Protein AF-0000000066313675 (afdb_homodimer)

Sequence (658 aa):
MPILFDCNATAIQVLRDEASALLESVKQFQEPNDLEAIVKLILKSQEKGGKLVIVGVGKSALVAQKIVASMLSTGNRSAFLHPTEAMHGDLGMVEKNDVILMISYGGESLELLNLVSHLKRLSHKIITFTKSPTSSLSKLGDYYLSLKIKKEACPINTAPTTSTTLTLALGDVLMACLMRAKNFSQEDFASFHPGGLLGKKLFVKVKDLLQTTNLPLIAPSTSFKDALIEMSEKRLGSAILVNDNNELVGVLSDGDVRRALLKGLSLESEVKHFATLKPKSFKNLDALLLEALEFLERHKIQLLVCVDDRNKVLGVLHLHQLLELGLKAMPILFDCNATAIQVLRDEASALLESVKQFQEPNDLEAIVKLILKSQEKGGKLVIVGVGKSALVAQKIVASMLSTGNRSAFLHPTEAMHGDLGMVEKNDVILMISYGGESLELLNLVSHLKRLSHKIITFTKSPTSSLSKLGDYYLSLKIKKEACPINTAPTTSTTLTLALGDVLMACLMRAKNFSQEDFASFHPGGLLGKKLFVKVKDLLQTTNLPLIAPSTSFKDALIEMSEKRLGSAILVNDNNELVGVLSDGDVRRALLKGLSLESEVKHFATLKPKSFKNLDALLLEALEFLERHKIQLLVCVDDRNKVLGVLHLHQLLELGLKA

Structure (mmCIF, N/CA/C/O backbone):
data_AF-0000000066313675-model_v1
#
loop_
_entity.id
_entity.type
_entity.pdbx_description
1 polymer 'Uncharacterized protein jhp_1324'
#
loop_
_atom_site.group_PDB
_atom_site.id
_atom_site.type_symbol
_atom_site.label_atom_id
_atom_site.label_alt_id
_atom_site.label_comp_id
_atom_site.label_asym_id
_atom_site.label_entity_id
_atom_site.label_seq_id
_atom_site.pdbx_PDB_ins_code
_atom_site.Cartn_x
_atom_site.Cartn_y
_atom_site.Cartn_z
_atom_site.occupancy
_atom_site.B_iso_or_equiv
_atom_site.auth_seq_id
_atom_site.auth_comp_id
_atom_site.auth_asym_id
_atom_site.auth_atom_id
_atom_site.pdbx_PDB_model_num
ATOM 1 N N . MET A 1 1 ? -29.516 -10.047 6.012 1 52.31 1 MET A N 1
ATOM 2 C CA . MET A 1 1 ? -29.125 -11.453 6.09 1 52.31 1 MET A CA 1
ATOM 3 C C . MET A 1 1 ? -28.281 -11.719 7.328 1 52.31 1 MET A C 1
ATOM 5 O O . MET A 1 1 ? -27.375 -10.938 7.652 1 52.31 1 MET A O 1
ATOM 9 N N . PRO A 1 2 ? -28.766 -12.586 8.117 1 60.22 2 PRO A N 1
ATOM 10 C CA . PRO A 1 2 ? -28.016 -12.836 9.359 1 60.22 2 PRO A CA 1
ATOM 11 C C . PRO A 1 2 ? -26.594 -13.32 9.102 1 60.22 2 PRO A C 1
ATOM 13 O O . PRO A 1 2 ? -26.344 -14.047 8.133 1 60.22 2 PRO A O 1
ATOM 16 N N . ILE A 1 3 ? -25.641 -12.602 9.625 1 69.31 3 ILE A N 1
ATOM 17 C CA . ILE A 1 3 ? -24.25 -13.062 9.562 1 69.31 3 ILE A CA 1
ATOM 18 C C . ILE A 1 3 ? -24.062 -14.25 10.508 1 69.31 3 ILE A C 1
ATOM 20 O O . ILE A 1 3 ? -24.328 -14.141 11.711 1 69.31 3 ILE A O 1
ATOM 24 N N . LEU A 1 4 ? -23.875 -15.32 10.008 1 73.62 4 LEU A N 1
ATOM 25 C CA . LEU A 1 4 ? -23.844 -16.609 10.703 1 73.62 4 LEU A CA 1
ATOM 26 C C . LEU A 1 4 ? -22.469 -16.844 11.344 1 73.62 4 LEU A C 1
ATOM 28 O O . LEU A 1 4 ? -22.203 -17.922 11.867 1 73.62 4 LEU A O 1
ATOM 32 N N . PHE A 1 5 ? -21.656 -15.82 11.281 1 85.88 5 PHE A N 1
ATOM 33 C CA . PHE A 1 5 ? -20.359 -15.961 11.93 1 85.88 5 PHE A CA 1
ATOM 34 C C . PHE A 1 5 ? -20.062 -14.75 12.805 1 85.88 5 PHE A C 1
ATOM 36 O O . PHE A 1 5 ? -20.781 -13.75 12.766 1 85.88 5 PHE A O 1
ATOM 43 N N . ASP A 1 6 ? -19.156 -14.867 13.711 1 94.75 6 ASP A N 1
ATOM 44 C CA . ASP A 1 6 ? -18.781 -13.797 14.625 1 94.75 6 ASP A CA 1
ATOM 45 C C . ASP A 1 6 ? -17.719 -12.891 14.016 1 94.75 6 ASP A C 1
ATOM 47 O O . ASP A 1 6 ? -16.531 -13.25 13.977 1 94.75 6 ASP A O 1
ATOM 51 N N . CYS A 1 7 ? -18.125 -11.711 13.602 1 96.44 7 CYS A N 1
ATOM 52 C CA . CYS A 1 7 ? -17.219 -10.758 12.969 1 96.44 7 CYS A CA 1
ATOM 53 C C . CYS A 1 7 ? -16.094 -10.359 13.906 1 96.44 7 CYS A C 1
ATOM 55 O O . CYS A 1 7 ? -14.938 -10.234 13.484 1 96.44 7 CYS A O 1
ATOM 57 N N . ASN A 1 8 ? -16.453 -10.156 15.148 1 98.12 8 ASN A N 1
ATOM 58 C CA . ASN A 1 8 ? -15.445 -9.734 16.109 1 98.12 8 ASN A CA 1
ATOM 59 C C . ASN A 1 8 ? -14.406 -10.82 16.359 1 98.12 8 ASN A C 1
ATOM 61 O O . ASN A 1 8 ? -13.211 -10.531 16.484 1 98.12 8 ASN A O 1
ATOM 65 N N . ALA A 1 9 ? -14.844 -12.055 16.438 1 97.81 9 ALA A N 1
ATOM 66 C CA . ALA A 1 9 ? -13.906 -13.164 16.578 1 97.81 9 ALA A CA 1
ATOM 67 C C . ALA A 1 9 ? -12.969 -13.242 15.383 1 97.81 9 ALA A C 1
ATOM 69 O O . ALA A 1 9 ? -11.781 -13.539 15.539 1 97.81 9 ALA A O 1
ATOM 70 N N . THR A 1 10 ? -13.516 -13.039 14.234 1 97.94 10 THR A N 1
ATOM 71 C CA . THR A 1 10 ? -12.711 -13.031 13.016 1 97.94 10 THR A CA 1
ATOM 72 C C . THR A 1 10 ? -11.672 -11.914 13.062 1 97.94 10 THR A C 1
ATOM 74 O O . THR A 1 10 ? -10.508 -12.125 12.719 1 97.94 10 THR A O 1
ATOM 77 N N . ALA A 1 11 ? -12.109 -10.719 13.477 1 98.62 11 ALA A N 1
ATOM 78 C CA . ALA A 1 11 ? -11.219 -9.57 13.586 1 98.62 11 ALA A CA 1
ATOM 79 C C . ALA A 1 11 ? -10.062 -9.859 14.547 1 98.62 11 ALA A C 1
ATOM 81 O O . ALA A 1 11 ? -8.906 -9.594 14.234 1 98.62 11 ALA A O 1
ATOM 82 N N . ILE A 1 12 ? -10.406 -10.422 15.672 1 98.62 12 ILE A N 1
ATOM 83 C CA . ILE A 1 12 ? -9.43 -10.75 16.703 1 98.62 12 ILE A CA 1
ATOM 84 C C . ILE A 1 12 ? -8.414 -11.758 16.156 1 98.62 12 ILE A C 1
ATOM 86 O O . ILE A 1 12 ? -7.211 -11.594 16.344 1 98.62 12 ILE A O 1
ATOM 90 N N . GLN A 1 13 ? -8.906 -12.734 15.445 1 98.31 13 GLN A N 1
ATOM 91 C CA . GLN A 1 13 ? -8.031 -13.766 14.883 1 98.31 13 GLN A CA 1
ATOM 92 C C . GLN A 1 13 ? -7.066 -13.172 13.859 1 98.31 13 GLN A C 1
ATOM 94 O O . GLN A 1 13 ? -5.875 -13.492 13.867 1 98.31 13 GLN A O 1
ATOM 99 N N . VAL A 1 14 ? -7.566 -12.336 12.953 1 98.75 14 VAL A N 1
ATOM 100 C CA . VAL A 1 14 ? -6.738 -11.719 11.922 1 98.75 14 VAL A CA 1
ATOM 101 C C . VAL A 1 14 ? -5.641 -10.883 12.57 1 98.75 14 VAL A C 1
ATOM 103 O O . VAL A 1 14 ? -4.461 -11.016 12.227 1 98.75 14 VAL A O 1
ATOM 106 N N . LEU A 1 15 ? -6.02 -10.008 13.523 1 98.88 15 LEU A N 1
ATOM 107 C CA . LEU A 1 15 ? -5.066 -9.125 14.188 1 98.88 15 LEU A CA 1
ATOM 108 C C . LEU A 1 15 ? -4.02 -9.93 14.945 1 98.88 15 LEU A C 1
ATOM 110 O O . LEU A 1 15 ? -2.828 -9.609 14.898 1 98.88 15 LEU A O 1
ATOM 114 N N . ARG A 1 16 ? -4.43 -10.977 15.594 1 98.75 16 ARG A N 1
ATOM 115 C CA . ARG A 1 16 ? -3.51 -11.82 16.344 1 98.75 16 ARG A CA 1
ATOM 116 C C . ARG A 1 16 ? -2.568 -12.578 15.414 1 98.75 16 ARG A C 1
ATOM 118 O O . ARG A 1 16 ? -1.375 -12.703 15.703 1 98.75 16 ARG A O 1
ATOM 125 N N . ASP A 1 17 ? -3.117 -13.141 14.328 1 98.62 17 ASP A N 1
ATOM 126 C CA . ASP A 1 17 ? -2.287 -13.859 13.367 1 98.62 17 ASP A CA 1
ATOM 127 C C . ASP A 1 17 ? -1.198 -12.945 12.797 1 98.62 17 ASP A C 1
ATOM 129 O O . ASP A 1 17 ? -0.032 -13.344 12.727 1 98.62 17 ASP A O 1
ATOM 133 N N . GLU A 1 18 ? -1.599 -11.719 12.414 1 98.81 18 GLU A N 1
ATOM 134 C CA . GLU A 1 18 ? -0.639 -10.805 11.812 1 98.81 18 GLU A CA 1
ATOM 135 C C . GLU A 1 18 ? 0.366 -10.297 12.844 1 98.81 18 GLU A C 1
ATOM 137 O O . GLU A 1 18 ? 1.558 -10.18 12.547 1 98.81 18 GLU A O 1
ATOM 142 N N . ALA A 1 19 ? -0.101 -10.062 14.086 1 98.88 19 ALA A N 1
ATOM 143 C CA . ALA A 1 19 ? 0.812 -9.672 15.156 1 98.88 19 ALA A CA 1
ATOM 144 C C . ALA A 1 19 ? 1.817 -10.781 15.453 1 98.88 19 ALA A C 1
ATOM 146 O O . ALA A 1 19 ? 3.006 -10.516 15.641 1 98.88 19 ALA A O 1
ATOM 147 N N . SER A 1 20 ? 1.335 -11.992 15.516 1 98.69 20 SER A N 1
ATOM 148 C CA . SER A 1 20 ? 2.189 -13.141 15.789 1 98.69 20 SER A CA 1
ATOM 149 C C . SER A 1 20 ? 3.273 -13.289 14.727 1 98.69 20 SER A C 1
ATOM 151 O O . SER A 1 20 ? 4.414 -13.633 15.039 1 98.69 20 SER A O 1
ATOM 153 N N . ALA A 1 21 ? 2.893 -13.078 13.492 1 98.75 21 ALA A N 1
ATOM 154 C CA . ALA A 1 21 ? 3.861 -13.172 12.398 1 98.75 21 ALA A CA 1
ATOM 155 C C . ALA A 1 21 ? 4.965 -12.133 12.555 1 98.75 21 ALA A C 1
ATOM 157 O O . ALA A 1 21 ? 6.137 -12.422 12.297 1 98.75 21 ALA A O 1
ATOM 158 N N . LEU A 1 22 ? 4.609 -10.859 12.914 1 98.81 22 LEU A N 1
ATOM 159 C CA . LEU A 1 22 ? 5.605 -9.82 13.141 1 98.81 22 LEU A CA 1
ATOM 160 C C . LEU A 1 22 ? 6.535 -10.203 14.289 1 98.81 22 LEU A C 1
ATOM 162 O O . LEU A 1 22 ? 7.754 -10.039 14.188 1 98.81 22 LEU A O 1
ATOM 166 N N . LEU A 1 23 ? 5.949 -10.758 15.359 1 98.75 23 LEU A N 1
ATOM 167 C CA . LEU A 1 23 ? 6.742 -11.148 16.516 1 98.75 23 LEU A CA 1
ATOM 168 C C . LEU A 1 23 ? 7.66 -12.32 16.188 1 98.75 23 LEU A C 1
ATOM 170 O O . LEU A 1 23 ? 8.805 -12.367 16.641 1 98.75 23 LEU A O 1
ATOM 174 N N . GLU A 1 24 ? 7.16 -13.273 15.43 1 98.56 24 GLU A N 1
ATOM 175 C CA . GLU A 1 24 ? 7.988 -14.398 15.008 1 98.56 24 GLU A CA 1
ATOM 176 C C . GLU A 1 24 ? 9.148 -13.938 14.133 1 98.56 24 GLU A C 1
ATOM 178 O O . GLU A 1 24 ? 10.242 -14.508 14.188 1 98.56 24 GLU A O 1
ATOM 183 N N . SER A 1 25 ? 8.914 -12.906 13.297 1 98.62 25 SER A N 1
ATOM 184 C CA . SER A 1 25 ? 9.938 -12.391 12.391 1 98.62 25 SER A CA 1
ATOM 185 C C . SER A 1 25 ? 11.078 -11.734 13.156 1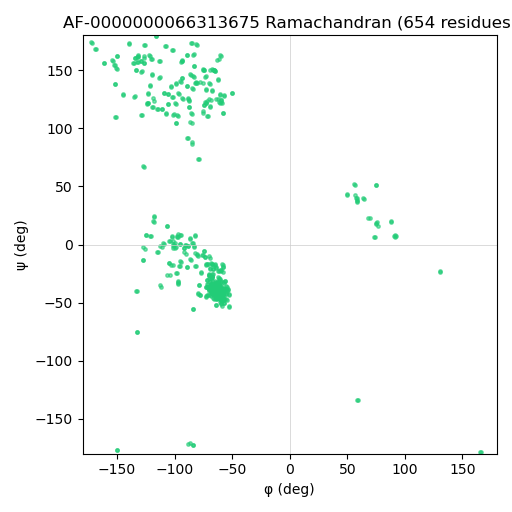 98.62 25 SER A C 1
ATOM 187 O O . SER A 1 25 ? 12.164 -11.539 12.609 1 98.62 25 SER A O 1
ATOM 189 N N . VAL A 1 26 ? 10.875 -11.391 14.453 1 98.62 26 VAL A N 1
ATOM 190 C CA . VAL A 1 26 ? 11.922 -10.844 15.312 1 98.62 26 VAL A CA 1
ATOM 191 C C . VAL A 1 26 ? 13.109 -11.797 15.352 1 98.62 26 VAL A C 1
ATOM 193 O O . VAL A 1 26 ? 14.266 -11.359 15.406 1 98.62 26 VAL A O 1
ATOM 196 N N . LYS A 1 27 ? 12.883 -13.086 15.242 1 98.12 27 LYS A N 1
ATOM 197 C CA . LYS A 1 27 ? 13.898 -14.133 15.383 1 98.12 27 LYS A CA 1
ATOM 198 C C . LYS A 1 27 ? 14.992 -13.977 14.328 1 98.12 27 LYS A C 1
ATOM 200 O O . LYS A 1 27 ? 16.156 -14.258 14.594 1 98.12 27 LYS A O 1
ATOM 205 N N . GLN A 1 28 ? 14.664 -13.539 13.102 1 97.81 28 GLN A N 1
ATOM 206 C CA . GLN A 1 28 ? 15.672 -13.461 12.055 1 97.81 28 GLN A CA 1
ATOM 207 C C . GLN A 1 28 ? 16.703 -12.375 12.359 1 97.81 28 GLN A C 1
ATOM 209 O O . GLN A 1 28 ? 17.812 -12.406 11.836 1 97.81 28 GLN A O 1
ATOM 214 N N . PHE A 1 29 ? 16.344 -11.484 13.297 1 98.31 29 PHE A N 1
ATOM 215 C CA . PHE A 1 29 ? 17.25 -10.398 13.633 1 98.31 29 PHE A CA 1
ATOM 216 C C . PHE A 1 29 ? 18 -10.703 14.922 1 98.31 29 PHE A C 1
ATOM 218 O O . PHE A 1 29 ? 18.75 -9.859 15.414 1 98.31 29 PHE A O 1
ATOM 225 N N . GLN A 1 30 ? 17.719 -11.828 15.492 1 97.62 30 GLN A N 1
ATOM 226 C CA . GLN A 1 30 ? 18.453 -12.328 16.656 1 97.62 30 GLN A CA 1
ATOM 227 C C . GLN A 1 30 ? 19.5 -13.359 16.25 1 97.62 30 GLN A C 1
ATOM 229 O O . GLN A 1 30 ? 20.203 -13.906 17.094 1 97.62 30 GLN A O 1
ATOM 234 N N . GLU A 1 31 ? 19.578 -13.703 14.953 1 96.81 31 GLU A N 1
ATOM 235 C CA . GLU A 1 31 ? 20.547 -14.578 14.305 1 96.81 31 GLU A CA 1
ATOM 236 C C . GLU A 1 31 ? 21.297 -13.852 13.195 1 96.81 31 GLU A C 1
ATOM 238 O O . GLU A 1 31 ? 20.938 -12.727 12.828 1 96.81 31 GLU A O 1
ATOM 243 N N . PRO A 1 32 ? 22.469 -14.414 12.75 1 96.25 32 PRO A N 1
ATOM 244 C CA . PRO A 1 32 ? 23.141 -13.766 11.625 1 96.25 32 PRO A CA 1
ATOM 245 C C . PRO A 1 32 ? 22.203 -13.5 10.445 1 96.25 32 PRO A C 1
ATOM 247 O O . PRO A 1 32 ? 21.438 -14.375 10.055 1 96.25 32 PRO A O 1
ATOM 250 N N . ASN A 1 33 ? 22.156 -12.32 9.883 1 97.81 33 ASN A N 1
ATOM 251 C CA . ASN A 1 33 ? 21.297 -11.898 8.789 1 97.81 33 ASN A CA 1
ATOM 252 C C . ASN A 1 33 ? 21.953 -10.812 7.941 1 97.81 33 ASN A C 1
ATOM 254 O O . ASN A 1 33 ? 23.078 -10.391 8.227 1 97.81 33 ASN A O 1
ATOM 258 N N . ASP A 1 34 ? 21.25 -10.328 6.984 1 98.31 34 ASP A N 1
ATOM 259 C CA . ASP A 1 34 ? 21.844 -9.422 6.008 1 98.31 34 ASP A CA 1
ATOM 260 C C . ASP A 1 34 ? 21.469 -7.969 6.297 1 98.31 34 ASP A C 1
ATOM 262 O O . ASP A 1 34 ? 21.797 -7.07 5.523 1 98.31 34 ASP A O 1
ATOM 266 N N . LEU A 1 35 ? 20.797 -7.664 7.414 1 98.62 35 LEU A N 1
ATOM 267 C CA . LEU A 1 35 ? 20.172 -6.355 7.59 1 98.62 35 LEU A CA 1
ATOM 268 C C . LEU A 1 35 ? 21.234 -5.258 7.609 1 98.62 35 LEU A C 1
ATOM 270 O O . LEU A 1 35 ? 21.125 -4.27 6.879 1 98.62 35 LEU A O 1
ATOM 274 N N . GLU A 1 36 ? 22.234 -5.395 8.422 1 98.06 36 GLU A N 1
ATOM 275 C CA . GLU A 1 36 ? 23.266 -4.367 8.531 1 98.06 36 GLU A CA 1
ATOM 276 C C . GLU A 1 36 ? 23.953 -4.133 7.188 1 98.06 36 GLU A C 1
ATOM 278 O O . GLU A 1 36 ? 24.203 -2.99 6.801 1 98.06 36 GLU A O 1
ATOM 283 N N . ALA A 1 37 ? 24.281 -5.211 6.527 1 98.25 37 ALA A N 1
ATOM 284 C CA . ALA A 1 37 ? 24.922 -5.113 5.219 1 98.25 37 ALA A CA 1
ATOM 285 C C . ALA A 1 37 ? 24.016 -4.395 4.219 1 98.25 37 ALA A C 1
ATOM 287 O O . ALA A 1 37 ? 24.5 -3.615 3.391 1 98.25 37 ALA A O 1
ATOM 288 N N . ILE A 1 38 ? 22.75 -4.676 4.262 1 98.75 38 ILE A N 1
ATOM 289 C CA . ILE A 1 38 ? 21.766 -4.062 3.371 1 98.75 38 ILE A CA 1
ATOM 290 C C . ILE A 1 38 ? 21.703 -2.559 3.633 1 98.75 38 ILE A C 1
ATOM 292 O O . ILE A 1 38 ? 21.719 -1.758 2.693 1 98.75 38 ILE A O 1
ATOM 296 N N . VAL A 1 39 ? 21.641 -2.168 4.895 1 98.56 39 VAL A N 1
ATOM 297 C CA . VAL A 1 39 ? 21.562 -0.758 5.262 1 98.56 39 VAL A CA 1
ATOM 298 C C . VAL A 1 39 ? 22.812 -0.029 4.766 1 98.56 39 VAL A C 1
ATOM 300 O O . VAL A 1 39 ? 22.719 1.046 4.168 1 98.56 39 VAL A O 1
ATOM 303 N N . LYS A 1 40 ? 23.984 -0.6 4.961 1 98.19 40 LYS A N 1
ATOM 304 C CA . LYS A 1 40 ? 25.234 -0.022 4.48 1 98.19 40 LYS A CA 1
ATOM 305 C C . LYS A 1 40 ? 25.234 0.095 2.959 1 98.19 40 LYS A C 1
ATOM 307 O O . LYS A 1 40 ? 25.688 1.098 2.408 1 98.19 40 LYS A O 1
ATOM 312 N N . LEU A 1 41 ? 24.719 -0.94 2.357 1 98.44 41 LEU A N 1
ATOM 313 C CA . LEU A 1 41 ? 24.641 -0.981 0.901 1 98.44 41 LEU A CA 1
ATOM 314 C C . LEU A 1 41 ? 23.812 0.177 0.366 1 98.44 41 LEU A C 1
ATOM 316 O O . LEU A 1 41 ? 24.219 0.86 -0.575 1 98.44 41 LEU A O 1
ATOM 320 N N . ILE A 1 42 ? 22.656 0.408 0.936 1 98.62 42 ILE A N 1
ATOM 321 C CA . ILE A 1 42 ? 21.75 1.454 0.488 1 98.62 42 ILE A CA 1
ATOM 322 C C . ILE A 1 42 ? 22.375 2.824 0.742 1 98.62 42 ILE A C 1
ATOM 324 O O . ILE A 1 42 ? 22.312 3.709 -0.116 1 98.62 42 ILE A O 1
ATOM 328 N N . LEU A 1 43 ? 22.984 2.994 1.889 1 97.94 43 LEU A N 1
ATOM 329 C CA . LEU A 1 43 ? 23.625 4.258 2.223 1 97.94 43 LEU A CA 1
ATOM 330 C C . LEU A 1 43 ? 24.734 4.59 1.224 1 97.94 43 LEU A C 1
ATOM 332 O O . LEU A 1 43 ? 24.812 5.715 0.729 1 97.94 43 LEU A O 1
ATOM 336 N N . LYS A 1 44 ? 25.562 3.615 0.945 1 97.81 44 LYS A N 1
ATOM 337 C CA . LYS A 1 44 ? 26.656 3.809 -0.002 1 97.81 44 LYS A CA 1
ATOM 338 C C . LYS A 1 44 ? 26.125 4.137 -1.395 1 97.81 44 LYS A C 1
ATOM 340 O O . LYS A 1 44 ? 26.688 4.984 -2.092 1 97.81 44 LYS A O 1
ATOM 345 N N . SER A 1 45 ? 25.094 3.426 -1.798 1 98.25 45 SER A N 1
ATOM 346 C CA . SER A 1 45 ? 24.453 3.695 -3.078 1 98.25 45 SER A CA 1
ATOM 347 C C . SER A 1 45 ? 24 5.148 -3.176 1 98.25 45 SER A C 1
ATOM 349 O O . SER A 1 45 ? 24.281 5.824 -4.168 1 98.25 45 SER A O 1
ATOM 351 N N . GLN A 1 46 ? 23.359 5.621 -2.168 1 96.94 46 GLN A N 1
ATOM 352 C CA . GLN A 1 46 ? 22.812 6.973 -2.176 1 96.94 46 GLN A CA 1
ATOM 353 C C . GLN A 1 46 ? 23.922 8.016 -2.158 1 96.94 46 GLN A C 1
ATOM 355 O O . GLN A 1 46 ? 23.797 9.078 -2.775 1 96.94 46 GLN A O 1
ATOM 360 N N . GLU A 1 47 ? 25.016 7.738 -1.488 1 96.62 47 GLU A N 1
ATOM 361 C CA . GLU A 1 47 ? 26.172 8.617 -1.491 1 96.62 47 GLU A CA 1
ATOM 362 C C . GLU A 1 47 ? 26.75 8.773 -2.898 1 96.62 47 GLU A C 1
ATOM 364 O O . GLU A 1 47 ? 27.281 9.828 -3.244 1 96.62 47 GLU A O 1
ATOM 369 N N . LYS A 1 48 ? 26.578 7.766 -3.654 1 97.62 48 LYS A N 1
ATOM 370 C CA . LYS A 1 48 ? 27.125 7.758 -5.008 1 97.62 48 LYS A CA 1
ATOM 371 C C . LYS A 1 48 ? 26.078 8.211 -6.027 1 97.62 48 LYS A C 1
ATOM 373 O O . LYS A 1 48 ? 26.281 8.055 -7.234 1 97.62 48 LYS A O 1
ATOM 378 N N . GLY A 1 49 ? 24.953 8.68 -5.555 1 97.06 49 GLY A N 1
ATOM 379 C CA . GLY A 1 49 ? 23.938 9.211 -6.434 1 97.06 49 GLY A CA 1
ATOM 380 C C . GLY A 1 49 ? 22.906 8.18 -6.859 1 97.06 49 GLY A C 1
ATOM 381 O O . GLY A 1 49 ? 22.062 8.445 -7.707 1 97.06 49 GLY A O 1
ATOM 382 N N . GLY A 1 50 ? 22.953 6.984 -6.273 1 98.5 50 GLY A N 1
ATOM 383 C CA . GLY A 1 50 ? 22 5.922 -6.582 1 98.5 50 GLY A CA 1
ATOM 384 C C . GLY A 1 50 ? 20.719 6.012 -5.785 1 98.5 50 GLY A C 1
ATOM 385 O O . GLY A 1 50 ? 20.594 6.859 -4.898 1 98.5 50 GLY A O 1
ATOM 386 N N . LYS A 1 51 ? 19.797 5.164 -6.117 1 98.81 51 LYS A N 1
ATOM 387 C CA . LYS A 1 51 ? 18.516 5.082 -5.441 1 98.81 51 LYS A CA 1
ATOM 388 C C . LYS A 1 51 ? 18.141 3.631 -5.148 1 98.81 51 LYS A C 1
ATOM 390 O O . LYS A 1 51 ? 18.766 2.705 -5.672 1 98.81 51 LYS A O 1
ATOM 395 N N . LEU A 1 52 ? 17.219 3.492 -4.207 1 98.88 52 LEU A N 1
ATOM 396 C CA . LEU A 1 52 ? 16.609 2.195 -3.969 1 98.88 52 LEU A CA 1
ATOM 397 C C . LEU A 1 52 ? 15.43 1.976 -4.914 1 98.88 52 LEU A C 1
ATOM 399 O O . LEU A 1 52 ? 14.43 2.701 -4.852 1 98.88 52 LEU A O 1
ATOM 403 N N . VAL A 1 53 ? 15.539 1.034 -5.832 1 98.88 53 VAL A N 1
ATOM 404 C CA . VAL A 1 53 ? 14.453 0.686 -6.746 1 98.88 53 VAL A CA 1
ATOM 405 C C . VAL A 1 53 ? 13.734 -0.563 -6.242 1 98.88 53 VAL A C 1
ATOM 407 O O . VAL A 1 53 ? 14.352 -1.617 -6.07 1 98.88 53 VAL A O 1
ATOM 410 N N . ILE A 1 54 ? 12.461 -0.466 -5.996 1 98.88 54 ILE A N 1
ATOM 411 C CA . ILE A 1 54 ? 11.703 -1.576 -5.422 1 98.88 54 ILE A CA 1
ATOM 412 C C . ILE A 1 54 ? 10.773 -2.164 -6.477 1 98.88 54 ILE A C 1
ATOM 414 O O . ILE A 1 54 ? 10.039 -1.431 -7.141 1 98.88 54 ILE A O 1
ATOM 418 N N . VAL A 1 55 ? 10.805 -3.477 -6.629 1 98.62 55 VAL A N 1
ATOM 419 C CA . VAL A 1 55 ? 10.094 -4.203 -7.676 1 98.62 55 VAL A CA 1
ATOM 420 C C . VAL A 1 55 ? 9.141 -5.219 -7.043 1 98.62 55 VAL A C 1
ATOM 422 O O . VAL A 1 55 ? 9.508 -5.91 -6.09 1 98.62 55 VAL A O 1
ATOM 425 N N . GLY A 1 56 ? 8 -5.336 -7.508 1 97.56 56 GLY A N 1
ATOM 426 C CA . GLY A 1 56 ? 6.98 -6.289 -7.094 1 97.56 56 GLY A CA 1
ATOM 427 C C . GLY A 1 56 ? 5.797 -6.348 -8.039 1 97.56 56 GLY A C 1
ATOM 428 O O . GLY A 1 56 ? 5.664 -5.504 -8.93 1 97.56 56 GLY A O 1
ATOM 429 N N . VAL A 1 57 ? 4.961 -7.332 -7.871 1 95.06 57 VAL A N 1
ATOM 430 C CA . VAL A 1 57 ? 3.764 -7.477 -8.688 1 95.06 57 VAL A CA 1
ATOM 431 C C . VAL A 1 57 ? 2.535 -7.598 -7.793 1 95.06 57 VAL A C 1
ATOM 433 O O . VAL A 1 57 ? 2.652 -7.934 -6.609 1 95.06 57 VAL A O 1
ATOM 436 N N . GLY A 1 58 ? 1.356 -7.238 -8.359 1 94.56 58 GLY A N 1
ATOM 437 C CA . GLY A 1 58 ? 0.11 -7.406 -7.629 1 94.56 58 GLY A CA 1
ATOM 438 C C . GLY A 1 58 ? 0.084 -6.652 -6.312 1 94.56 58 GLY A C 1
ATOM 439 O O . GLY A 1 58 ? 0.404 -5.461 -6.266 1 94.56 58 GLY A O 1
ATOM 440 N N . LYS A 1 59 ? -0.357 -7.34 -5.262 1 96.56 59 LYS A N 1
ATOM 441 C CA . LYS A 1 59 ? -0.473 -6.734 -3.939 1 96.56 59 LYS A CA 1
ATOM 442 C C . LYS A 1 59 ? 0.896 -6.336 -3.395 1 96.56 59 LYS A C 1
ATOM 444 O O . LYS A 1 59 ? 1.024 -5.324 -2.701 1 96.56 59 LYS A O 1
ATOM 449 N N . SER A 1 60 ? 1.901 -7.121 -3.75 1 97.5 60 SER A N 1
ATOM 450 C CA . SER A 1 60 ? 3.26 -6.773 -3.346 1 97.5 60 SER A CA 1
ATOM 451 C C . SER A 1 60 ? 3.711 -5.465 -3.992 1 97.5 60 SER A C 1
ATOM 453 O O . SER A 1 60 ? 4.465 -4.699 -3.391 1 97.5 60 SER A O 1
ATOM 455 N N . ALA A 1 61 ? 3.244 -5.23 -5.238 1 98.19 61 ALA A N 1
ATOM 456 C CA . ALA A 1 61 ? 3.559 -3.969 -5.906 1 98.19 61 ALA A CA 1
ATOM 457 C C . ALA A 1 61 ? 3.002 -2.781 -5.129 1 98.19 61 ALA A C 1
ATOM 459 O O . ALA A 1 61 ? 3.654 -1.741 -5.02 1 98.19 61 ALA A O 1
ATOM 460 N N . LEU A 1 62 ? 1.828 -2.932 -4.629 1 98.5 62 LEU A N 1
ATOM 461 C CA . LEU A 1 62 ? 1.183 -1.861 -3.875 1 98.5 62 LEU A CA 1
ATOM 462 C C . LEU A 1 62 ? 1.913 -1.604 -2.561 1 98.5 62 LEU A C 1
ATOM 464 O O . LEU A 1 62 ? 2.133 -0.451 -2.184 1 98.5 62 LEU A O 1
ATOM 468 N N . VAL A 1 63 ? 2.334 -2.65 -1.875 1 98.75 63 VAL A N 1
ATOM 469 C CA . VAL A 1 63 ? 3.115 -2.516 -0.649 1 98.75 63 VAL A CA 1
ATOM 470 C C . VAL A 1 63 ? 4.469 -1.88 -0.965 1 98.75 63 VAL A C 1
ATOM 472 O O . VAL A 1 63 ? 4.949 -1.025 -0.217 1 98.75 63 VAL A O 1
ATOM 475 N N . ALA A 1 64 ? 5.035 -2.291 -2.119 1 98.81 64 ALA A N 1
ATOM 476 C CA . ALA A 1 64 ? 6.301 -1.713 -2.564 1 98.81 64 ALA A CA 1
ATOM 477 C C . ALA A 1 64 ? 6.176 -0.204 -2.756 1 98.81 64 ALA A C 1
ATOM 479 O O . ALA A 1 64 ? 7.07 0.551 -2.369 1 98.81 64 ALA A O 1
ATOM 480 N N . GLN A 1 65 ? 5.109 0.2 -3.322 1 98.81 65 GLN A N 1
ATOM 481 C CA . GLN A 1 65 ? 4.891 1.623 -3.557 1 98.81 65 GLN A CA 1
ATOM 482 C C . GLN A 1 65 ? 4.766 2.385 -2.238 1 98.81 65 GLN A C 1
ATOM 484 O O . GLN A 1 65 ? 5.223 3.523 -2.127 1 98.81 65 GLN A O 1
ATOM 489 N N . LYS A 1 66 ? 4.141 1.797 -1.276 1 98.69 66 LYS A N 1
ATOM 490 C CA . LYS A 1 66 ? 4.078 2.422 0.042 1 98.69 66 LYS A CA 1
ATOM 491 C C . LYS A 1 66 ? 5.469 2.559 0.653 1 98.69 66 LYS A C 1
ATOM 493 O O . LYS A 1 66 ? 5.789 3.588 1.253 1 98.69 66 LYS A O 1
ATOM 498 N N . ILE A 1 67 ? 6.285 1.522 0.523 1 98.88 67 ILE A N 1
ATOM 499 C CA . ILE A 1 67 ? 7.648 1.568 1.037 1 98.88 67 ILE A CA 1
ATOM 500 C C . ILE A 1 67 ? 8.43 2.68 0.337 1 98.88 67 ILE A C 1
ATOM 502 O O . ILE A 1 67 ? 9.141 3.453 0.985 1 98.88 67 ILE A O 1
ATOM 506 N N . VAL A 1 68 ? 8.25 2.818 -1.007 1 98.81 68 VAL A N 1
ATOM 507 C CA . VAL A 1 68 ? 8.891 3.871 -1.782 1 98.81 68 VAL A CA 1
ATOM 508 C C . VAL A 1 68 ? 8.492 5.238 -1.23 1 98.81 68 VAL A C 1
ATOM 510 O O . VAL A 1 68 ? 9.352 6.098 -1.003 1 98.81 68 VAL A O 1
ATOM 513 N N . ALA A 1 69 ? 7.207 5.406 -1.011 1 98.25 69 ALA A N 1
ATOM 514 C CA . ALA A 1 69 ? 6.703 6.676 -0.492 1 98.25 69 ALA A CA 1
ATOM 515 C C . ALA A 1 69 ? 7.316 6.992 0.869 1 98.25 69 ALA A C 1
ATOM 517 O O . ALA A 1 69 ? 7.656 8.141 1.149 1 98.25 69 ALA A O 1
ATOM 518 N N . SER A 1 70 ? 7.434 5.98 1.733 1 98 70 SER A N 1
ATOM 519 C CA . SER A 1 70 ? 8.031 6.148 3.055 1 98 70 SER A CA 1
ATOM 520 C C . SER A 1 70 ? 9.508 6.516 2.949 1 98 70 SER A C 1
ATOM 522 O O . SER A 1 70 ? 9.992 7.383 3.686 1 98 70 SER A O 1
ATOM 524 N N . MET A 1 71 ? 10.219 5.867 2.023 1 98.44 71 MET A N 1
ATOM 525 C CA . MET A 1 71 ? 11.625 6.176 1.802 1 98.44 71 MET A CA 1
ATOM 526 C C . MET A 1 71 ? 11.805 7.621 1.354 1 98.44 71 MET A C 1
ATOM 528 O O . MET A 1 71 ? 12.617 8.359 1.919 1 98.44 71 MET A O 1
ATOM 532 N N . LEU A 1 72 ? 10.992 8.031 0.419 1 97.44 72 LEU A N 1
ATOM 533 C CA . LEU A 1 72 ? 11.078 9.391 -0.106 1 97.44 72 LEU A CA 1
ATOM 534 C C . LEU A 1 72 ? 10.797 10.414 0.988 1 97.44 72 LEU A C 1
ATOM 536 O O . LEU A 1 72 ? 11.516 11.406 1.119 1 97.44 72 LEU A O 1
ATOM 540 N N . SER A 1 73 ? 9.812 10.117 1.822 1 95.06 73 SER A N 1
ATOM 541 C CA . SER A 1 73 ? 9.375 11.07 2.84 1 95.06 73 SER A CA 1
ATOM 542 C C . SER A 1 73 ? 10.391 11.164 3.977 1 95.06 73 SER A C 1
ATOM 544 O O . SER A 1 73 ? 10.32 12.078 4.801 1 95.06 73 SER A O 1
ATOM 546 N N . THR A 1 74 ? 11.352 10.25 3.982 1 96.31 74 THR A N 1
ATOM 547 C CA . THR A 1 74 ? 12.359 10.266 5.035 1 96.31 74 THR A CA 1
ATOM 548 C C . THR A 1 74 ? 13.75 10.469 4.445 1 96.31 74 THR A C 1
ATOM 550 O O . THR A 1 74 ? 14.75 10.047 5.031 1 96.31 74 THR A O 1
ATOM 553 N N . GLY A 1 75 ? 13.781 10.984 3.25 1 95.69 75 GLY A N 1
ATOM 554 C CA . GLY A 1 75 ? 15.023 11.484 2.684 1 95.69 75 GLY A CA 1
ATOM 555 C C . GLY A 1 75 ? 15.82 10.414 1.958 1 95.69 75 GLY A C 1
ATOM 556 O O . GLY A 1 75 ? 17.031 10.547 1.793 1 95.69 75 GLY A O 1
ATOM 557 N N . ASN A 1 76 ? 15.242 9.336 1.557 1 97.81 76 ASN A N 1
ATOM 558 C CA . ASN A 1 76 ? 15.906 8.281 0.801 1 97.81 76 ASN A CA 1
ATOM 559 C C . ASN A 1 76 ? 15.391 8.211 -0.634 1 97.81 76 ASN A C 1
ATOM 561 O O . ASN A 1 76 ? 14.227 7.891 -0.865 1 97.81 76 ASN A O 1
ATOM 565 N N . ARG A 1 77 ? 16.344 8.484 -1.574 1 97.69 77 ARG A N 1
ATOM 566 C CA . ARG A 1 77 ? 15.961 8.375 -2.98 1 97.69 77 ARG A CA 1
ATOM 567 C C . ARG A 1 77 ? 15.492 6.965 -3.312 1 97.69 77 ARG A C 1
ATOM 569 O O . ARG A 1 77 ? 16.219 5.992 -3.07 1 97.69 77 ARG A O 1
ATOM 576 N N . SER A 1 78 ? 14.281 6.852 -3.85 1 98.75 78 SER A N 1
ATOM 577 C CA . SER A 1 78 ? 13.703 5.547 -4.164 1 98.75 78 SER A CA 1
ATOM 578 C C . SER A 1 78 ? 12.68 5.652 -5.293 1 98.75 78 SER A C 1
ATOM 580 O O . SER A 1 78 ? 12.211 6.746 -5.609 1 98.75 78 SER A O 1
ATOM 582 N N . ALA A 1 79 ? 12.43 4.555 -5.949 1 98.69 79 ALA A N 1
ATOM 583 C CA . ALA A 1 79 ? 11.461 4.484 -7.039 1 98.69 79 ALA A CA 1
ATOM 584 C C . ALA A 1 79 ? 10.867 3.082 -7.164 1 98.69 79 ALA A C 1
ATOM 586 O O . ALA A 1 79 ? 11.5 2.102 -6.758 1 98.69 79 ALA A O 1
ATOM 587 N N . PHE A 1 80 ? 9.641 3.066 -7.734 1 98.81 80 PHE A N 1
ATOM 588 C CA . PHE A 1 80 ? 9 1.793 -8.031 1 98.81 80 PHE A CA 1
ATOM 589 C C . PHE A 1 80 ? 9.172 1.425 -9.5 1 98.81 80 PHE A C 1
ATOM 591 O O . PHE A 1 80 ? 9.102 2.289 -10.375 1 98.81 80 PHE A O 1
ATOM 598 N N . LEU A 1 81 ? 9.445 0.171 -9.742 1 98.44 81 LEU A N 1
ATOM 599 C CA . LEU A 1 81 ? 9.555 -0.357 -11.094 1 98.44 81 LEU A CA 1
ATOM 600 C C . LEU A 1 81 ? 8.68 -1.596 -11.266 1 98.44 81 LEU A C 1
ATOM 602 O O . LEU A 1 81 ? 8.938 -2.633 -10.656 1 98.44 81 LEU A O 1
ATOM 606 N N . HIS A 1 82 ? 7.66 -1.481 -12.039 1 97.69 82 HIS A N 1
ATOM 607 C CA . HIS A 1 82 ? 6.844 -2.648 -12.344 1 97.69 82 HIS A CA 1
ATOM 608 C C . HIS A 1 82 ? 7.566 -3.594 -13.297 1 97.69 82 HIS A C 1
ATOM 610 O O . HIS A 1 82 ? 8.055 -3.17 -14.344 1 97.69 82 HIS A O 1
ATOM 616 N N . PRO A 1 83 ? 7.566 -4.832 -13.023 1 95.62 83 PRO A N 1
ATOM 617 C CA . PRO A 1 83 ? 8.398 -5.734 -13.82 1 95.62 83 PRO A CA 1
ATOM 618 C C . PRO A 1 83 ? 7.918 -5.871 -15.266 1 95.62 83 PRO A C 1
ATOM 620 O O . PRO A 1 83 ? 8.727 -5.984 -16.188 1 95.62 83 PRO A O 1
ATOM 623 N N . THR A 1 84 ? 6.613 -5.812 -15.5 1 92.12 84 THR A N 1
ATOM 624 C CA . THR A 1 84 ? 6.102 -5.898 -16.859 1 92.12 84 THR A CA 1
ATOM 625 C C . THR A 1 84 ? 6.535 -4.688 -17.688 1 92.12 84 THR A C 1
ATOM 627 O O . THR A 1 84 ? 7.016 -4.828 -18.812 1 92.12 84 THR A O 1
ATOM 630 N N . GLU A 1 85 ? 6.383 -3.506 -17.109 1 94.12 85 GLU A N 1
ATOM 631 C CA . GLU A 1 85 ? 6.762 -2.275 -17.797 1 94.12 85 GLU A CA 1
ATOM 632 C C . GLU A 1 85 ? 8.273 -2.184 -17.969 1 94.12 85 GLU A C 1
ATOM 634 O O . GLU A 1 85 ? 8.766 -1.627 -18.953 1 94.12 85 GLU A O 1
ATOM 639 N N . ALA A 1 86 ? 9 -2.709 -16.984 1 94.12 86 ALA A N 1
ATOM 640 C CA . ALA A 1 86 ? 10.461 -2.758 -17.094 1 94.12 86 ALA A CA 1
ATOM 641 C C . ALA A 1 86 ? 10.898 -3.469 -18.359 1 94.12 86 ALA A C 1
ATOM 643 O O . ALA A 1 86 ? 11.82 -3.016 -19.047 1 94.12 86 ALA A O 1
ATOM 644 N N . MET A 1 87 ? 10.211 -4.535 -18.75 1 90.75 87 MET A N 1
ATOM 645 C CA . MET A 1 87 ? 10.57 -5.328 -19.922 1 90.75 87 MET A CA 1
ATOM 646 C C . MET A 1 87 ? 10.172 -4.617 -21.203 1 90.75 87 MET A C 1
ATOM 648 O O . MET A 1 87 ? 10.602 -5.004 -22.297 1 90.75 87 MET A O 1
ATOM 652 N N . HIS A 1 88 ? 9.398 -3.504 -20.984 1 93.38 88 HIS A N 1
ATOM 653 C CA . HIS A 1 88 ? 8.93 -2.762 -22.141 1 93.38 88 HIS A CA 1
ATOM 654 C C . HIS A 1 88 ? 9.469 -1.335 -22.141 1 93.38 88 HIS A C 1
ATOM 656 O O . HIS A 1 88 ? 8.82 -0.422 -22.656 1 93.38 88 HIS A O 1
ATOM 662 N N . GLY A 1 89 ? 10.578 -1.087 -21.484 1 91.44 89 GLY A N 1
ATOM 663 C CA . GLY A 1 89 ? 11.242 0.195 -21.656 1 91.44 89 GLY A CA 1
ATOM 664 C C . GLY A 1 89 ? 11.594 0.873 -20.344 1 91.44 89 GLY A C 1
ATOM 665 O O . GLY A 1 89 ? 12.531 1.672 -20.297 1 91.44 89 GLY A O 1
ATOM 666 N N . ASP A 1 90 ? 10.945 0.557 -19.297 1 95.69 90 ASP A N 1
ATOM 667 C CA . ASP A 1 90 ? 11.125 1.288 -18.047 1 95.69 90 ASP A CA 1
ATOM 668 C C . ASP A 1 90 ? 12.453 0.925 -17.391 1 95.69 90 ASP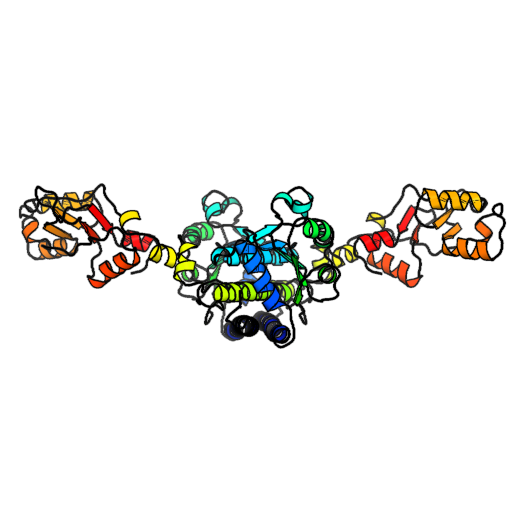 A C 1
ATOM 670 O O . ASP A 1 90 ? 12.844 1.547 -16.391 1 95.69 90 ASP A O 1
ATOM 674 N N . LEU A 1 91 ? 13.148 -0.02 -17.938 1 95.25 91 LEU A N 1
ATOM 675 C CA . LEU A 1 91 ? 14.484 -0.316 -17.438 1 95.25 91 LEU A CA 1
ATOM 676 C C . LEU A 1 91 ? 15.375 0.914 -17.516 1 95.25 91 LEU A C 1
ATOM 678 O O . LEU A 1 91 ? 16.406 0.977 -16.844 1 95.25 91 LEU A O 1
ATOM 682 N N . GLY A 1 92 ? 14.984 1.807 -18.312 1 95.12 92 GLY A N 1
ATOM 683 C CA . GLY A 1 92 ? 15.734 3.041 -18.484 1 95.12 92 GLY A CA 1
ATOM 684 C C . GLY A 1 92 ? 15.891 3.826 -17.203 1 95.12 92 GLY A C 1
ATOM 685 O O . GLY A 1 92 ? 16.766 4.684 -17.094 1 95.12 92 GLY A O 1
ATOM 686 N N . MET A 1 93 ? 15.117 3.561 -16.172 1 96.06 93 MET A N 1
ATOM 687 C CA . MET A 1 93 ? 15.195 4.289 -14.906 1 96.06 93 MET A CA 1
ATOM 688 C C . MET A 1 93 ? 16.312 3.744 -14.023 1 96.06 93 MET A C 1
ATOM 690 O O . MET A 1 93 ? 16.734 4.402 -13.07 1 96.06 93 MET A O 1
ATOM 694 N N . VAL A 1 94 ? 16.812 2.512 -14.273 1 98 94 VAL A N 1
ATOM 695 C CA . VAL A 1 94 ? 17.797 1.836 -13.445 1 98 94 VAL A CA 1
ATOM 696 C C . VAL A 1 94 ? 19.203 2.295 -13.828 1 98 94 VAL A C 1
ATOM 698 O O . VAL A 1 94 ? 19.516 2.412 -15.016 1 98 94 VAL A O 1
ATOM 701 N N . GLU A 1 95 ? 20.031 2.604 -12.867 1 97.56 95 GLU A N 1
ATOM 702 C CA . GLU A 1 95 ? 21.391 3.066 -13.078 1 97.56 95 GLU A CA 1
ATOM 703 C C . GLU A 1 95 ? 22.391 2.207 -12.297 1 97.56 95 GLU A C 1
ATOM 705 O O . GLU A 1 95 ? 22 1.487 -11.375 1 97.56 95 GLU A O 1
ATOM 710 N N . LYS A 1 96 ? 23.594 2.389 -12.516 1 97.25 96 LYS A N 1
ATOM 711 C CA . LYS A 1 96 ? 24.672 1.501 -12.086 1 97.25 96 LYS A CA 1
ATOM 712 C C . LYS A 1 96 ? 24.812 1.521 -10.562 1 97.25 96 LYS A C 1
ATOM 714 O O . LYS A 1 96 ? 25.188 0.514 -9.961 1 97.25 96 LYS A O 1
ATOM 719 N N . ASN A 1 97 ? 24.5 2.6 -9.961 1 98.44 97 ASN A N 1
ATOM 720 C CA . ASN A 1 97 ? 24.688 2.717 -8.516 1 98.44 97 ASN A CA 1
ATOM 721 C C . ASN A 1 97 ? 23.406 2.381 -7.754 1 98.44 97 ASN A C 1
ATOM 723 O O . ASN A 1 97 ? 23.391 2.42 -6.523 1 98.44 97 ASN A O 1
ATOM 727 N N . ASP A 1 98 ? 22.344 2.031 -8.508 1 98.81 98 ASP A N 1
ATOM 728 C CA . ASP A 1 98 ? 21.078 1.728 -7.867 1 98.81 98 ASP A CA 1
ATOM 729 C C . ASP A 1 98 ? 21.125 0.376 -7.156 1 98.81 98 ASP A C 1
ATOM 731 O O . ASP A 1 98 ? 21.828 -0.538 -7.598 1 98.81 98 ASP A O 1
ATOM 735 N N . VAL A 1 99 ? 20.438 0.299 -6.031 1 98.88 99 VAL A N 1
ATOM 736 C CA . VAL A 1 99 ? 20.172 -0.959 -5.344 1 98.88 99 VAL A CA 1
ATOM 737 C C . VAL A 1 99 ? 18.734 -1.392 -5.605 1 98.88 99 VAL A C 1
ATOM 739 O O . VAL A 1 99 ? 17.812 -0.565 -5.594 1 98.88 99 VAL A O 1
ATOM 742 N N . ILE A 1 100 ? 18.547 -2.684 -5.895 1 98.88 100 ILE A N 1
ATOM 743 C CA . ILE A 1 100 ? 17.234 -3.201 -6.227 1 98.88 100 ILE A CA 1
ATOM 744 C C . ILE A 1 100 ? 16.688 -4.016 -5.059 1 98.88 100 ILE A C 1
ATOM 746 O O . ILE A 1 100 ? 17.391 -4.852 -4.492 1 98.88 100 ILE A O 1
ATOM 750 N N . LEU A 1 101 ? 15.508 -3.744 -4.641 1 98.94 101 LEU A N 1
ATOM 751 C CA . LEU A 1 101 ? 14.758 -4.605 -3.734 1 98.94 101 LEU A CA 1
ATOM 752 C C . LEU A 1 101 ? 13.617 -5.309 -4.465 1 98.94 101 LEU A C 1
ATOM 754 O O . LEU A 1 101 ? 12.688 -4.656 -4.941 1 98.94 101 LEU A O 1
ATOM 758 N N . MET A 1 102 ? 13.719 -6.582 -4.598 1 98.81 102 MET A N 1
ATOM 759 C CA . MET A 1 102 ? 12.672 -7.375 -5.23 1 98.81 102 MET A CA 1
ATOM 760 C C . MET A 1 102 ? 11.82 -8.086 -4.184 1 98.81 102 MET A C 1
ATOM 762 O O . MET A 1 102 ? 12.344 -8.828 -3.352 1 98.81 102 MET A O 1
ATOM 766 N N . ILE A 1 103 ? 10.508 -7.906 -4.262 1 98.81 103 ILE A N 1
ATOM 767 C CA . ILE A 1 103 ? 9.578 -8.453 -3.279 1 98.81 103 ILE A CA 1
ATOM 768 C C . ILE A 1 103 ? 8.68 -9.492 -3.945 1 98.81 103 ILE A C 1
ATOM 770 O O . ILE A 1 103 ? 7.934 -9.172 -4.875 1 98.81 103 ILE A O 1
ATOM 774 N N . SER A 1 104 ? 8.742 -10.688 -3.559 1 97.38 104 SER A N 1
ATOM 775 C CA . SER A 1 104 ? 7.922 -11.82 -3.98 1 97.38 104 SER A CA 1
ATOM 776 C C . SER A 1 104 ? 7.801 -12.859 -2.873 1 97.38 104 SER A C 1
ATOM 778 O O . SER A 1 104 ? 8.758 -13.578 -2.578 1 97.38 104 SER A O 1
ATOM 780 N N . TYR A 1 105 ? 6.625 -12.992 -2.281 1 96.62 105 TYR A N 1
ATOM 781 C CA . TYR A 1 105 ? 6.477 -13.883 -1.136 1 96.62 105 TYR A CA 1
ATOM 782 C C . TYR A 1 105 ? 7 -15.273 -1.456 1 96.62 105 TYR A C 1
ATOM 784 O O . TYR A 1 105 ? 7.875 -15.789 -0.759 1 96.62 105 TYR A O 1
ATOM 792 N N . GLY A 1 106 ? 6.543 -15.852 -2.508 1 93.38 106 GLY A N 1
ATOM 793 C CA . GLY A 1 106 ? 6.941 -17.203 -2.867 1 93.38 106 GLY A CA 1
ATOM 794 C C . GLY A 1 106 ? 8.328 -17.266 -3.482 1 93.38 106 GLY A C 1
ATOM 795 O O . GLY A 1 106 ? 8.953 -18.328 -3.486 1 93.38 106 GLY A O 1
ATOM 796 N N . GLY A 1 107 ? 8.797 -16.188 -4.07 1 94.69 107 GLY A N 1
ATOM 797 C CA . GLY A 1 107 ? 10.102 -16.109 -4.719 1 94.69 107 GLY A CA 1
ATOM 798 C C . GLY A 1 107 ? 10.133 -16.812 -6.066 1 94.69 107 GLY A C 1
ATOM 799 O O . GLY A 1 107 ? 11.203 -17.172 -6.559 1 94.69 107 GLY A O 1
ATOM 800 N N . GLU A 1 108 ? 8.93 -17.047 -6.637 1 89.25 108 GLU A N 1
ATOM 801 C CA . GLU A 1 108 ? 8.867 -17.812 -7.871 1 89.25 108 GLU A CA 1
ATOM 802 C C . GLU A 1 108 ? 8.133 -17.047 -8.969 1 89.25 108 GLU A C 1
ATOM 804 O O . GLU A 1 108 ? 7.836 -17.609 -10.031 1 89.25 108 GLU A O 1
ATOM 809 N N . SER A 1 109 ? 7.809 -15.773 -8.75 1 88.12 109 SER A N 1
ATOM 810 C CA . SER A 1 109 ? 7.105 -14.977 -9.75 1 88.12 109 SER A CA 1
ATOM 811 C C . SER A 1 109 ? 7.922 -14.859 -11.039 1 88.12 109 SER A C 1
ATOM 813 O O . SER A 1 109 ? 9.016 -14.289 -11.031 1 88.12 109 SER A O 1
ATOM 815 N N . LEU A 1 110 ? 7.379 -15.273 -12.109 1 85.31 110 LEU A N 1
ATOM 816 C CA . LEU A 1 110 ? 8.094 -15.281 -13.383 1 85.31 110 LEU A CA 1
ATOM 817 C C . LEU A 1 110 ? 8.414 -13.859 -13.836 1 85.31 110 LEU A C 1
ATOM 819 O O . LEU A 1 110 ? 9.469 -13.617 -14.414 1 85.31 110 LEU A O 1
ATOM 823 N N . GLU A 1 111 ? 7.469 -12.977 -13.617 1 90 111 GLU A N 1
ATOM 824 C CA . GLU A 1 111 ? 7.684 -11.578 -13.992 1 90 111 GLU A CA 1
ATOM 825 C C . GLU A 1 111 ? 8.969 -11.031 -13.383 1 90 111 GLU A C 1
ATOM 827 O O . GLU A 1 111 ? 9.703 -10.281 -14.031 1 90 111 GLU A O 1
ATOM 832 N N . LEU A 1 112 ? 9.227 -11.445 -12.133 1 94.88 112 LEU A N 1
ATOM 833 C CA . LEU A 1 112 ? 10.422 -10.969 -11.445 1 94.88 112 LEU A CA 1
ATOM 834 C C . LEU A 1 112 ? 11.656 -11.742 -11.898 1 94.88 112 LEU A C 1
ATOM 836 O O . LEU A 1 112 ? 12.703 -11.156 -12.148 1 94.88 112 LEU A O 1
ATOM 840 N N . LEU A 1 113 ? 11.5 -13.031 -12.023 1 91.06 113 LEU A N 1
ATOM 841 C CA . LEU A 1 113 ? 12.625 -13.883 -12.391 1 91.06 113 LEU A CA 1
ATOM 842 C C . LEU A 1 113 ? 13.172 -13.508 -13.758 1 91.06 113 LEU A C 1
ATOM 844 O O . LEU A 1 113 ? 14.391 -13.5 -13.961 1 91.06 113 LEU A O 1
ATOM 848 N N . ASN A 1 114 ? 12.32 -13.117 -14.617 1 87.69 114 ASN A N 1
ATOM 849 C CA . ASN A 1 114 ? 12.734 -12.734 -15.969 1 87.69 114 ASN A CA 1
ATOM 850 C C . ASN A 1 114 ? 13.492 -11.414 -15.969 1 87.69 114 ASN A C 1
ATOM 852 O O . ASN A 1 114 ? 14.211 -11.109 -16.922 1 87.69 114 ASN A O 1
ATOM 856 N N . LEU A 1 115 ? 13.344 -10.727 -14.914 1 93.75 115 LEU A N 1
ATOM 857 C CA . LEU A 1 115 ? 13.898 -9.375 -14.852 1 93.75 115 LEU A CA 1
ATOM 858 C C . LEU A 1 115 ? 15.273 -9.383 -14.195 1 93.75 115 LEU A C 1
ATOM 860 O O . LEU A 1 115 ? 16.078 -8.469 -14.406 1 93.75 115 LEU A O 1
ATOM 864 N N . VAL A 1 116 ? 15.633 -10.391 -13.477 1 93.44 116 VAL A N 1
ATOM 865 C CA . VAL A 1 116 ? 16.781 -10.414 -12.578 1 93.44 116 VAL A CA 1
ATOM 866 C C . VAL A 1 116 ? 18.078 -10.234 -13.375 1 93.44 116 VAL A C 1
ATOM 868 O O . VAL A 1 116 ? 18.953 -9.461 -12.992 1 93.44 116 VAL A O 1
ATOM 871 N N . SER A 1 117 ? 18.188 -10.953 -14.516 1 90.81 117 SER A N 1
ATOM 872 C CA . SER A 1 117 ? 19.422 -10.906 -15.297 1 90.81 117 SER A CA 1
ATOM 873 C C . SER A 1 117 ? 19.688 -9.5 -15.82 1 90.81 117 SER A C 1
ATOM 875 O O . SER A 1 117 ? 20.844 -9.047 -15.836 1 90.81 117 SER A O 1
ATOM 877 N N . HIS A 1 118 ? 18.672 -8.805 -16.219 1 93.62 118 HIS A N 1
ATOM 878 C CA . HIS A 1 118 ? 18.797 -7.438 -16.703 1 93.62 118 HIS A CA 1
ATOM 879 C C . HIS A 1 118 ? 19.188 -6.488 -15.578 1 93.62 118 HIS A C 1
ATOM 881 O O . HIS A 1 118 ? 20.047 -5.621 -15.758 1 93.62 118 HIS A O 1
ATOM 887 N N . LEU A 1 119 ? 18.609 -6.707 -14.422 1 96.12 119 LEU A N 1
ATOM 888 C CA . LEU A 1 119 ? 18.875 -5.828 -13.289 1 96.12 119 LEU A CA 1
ATOM 889 C C . LEU A 1 119 ? 20.281 -6.047 -12.75 1 96.12 119 LEU A C 1
ATOM 891 O O . LEU A 1 119 ? 20.938 -5.105 -12.297 1 96.12 119 LEU A O 1
ATOM 895 N N . LYS A 1 120 ? 20.75 -7.328 -12.82 1 93.69 120 LYS A N 1
ATOM 896 C CA . LYS A 1 120 ? 22.109 -7.621 -12.398 1 93.69 120 LYS A CA 1
ATOM 897 C C . LYS A 1 120 ? 23.125 -6.879 -13.258 1 93.69 120 LYS A C 1
ATOM 899 O O . LYS A 1 120 ? 24.172 -6.449 -12.766 1 93.69 120 LYS A O 1
ATOM 904 N N . ARG A 1 121 ? 22.812 -6.691 -14.438 1 93.69 121 ARG A N 1
ATOM 905 C CA . ARG A 1 121 ? 23.688 -6.012 -15.383 1 93.69 121 ARG A CA 1
ATOM 906 C C . ARG A 1 121 ? 23.641 -4.5 -15.188 1 93.69 121 ARG A C 1
ATOM 908 O O . ARG A 1 121 ? 24.656 -3.816 -15.305 1 93.69 121 ARG A O 1
ATOM 915 N N . LEU A 1 122 ? 22.547 -3.936 -14.844 1 96.06 122 LEU A N 1
ATOM 916 C CA . LEU A 1 122 ? 22.312 -2.498 -14.914 1 96.06 122 LEU A CA 1
ATOM 917 C C . LEU A 1 122 ? 22.516 -1.845 -13.555 1 96.06 122 LEU A C 1
ATOM 919 O O . LEU A 1 122 ? 22.766 -0.64 -13.469 1 96.06 122 LEU A O 1
ATOM 923 N N . SER A 1 123 ? 22.359 -2.625 -12.469 1 96.81 123 SER A N 1
ATOM 924 C CA . SER A 1 123 ? 22.359 -2.055 -11.125 1 96.81 123 SER A CA 1
ATOM 925 C C . SER A 1 123 ? 23.531 -2.568 -10.305 1 96.81 123 SER A C 1
ATOM 927 O O . SER A 1 123 ? 24.375 -3.316 -10.812 1 96.81 123 SER A O 1
ATOM 929 N N . HIS A 1 124 ? 23.641 -2.127 -9.086 1 97 124 HIS A N 1
ATOM 930 C CA . HIS A 1 124 ? 24.781 -2.459 -8.227 1 97 124 HIS A CA 1
ATOM 931 C C . HIS A 1 124 ? 24.578 -3.807 -7.543 1 97 124 HIS A C 1
ATOM 933 O O . HIS A 1 124 ? 25.406 -4.703 -7.668 1 97 124 HIS A O 1
ATOM 939 N N . LYS A 1 125 ? 23.406 -3.971 -6.777 1 98.56 125 LYS A N 1
ATOM 940 C CA . LYS A 1 125 ? 23.094 -5.195 -6.047 1 98.56 125 LYS A CA 1
ATOM 941 C C . LYS A 1 125 ? 21.594 -5.41 -5.941 1 98.56 125 LYS A C 1
ATOM 943 O O . LYS A 1 125 ? 20.812 -4.465 -6.094 1 98.56 125 LYS A O 1
ATOM 948 N N . ILE A 1 126 ? 21.25 -6.641 -5.641 1 98.62 126 ILE A N 1
ATOM 949 C CA . ILE A 1 126 ? 19.828 -7.012 -5.547 1 98.62 126 ILE A CA 1
ATOM 950 C C . ILE A 1 126 ? 19.547 -7.594 -4.164 1 98.62 126 ILE A C 1
ATOM 952 O O . ILE A 1 126 ? 20.203 -8.547 -3.74 1 98.62 126 ILE A O 1
ATOM 956 N N . ILE A 1 127 ? 18.625 -6.973 -3.447 1 98.88 127 ILE A N 1
ATOM 957 C CA . ILE A 1 127 ? 18.047 -7.48 -2.209 1 98.88 127 ILE A CA 1
ATOM 958 C C . ILE A 1 127 ? 16.75 -8.227 -2.514 1 98.88 127 ILE A C 1
ATOM 960 O O . ILE A 1 127 ? 15.961 -7.789 -3.355 1 98.88 127 ILE A O 1
ATOM 964 N N . THR A 1 128 ? 16.484 -9.359 -1.851 1 98.75 128 THR A N 1
ATOM 965 C CA . THR A 1 128 ? 15.242 -10.094 -2.072 1 98.75 128 THR A CA 1
ATOM 966 C C . THR A 1 128 ? 14.477 -10.266 -0.764 1 98.75 128 THR A C 1
ATOM 968 O O . THR A 1 128 ? 15.07 -10.57 0.275 1 98.75 128 THR A O 1
ATOM 971 N N . PHE A 1 129 ? 13.188 -9.938 -0.744 1 98.81 129 PHE A N 1
ATOM 972 C CA . PHE A 1 129 ? 12.219 -10.328 0.27 1 98.81 129 PHE A CA 1
ATOM 973 C C . PHE A 1 129 ? 11.391 -11.523 -0.203 1 98.81 129 PHE A C 1
ATOM 975 O O . PHE A 1 129 ? 10.57 -11.391 -1.109 1 98.81 129 PHE A O 1
ATOM 982 N N . THR A 1 130 ? 11.641 -12.711 0.287 1 98.31 130 THR A N 1
ATOM 983 C CA . THR A 1 130 ? 10.867 -13.906 -0.036 1 98.31 130 THR A CA 1
ATOM 984 C C . THR A 1 130 ? 10.648 -14.758 1.21 1 98.31 130 THR A C 1
ATOM 986 O O . THR A 1 130 ? 11.18 -14.453 2.279 1 98.31 130 THR A O 1
ATOM 989 N N . LYS A 1 131 ? 9.859 -15.789 1.11 1 97.88 131 LYS A N 1
ATOM 990 C CA . LYS A 1 131 ? 9.547 -16.609 2.277 1 97.88 131 LYS A CA 1
ATOM 991 C C . LYS A 1 131 ? 10.664 -17.594 2.576 1 97.88 131 LYS A C 1
ATOM 993 O O . LYS A 1 131 ? 10.711 -18.188 3.658 1 97.88 131 LYS A O 1
ATOM 998 N N . SER A 1 132 ? 11.711 -17.719 1.601 1 97.5 132 SER A N 1
ATOM 999 C CA . SER A 1 132 ? 12.758 -18.703 1.766 1 97.5 132 SER A CA 1
ATOM 1000 C C . SER A 1 132 ? 14.055 -18.266 1.09 1 97.5 132 SER A C 1
ATOM 1002 O O . SER A 1 132 ? 14.031 -17.766 -0.037 1 97.5 132 SER A O 1
ATOM 1004 N N . PRO A 1 133 ? 15.18 -18.5 1.767 1 96.81 133 PRO A N 1
ATOM 1005 C CA . PRO A 1 133 ? 16.469 -18.156 1.145 1 96.81 133 PRO A CA 1
ATOM 1006 C C . PRO A 1 133 ? 16.812 -19.078 -0.034 1 96.81 133 PRO A C 1
ATOM 1008 O O . PRO A 1 133 ? 17.719 -18.766 -0.809 1 96.81 133 PRO A O 1
ATOM 1011 N N . THR A 1 134 ? 16.047 -20.156 -0.2 1 95.75 134 THR A N 1
ATOM 1012 C CA . THR A 1 134 ? 16.344 -21.109 -1.259 1 95.75 134 THR A CA 1
ATOM 1013 C C . THR A 1 134 ? 15.367 -20.969 -2.42 1 95.75 134 THR A C 1
ATOM 1015 O O . THR A 1 134 ? 15.375 -21.781 -3.348 1 95.75 134 THR A O 1
ATOM 1018 N N . SER A 1 135 ? 14.469 -20 -2.328 1 92.88 135 SER A N 1
ATOM 1019 C CA . SER A 1 135 ? 13.594 -19.734 -3.469 1 92.88 135 SER A CA 1
ATOM 1020 C C . SER A 1 135 ? 14.406 -19.359 -4.707 1 92.88 135 SER A C 1
ATOM 1022 O O . SER A 1 135 ? 15.57 -18.969 -4.602 1 92.88 135 SER A O 1
ATOM 1024 N N . SER A 1 136 ? 13.789 -19.438 -5.887 1 90.12 136 SER A N 1
ATOM 1025 C CA . SER A 1 136 ? 14.461 -19.109 -7.137 1 90.12 136 SER A CA 1
ATOM 1026 C C . SER A 1 136 ? 14.953 -17.656 -7.129 1 90.12 136 SER A C 1
ATOM 1028 O O . SER A 1 136 ? 16.094 -17.375 -7.523 1 90.12 136 SER A O 1
ATOM 1030 N N . LEU A 1 137 ? 14.156 -16.781 -6.617 1 95.19 137 LEU A N 1
ATOM 1031 C CA . LEU A 1 137 ? 14.492 -15.367 -6.598 1 95.19 137 LEU A CA 1
ATOM 1032 C C . LEU A 1 137 ? 15.609 -15.078 -5.602 1 95.19 137 LEU A C 1
ATOM 1034 O O . LEU A 1 137 ? 16.547 -14.344 -5.906 1 95.19 137 LEU A O 1
ATOM 1038 N N . SER A 1 138 ? 15.516 -15.703 -4.387 1 96.94 138 SER A N 1
ATOM 1039 C CA . SER A 1 138 ? 16.5 -15.461 -3.344 1 96.94 138 SER A CA 1
ATOM 1040 C C . SER A 1 138 ? 17.875 -15.969 -3.76 1 96.94 138 SER A C 1
ATOM 1042 O O . SER A 1 138 ? 18.906 -15.359 -3.416 1 96.94 138 SER A O 1
ATOM 1044 N N . LYS A 1 139 ? 17.891 -17.031 -4.559 1 95.19 139 LYS A N 1
ATOM 1045 C CA . LYS A 1 139 ? 19.156 -17.594 -5.016 1 95.19 139 LYS A CA 1
ATOM 1046 C C . LYS A 1 139 ? 19.844 -16.672 -6.012 1 95.19 139 LYS A C 1
ATOM 1048 O O . LYS A 1 139 ? 21.062 -16.688 -6.129 1 95.19 139 LYS A O 1
ATOM 1053 N N . LEU A 1 140 ? 19.062 -15.93 -6.656 1 94.75 140 LEU A N 1
ATOM 1054 C CA . LEU A 1 140 ? 19.609 -15.055 -7.691 1 94.75 140 LEU A CA 1
ATOM 1055 C C . LEU A 1 140 ? 20.016 -13.703 -7.102 1 94.75 140 LEU A C 1
ATOM 1057 O O . LEU A 1 140 ? 20.766 -12.953 -7.727 1 94.75 140 LEU A O 1
ATOM 1061 N N . GLY A 1 141 ? 19.484 -13.32 -5.887 1 96.38 141 GLY A N 1
ATOM 1062 C CA . GLY A 1 141 ? 19.797 -12.047 -5.254 1 96.38 141 GLY A CA 1
ATOM 1063 C C . GLY A 1 141 ? 21.125 -12.047 -4.523 1 96.38 141 GLY A C 1
ATOM 1064 O O . GLY A 1 141 ? 21.781 -13.094 -4.406 1 96.38 141 GLY A O 1
ATOM 1065 N N . ASP A 1 142 ? 21.578 -10.914 -4.055 1 98 142 ASP A N 1
ATOM 1066 C CA . ASP A 1 142 ? 22.828 -10.766 -3.322 1 98 142 ASP A CA 1
ATOM 1067 C C . ASP A 1 142 ? 22.594 -10.773 -1.813 1 98 142 ASP A C 1
ATOM 1069 O O . ASP A 1 142 ? 23.453 -11.211 -1.047 1 98 142 ASP A O 1
ATOM 1073 N N . TYR A 1 143 ? 21.469 -10.242 -1.375 1 98.62 143 TYR A N 1
ATOM 1074 C CA . TYR A 1 143 ? 21.078 -10.172 0.026 1 98.62 143 TYR A CA 1
ATOM 1075 C C . TYR A 1 143 ? 19.641 -10.633 0.202 1 98.62 143 TYR A C 1
ATOM 1077 O O . TYR A 1 143 ? 18.859 -10.633 -0.751 1 98.62 143 TYR A O 1
ATOM 1085 N N . TYR A 1 144 ? 19.312 -11.062 1.436 1 98.5 144 TYR A N 1
ATOM 1086 C CA . TYR A 1 144 ? 18.031 -11.695 1.688 1 98.5 144 TYR A CA 1
ATOM 1087 C C . TYR A 1 144 ? 17.5 -11.328 3.07 1 98.5 144 TYR A C 1
ATOM 1089 O O . TYR A 1 144 ? 18.25 -11.305 4.043 1 98.5 144 TYR A O 1
ATOM 1097 N N . LEU A 1 145 ? 16.219 -10.859 3.135 1 98.62 145 LEU A N 1
ATOM 1098 C CA . LEU A 1 145 ? 15.445 -10.844 4.371 1 98.62 145 LEU A CA 1
ATOM 1099 C C . LEU A 1 145 ? 14.18 -11.695 4.234 1 98.62 145 LEU A C 1
ATOM 1101 O O . LEU A 1 145 ? 13.547 -11.703 3.178 1 98.62 145 LEU A O 1
ATOM 1105 N N . SER A 1 146 ? 13.773 -12.312 5.27 1 98.81 146 SER A N 1
ATOM 1106 C CA . SER A 1 146 ? 12.766 -13.359 5.23 1 98.81 146 SER A CA 1
ATOM 1107 C C . SER A 1 146 ? 11.359 -12.781 5.375 1 98.81 146 SER A C 1
ATOM 1109 O O . SER A 1 146 ? 11.117 -11.938 6.238 1 98.81 146 SER A O 1
ATOM 1111 N N . LEU A 1 147 ? 10.477 -13.289 4.566 1 98.62 147 LEU A N 1
ATOM 1112 C CA . LEU A 1 147 ? 9.039 -13.031 4.699 1 98.62 147 LEU A CA 1
ATOM 1113 C C . LEU A 1 147 ? 8.32 -14.266 5.23 1 98.62 147 LEU A C 1
ATOM 1115 O O . LEU A 1 147 ? 7.094 -14.375 5.102 1 98.62 147 LEU A O 1
ATOM 1119 N N . LYS A 1 148 ? 9.07 -15.172 5.773 1 98 148 LYS A N 1
ATOM 1120 C CA . LYS A 1 148 ? 8.461 -16.422 6.238 1 98 148 LYS A CA 1
ATOM 1121 C C . LYS A 1 148 ? 7.359 -16.141 7.254 1 98 148 LYS A C 1
ATOM 1123 O O . LYS A 1 148 ? 7.57 -15.414 8.227 1 98 148 LYS A O 1
ATOM 1128 N N . ILE A 1 149 ? 6.203 -16.703 7.016 1 97.75 149 ILE A N 1
ATOM 1129 C CA . ILE A 1 149 ? 5.078 -16.656 7.941 1 97.75 149 ILE A CA 1
ATOM 1130 C C . ILE A 1 149 ? 4.488 -18.047 8.125 1 97.75 149 ILE A C 1
ATOM 1132 O O . ILE A 1 149 ? 4.746 -18.953 7.32 1 97.75 149 ILE A O 1
ATOM 1136 N N . LYS A 1 150 ? 3.709 -18.203 9.203 1 96.5 150 LYS A N 1
ATOM 1137 C CA . LYS A 1 150 ? 3.055 -19.5 9.43 1 96.5 150 LYS A CA 1
ATOM 1138 C C . LYS A 1 150 ? 1.837 -19.656 8.531 1 96.5 150 LYS A C 1
ATOM 1140 O O . LYS A 1 150 ? 1.604 -20.734 7.984 1 96.5 150 LYS A O 1
ATOM 1145 N N . LYS A 1 151 ? 1.084 -18.641 8.43 1 95.75 151 LYS A N 1
ATOM 1146 C CA . LYS A 1 151 ? -0.133 -18.688 7.621 1 95.75 151 LYS A CA 1
ATOM 1147 C C . LYS A 1 151 ? -0.623 -17.281 7.277 1 95.75 151 LYS A C 1
ATOM 1149 O O . LYS A 1 151 ? -0.301 -16.312 7.977 1 95.75 151 LYS A O 1
ATOM 1154 N N . GLU A 1 152 ? -1.361 -17.234 6.211 1 97.25 152 GLU A N 1
ATOM 1155 C CA . GLU A 1 152 ? -2.146 -16.031 5.938 1 97.25 152 GLU A CA 1
ATOM 1156 C C . GLU A 1 152 ? -3.363 -15.945 6.855 1 97.25 152 GLU A C 1
ATOM 1158 O O . GLU A 1 152 ? -3.904 -16.969 7.273 1 97.25 152 GLU A O 1
ATOM 1163 N N . ALA A 1 153 ? -3.781 -14.75 7.16 1 96.94 153 ALA A N 1
ATOM 1164 C CA . ALA A 1 153 ? -4.805 -14.547 8.188 1 96.94 153 ALA A CA 1
ATOM 1165 C C . ALA A 1 153 ? -6.203 -14.648 7.59 1 96.94 153 ALA A C 1
ATOM 1167 O O . ALA A 1 153 ? -7.199 -14.625 8.32 1 96.94 153 ALA A O 1
ATOM 1168 N N . CYS A 1 154 ? -6.348 -14.984 6.352 1 94.06 154 CYS A N 1
ATOM 1169 C CA . CYS A 1 154 ? -7.664 -15.102 5.73 1 94.06 154 CYS A CA 1
ATOM 1170 C C . CYS A 1 154 ? -8.219 -16.516 5.902 1 94.06 154 CYS A C 1
ATOM 1172 O O . CYS A 1 154 ? -7.473 -17.453 6.18 1 94.06 154 CYS A O 1
ATOM 1174 N N . PRO A 1 155 ? -9.5 -16.703 5.703 1 93.88 155 PRO A N 1
ATOM 1175 C CA . PRO A 1 155 ? -10.164 -17.984 5.969 1 93.88 155 PRO A CA 1
ATOM 1176 C C . PRO A 1 155 ? -9.617 -19.109 5.105 1 93.88 155 PRO A C 1
ATOM 1178 O O . PRO A 1 155 ? -9.695 -20.281 5.496 1 93.88 155 PRO A O 1
ATOM 1181 N N . ILE A 1 156 ? -9.016 -18.797 3.977 1 92.12 156 ILE A N 1
ATOM 1182 C CA . ILE A 1 156 ? -8.594 -19.875 3.078 1 92.12 156 ILE A CA 1
ATOM 1183 C C . ILE A 1 156 ? -7.074 -19.969 3.08 1 92.12 156 ILE A C 1
ATOM 1185 O O . ILE A 1 156 ? -6.496 -20.734 2.293 1 92.12 156 ILE A O 1
ATOM 1189 N N . ASN A 1 157 ? -6.41 -19.156 3.85 1 93.81 157 ASN A N 1
ATOM 1190 C CA . ASN A 1 157 ? -4.961 -19.188 4.035 1 93.81 157 ASN A CA 1
ATOM 1191 C C . ASN A 1 157 ? -4.223 -19 2.711 1 93.81 157 ASN A C 1
ATOM 1193 O O . ASN A 1 157 ? -3.244 -19.703 2.443 1 93.81 157 ASN A O 1
ATOM 1197 N N . THR A 1 158 ? -4.781 -18.141 1.809 1 90.31 158 THR A N 1
ATOM 1198 C CA . THR A 1 158 ? -4.188 -17.984 0.484 1 90.31 158 THR A CA 1
ATOM 1199 C C . THR A 1 158 ? -4.051 -16.516 0.124 1 90.31 158 THR A C 1
ATOM 1201 O O . THR A 1 158 ? -3.062 -16.109 -0.491 1 90.31 158 THR A O 1
ATOM 1204 N N . ALA A 1 159 ? -5.07 -15.695 0.465 1 93.69 159 ALA A N 1
ATOM 1205 C CA . ALA A 1 159 ? -5.039 -14.273 0.126 1 93.69 159 ALA A CA 1
ATOM 1206 C C . ALA A 1 159 ? -3.943 -13.555 0.907 1 93.69 159 ALA A C 1
ATOM 1208 O O . ALA A 1 159 ? -3.805 -13.75 2.117 1 93.69 159 ALA A O 1
ATOM 1209 N N . PRO A 1 160 ? -3.148 -12.75 0.218 1 96.31 160 PRO A N 1
ATOM 1210 C CA . PRO A 1 160 ? -2.09 -12.016 0.917 1 96.31 160 PRO A CA 1
ATOM 1211 C C . PRO A 1 160 ? -2.627 -11.125 2.033 1 96.31 160 PRO A C 1
ATOM 1213 O O . PRO A 1 160 ? -3.424 -10.219 1.775 1 96.31 160 PRO A O 1
ATOM 1216 N N . THR A 1 161 ? -2.342 -11.398 3.271 1 98.25 161 THR A N 1
ATOM 1217 C CA . THR A 1 161 ? -2.672 -10.656 4.488 1 98.25 161 THR A CA 1
ATOM 1218 C C . THR A 1 161 ? -1.443 -10.508 5.379 1 98.25 161 THR A C 1
ATOM 1220 O O . THR A 1 161 ? -0.687 -9.547 5.246 1 98.25 161 THR A O 1
ATOM 1223 N N . THR A 1 162 ? -1.124 -11.625 6.031 1 98.5 162 THR A N 1
ATOM 1224 C CA . THR A 1 162 ? 0.022 -11.672 6.93 1 98.5 162 THR A CA 1
ATOM 1225 C C . THR A 1 162 ? 1.315 -11.375 6.176 1 98.5 162 THR A C 1
ATOM 1227 O O . THR A 1 162 ? 2.176 -10.648 6.668 1 98.5 162 THR A O 1
ATOM 1230 N N . SER A 1 163 ? 1.451 -11.945 4.996 1 98.38 163 SER A N 1
ATOM 1231 C CA . SER A 1 163 ? 2.662 -11.75 4.207 1 98.38 163 SER A CA 1
ATOM 1232 C C . SER A 1 163 ? 2.85 -10.289 3.826 1 98.38 163 SER A C 1
ATOM 1234 O O . SER A 1 163 ? 3.961 -9.758 3.904 1 98.38 163 SER A O 1
ATOM 1236 N N . THR A 1 164 ? 1.767 -9.594 3.414 1 98.56 164 THR A N 1
ATOM 1237 C CA . THR A 1 164 ? 1.883 -8.188 3.027 1 98.56 164 THR A CA 1
ATOM 1238 C C . THR A 1 164 ? 2.098 -7.305 4.254 1 98.56 164 THR A C 1
ATOM 1240 O O . THR A 1 164 ? 2.812 -6.305 4.188 1 98.56 164 THR A O 1
ATOM 1243 N N . THR A 1 165 ? 1.464 -7.641 5.387 1 98.81 165 THR A N 1
ATOM 1244 C CA . THR A 1 165 ? 1.701 -6.91 6.629 1 98.81 165 THR A CA 1
ATOM 1245 C C . THR A 1 165 ? 3.168 -7.004 7.039 1 98.81 165 THR A C 1
ATOM 1247 O O . THR A 1 165 ? 3.777 -6 7.414 1 98.81 165 THR A O 1
ATOM 1250 N N . LEU A 1 166 ? 3.707 -8.18 6.973 1 98.88 166 LEU A N 1
ATOM 1251 C CA . LEU A 1 166 ? 5.113 -8.367 7.312 1 98.88 166 LEU A CA 1
ATOM 1252 C C . LEU A 1 166 ? 6.012 -7.621 6.332 1 98.88 166 LEU A C 1
ATOM 1254 O O . LEU A 1 166 ? 7.023 -7.039 6.727 1 98.88 166 LEU A O 1
ATOM 1258 N N . THR A 1 167 ? 5.676 -7.695 5.023 1 98.88 167 THR A N 1
ATOM 1259 C CA . THR A 1 167 ? 6.445 -6.977 4.016 1 98.88 167 THR A CA 1
ATOM 1260 C C . THR A 1 167 ? 6.488 -5.484 4.332 1 98.88 167 THR A C 1
ATOM 1262 O O . THR A 1 167 ? 7.551 -4.859 4.266 1 98.88 167 THR A O 1
ATOM 1265 N N . LEU A 1 168 ? 5.336 -4.934 4.652 1 98.81 168 LEU A N 1
ATOM 1266 C CA . LEU A 1 168 ? 5.238 -3.523 5.012 1 98.81 168 LEU A CA 1
ATOM 1267 C C . LEU A 1 168 ? 6.113 -3.209 6.219 1 98.81 168 LEU A C 1
ATOM 1269 O O . LEU A 1 168 ? 6.832 -2.207 6.227 1 98.81 168 LEU A O 1
ATOM 1273 N N . ALA A 1 169 ? 6.078 -4.039 7.223 1 98.88 169 ALA A N 1
ATOM 1274 C CA . ALA A 1 169 ? 6.844 -3.846 8.453 1 98.88 169 ALA A CA 1
ATOM 1275 C C . ALA A 1 169 ? 8.344 -3.918 8.188 1 98.88 169 ALA A C 1
ATOM 1277 O O . ALA A 1 169 ? 9.125 -3.168 8.773 1 98.88 169 ALA A O 1
ATOM 1278 N N . LEU A 1 170 ? 8.758 -4.828 7.336 1 98.88 170 LEU A N 1
ATOM 1279 C CA . LEU A 1 170 ? 10.172 -4.918 6.988 1 98.88 170 LEU A CA 1
ATOM 1280 C C . LEU A 1 170 ? 10.625 -3.666 6.242 1 98.88 170 LEU A C 1
ATOM 1282 O O . LEU A 1 170 ? 11.766 -3.229 6.395 1 98.88 170 LEU A O 1
ATOM 1286 N N . GLY A 1 171 ? 9.742 -3.162 5.344 1 98.88 171 GLY A N 1
ATOM 1287 C CA . GLY A 1 171 ? 10.023 -1.86 4.758 1 98.88 171 GLY A CA 1
ATOM 1288 C C . GLY A 1 171 ? 10.234 -0.775 5.797 1 98.88 171 GLY A C 1
ATOM 1289 O O . GLY A 1 171 ? 11.148 0.046 5.664 1 98.88 171 GLY A O 1
ATOM 1290 N N . ASP A 1 172 ? 9.391 -0.782 6.844 1 98.88 172 ASP A N 1
ATOM 1291 C CA . ASP A 1 172 ? 9.516 0.175 7.938 1 98.88 172 ASP A CA 1
ATOM 1292 C C . ASP A 1 172 ? 10.836 -0.023 8.688 1 98.88 172 ASP A C 1
ATOM 1294 O O . ASP A 1 172 ? 11.43 0.942 9.172 1 98.88 172 ASP A O 1
ATOM 1298 N N . VAL A 1 173 ? 11.266 -1.277 8.867 1 98.81 173 VAL A N 1
ATOM 1299 C CA . VAL A 1 173 ? 12.547 -1.595 9.492 1 98.81 173 VAL A CA 1
ATOM 1300 C C . VAL A 1 173 ? 13.68 -0.919 8.727 1 98.81 173 VAL A C 1
ATOM 1302 O O . VAL A 1 173 ? 14.523 -0.244 9.32 1 98.81 173 VAL A O 1
ATOM 1305 N N . LEU A 1 174 ? 13.688 -1.111 7.391 1 98.75 174 LEU A N 1
ATOM 1306 C CA . LEU A 1 174 ? 14.727 -0.497 6.57 1 98.75 174 LEU A CA 1
ATOM 1307 C C . LEU A 1 174 ? 14.711 1.021 6.723 1 98.75 174 LEU A C 1
ATOM 1309 O O . LEU A 1 174 ? 15.766 1.641 6.902 1 98.75 174 LEU A O 1
ATOM 1313 N N . MET A 1 175 ? 13.539 1.607 6.648 1 98.56 175 MET A N 1
ATOM 1314 C CA . MET A 1 175 ? 13.383 3.055 6.762 1 98.56 175 MET A CA 1
ATOM 1315 C C . MET A 1 175 ? 13.906 3.555 8.102 1 98.56 175 MET A C 1
ATOM 1317 O O . MET A 1 175 ? 14.656 4.535 8.156 1 98.56 175 MET A O 1
ATOM 1321 N N . ALA A 1 176 ? 13.531 2.875 9.203 1 98.38 176 ALA A N 1
ATOM 1322 C CA . ALA A 1 176 ? 13.945 3.281 10.539 1 98.38 176 ALA A CA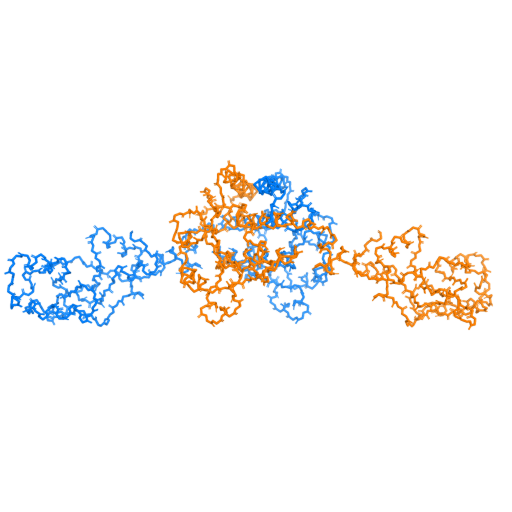 1
ATOM 1323 C C . ALA A 1 176 ? 15.461 3.197 10.695 1 98.38 176 ALA A C 1
ATOM 1325 O O . ALA A 1 176 ? 16.078 4.078 11.297 1 98.38 176 ALA A O 1
ATOM 1326 N N . CYS A 1 177 ? 16.047 2.121 10.195 1 98.44 177 CYS A N 1
ATOM 1327 C CA . CYS A 1 177 ? 17.5 1.972 10.242 1 98.44 177 CYS A CA 1
ATOM 1328 C C . CYS A 1 177 ? 18.188 3.098 9.484 1 98.44 177 CYS A C 1
ATOM 1330 O O . CYS A 1 177 ? 19.156 3.672 9.969 1 98.44 177 CYS A O 1
ATOM 1332 N N . LEU A 1 178 ? 17.688 3.416 8.312 1 98.31 178 LEU A N 1
ATOM 1333 C CA . LEU A 1 178 ? 18.281 4.473 7.504 1 98.31 178 LEU A CA 1
ATOM 1334 C C . LEU A 1 178 ? 18.125 5.832 8.172 1 98.31 178 LEU A C 1
ATOM 1336 O O . LEU A 1 178 ? 19.016 6.676 8.102 1 98.31 178 LEU A O 1
ATOM 1340 N N . MET A 1 179 ? 16.938 6.059 8.812 1 97.06 179 MET A N 1
ATOM 1341 C CA . MET A 1 179 ? 16.719 7.293 9.555 1 97.06 179 MET A CA 1
ATOM 1342 C C . MET A 1 179 ? 17.75 7.453 10.672 1 97.06 179 MET A C 1
ATOM 1344 O O . MET A 1 179 ? 18.297 8.539 10.859 1 97.06 179 MET A O 1
ATOM 1348 N N . ARG A 1 180 ? 17.984 6.371 11.375 1 96.88 180 ARG A N 1
ATOM 1349 C CA . ARG A 1 180 ? 18.953 6.41 12.461 1 96.88 180 ARG A CA 1
ATOM 1350 C C . ARG A 1 180 ? 20.359 6.637 11.922 1 96.88 180 ARG A C 1
ATOM 1352 O O . ARG A 1 180 ? 21.141 7.398 12.5 1 96.88 180 ARG A O 1
ATOM 1359 N N . ALA A 1 181 ? 20.672 5.977 10.867 1 96.69 181 ALA A N 1
ATOM 1360 C CA . ALA A 1 181 ? 22 6.098 10.266 1 96.69 181 ALA A CA 1
ATOM 1361 C C . ALA A 1 181 ? 22.281 7.535 9.844 1 96.69 181 ALA A C 1
ATOM 1363 O O . ALA A 1 181 ? 23.422 8 9.922 1 96.69 181 ALA A O 1
ATOM 1364 N N . LYS A 1 182 ? 21.219 8.258 9.461 1 95.12 182 LYS A N 1
ATOM 1365 C CA . LYS A 1 182 ? 21.375 9.609 8.93 1 95.12 182 LYS A CA 1
ATOM 1366 C C . LYS A 1 182 ? 21.047 10.656 10 1 95.12 182 LYS A C 1
ATOM 1368 O O . LYS A 1 182 ? 21.031 11.859 9.719 1 95.12 182 LYS A O 1
ATOM 1373 N N . ASN A 1 183 ? 20.75 10.18 11.203 1 94.81 183 ASN A N 1
ATOM 1374 C CA . ASN A 1 183 ? 20.281 11.086 12.25 1 94.81 183 ASN A CA 1
ATOM 1375 C C . ASN A 1 183 ? 19.141 11.977 11.75 1 94.81 183 ASN A C 1
ATOM 1377 O O . ASN A 1 183 ? 19.188 13.195 11.922 1 94.81 183 ASN A O 1
ATOM 1381 N N . PHE A 1 184 ? 18.219 11.383 11.031 1 94.44 184 PHE A N 1
ATOM 1382 C CA . PHE A 1 184 ? 17.078 12.055 10.43 1 94.44 184 PHE A CA 1
ATOM 1383 C C . PHE A 1 184 ? 16.172 12.633 11.508 1 94.44 184 PHE A C 1
ATOM 1385 O O . PHE A 1 184 ? 15.664 11.906 12.359 1 94.44 184 PHE A O 1
ATOM 1392 N N . SER A 1 185 ? 15.883 13.914 11.461 1 90.75 185 SER A N 1
ATOM 1393 C CA . SER A 1 185 ? 15.172 14.625 12.523 1 90.75 185 SER A CA 1
ATOM 1394 C C . SER A 1 185 ? 13.75 14.969 12.094 1 90.75 185 SER A C 1
ATOM 1396 O O . SER A 1 185 ? 13.375 14.773 10.938 1 90.75 185 SER A O 1
ATOM 1398 N N . GLN A 1 186 ? 12.977 15.438 13.031 1 87.44 186 GLN A N 1
ATOM 1399 C CA . GLN A 1 186 ? 11.625 15.922 12.758 1 87.44 186 GLN A CA 1
ATOM 1400 C C . GLN A 1 186 ? 11.648 17.094 11.781 1 87.44 186 GLN A C 1
ATOM 1402 O O . GLN A 1 186 ? 10.742 17.234 10.961 1 87.44 186 GLN A O 1
ATOM 1407 N N . GLU A 1 187 ? 12.656 17.906 11.922 1 84.12 187 GLU A N 1
ATOM 1408 C CA . GLU A 1 187 ? 12.82 19.031 11.008 1 84.12 187 GLU A CA 1
ATOM 1409 C C . GLU A 1 187 ? 13.07 18.547 9.578 1 84.12 187 GLU A C 1
ATOM 1411 O O . GLU A 1 187 ? 12.547 19.125 8.625 1 84.12 187 GLU A O 1
ATOM 1416 N N . ASP A 1 188 ? 13.914 17.5 9.492 1 89.38 188 ASP A N 1
ATOM 1417 C CA . ASP A 1 188 ? 14.141 16.906 8.172 1 89.38 188 ASP A CA 1
ATOM 1418 C C . ASP A 1 188 ? 12.828 16.406 7.562 1 89.38 188 ASP A C 1
ATOM 1420 O O . ASP A 1 188 ? 12.562 16.641 6.383 1 89.38 188 ASP A O 1
ATOM 1424 N N . PHE A 1 189 ? 12.047 15.758 8.398 1 91 189 PHE A N 1
ATOM 1425 C CA . PHE A 1 189 ? 10.766 15.227 7.934 1 91 189 PHE A CA 1
ATOM 1426 C C . PHE A 1 189 ? 9.867 16.344 7.43 1 91 189 PHE A C 1
ATOM 1428 O O . PHE A 1 189 ? 9.227 16.219 6.387 1 91 189 PHE A O 1
ATOM 1435 N N . ALA A 1 190 ? 9.82 17.422 8.125 1 83.44 190 ALA A N 1
ATOM 1436 C CA . ALA A 1 190 ? 8.984 18.562 7.781 1 83.44 190 ALA A CA 1
ATOM 1437 C C . ALA A 1 190 ? 9.383 19.156 6.43 1 83.44 190 ALA A C 1
ATOM 1439 O O . ALA A 1 190 ? 8.539 19.641 5.676 1 83.44 190 ALA A O 1
ATOM 1440 N N . SER A 1 191 ? 10.609 19.094 6.152 1 84.88 191 SER A N 1
ATOM 1441 C CA . SER A 1 191 ? 11.102 19.672 4.906 1 84.88 191 SER A CA 1
ATOM 1442 C C . SER A 1 191 ? 10.578 18.891 3.699 1 84.88 191 SER A C 1
ATOM 1444 O O . SER A 1 191 ? 10.406 19.469 2.619 1 84.88 191 SER A O 1
ATOM 1446 N N . PHE A 1 192 ? 10.289 17.578 3.898 1 87.81 192 PHE A N 1
ATOM 1447 C CA . PHE A 1 192 ? 9.766 16.75 2.82 1 87.81 192 PHE A CA 1
ATOM 1448 C C . PHE A 1 192 ? 8.242 16.75 2.822 1 87.81 192 PHE A C 1
ATOM 1450 O O . PHE A 1 192 ? 7.613 16.156 1.948 1 87.81 192 PHE A O 1
ATOM 1457 N N . HIS A 1 193 ? 7.625 17.406 3.789 1 84.81 193 HIS A N 1
ATOM 1458 C CA . HIS A 1 193 ? 6.176 17.484 3.926 1 84.81 193 HIS A CA 1
ATOM 1459 C C . HIS A 1 193 ? 5.699 18.922 4.023 1 84.81 193 HIS A C 1
ATOM 1461 O O . HIS A 1 193 ? 5.117 19.328 5.039 1 84.81 193 HIS A O 1
ATOM 1467 N N . PRO A 1 194 ? 5.82 19.641 3.086 1 75.62 194 PRO A N 1
ATOM 1468 C CA . PRO A 1 194 ? 5.492 21.062 3.154 1 75.62 194 PRO A CA 1
ATOM 1469 C C . PRO A 1 194 ? 4 21.312 3.365 1 75.62 194 PRO A C 1
ATOM 1471 O O . PRO A 1 194 ? 3.615 22.359 3.891 1 75.62 194 PRO A O 1
ATOM 1474 N N . GLY A 1 195 ? 3.203 20.328 2.939 1 70.06 195 GLY A N 1
ATOM 1475 C CA . GLY A 1 195 ? 1.765 20.516 3.041 1 70.06 195 GLY A CA 1
ATOM 1476 C C . GLY A 1 195 ? 1.207 20.109 4.395 1 70.06 195 GLY A C 1
ATOM 1477 O O . GLY A 1 195 ? 0.079 20.469 4.738 1 70.06 195 GLY A O 1
ATOM 1478 N N . GLY A 1 196 ? 1.992 19.438 5.176 1 72.19 196 GLY A N 1
ATOM 1479 C CA . GLY A 1 196 ? 1.541 19 6.488 1 72.19 196 GLY A CA 1
ATOM 1480 C C . GLY A 1 196 ? 1.686 20.062 7.551 1 72.19 196 GLY A C 1
ATOM 1481 O O . GLY A 1 196 ? 2.305 21.109 7.316 1 72.19 196 GLY A O 1
ATOM 1482 N N . LEU A 1 197 ? 0.934 19.766 8.656 1 64.44 197 LEU A N 1
ATOM 1483 C CA . LEU A 1 197 ? 0.944 20.734 9.742 1 64.44 197 LEU A CA 1
ATOM 1484 C C . LEU A 1 197 ? 2.373 21.078 10.156 1 64.44 197 LEU A C 1
ATOM 1486 O O . LEU A 1 197 ? 2.715 22.25 10.312 1 64.44 197 LEU A O 1
ATOM 1490 N N . LEU A 1 198 ? 3.186 20.062 10.227 1 63.91 198 LEU A N 1
ATOM 1491 C CA . LEU A 1 198 ? 4.566 20.281 10.641 1 63.91 198 LEU A CA 1
ATOM 1492 C C . LEU A 1 198 ? 5.34 21.031 9.555 1 63.91 198 LEU A C 1
ATOM 1494 O O . LEU A 1 198 ? 6.137 21.922 9.859 1 63.91 198 LEU A O 1
ATOM 1498 N N . GLY A 1 199 ? 5.059 20.641 8.43 1 71.31 199 GLY A N 1
ATOM 1499 C CA . GLY A 1 199 ? 5.703 21.359 7.34 1 71.31 199 GLY A CA 1
ATOM 1500 C C . GLY A 1 199 ? 5.336 22.828 7.281 1 71.31 199 GLY A C 1
ATOM 1501 O O . GLY A 1 199 ? 6.207 23.688 7.121 1 71.31 199 GLY A O 1
ATOM 1502 N N . LYS A 1 200 ? 4.09 23.016 7.48 1 67.25 200 LYS A N 1
ATOM 1503 C CA . LYS A 1 200 ? 3.625 24.406 7.484 1 67.25 200 LYS A CA 1
ATOM 1504 C C . LYS A 1 200 ? 4.227 25.172 8.648 1 67.25 200 LYS A C 1
ATOM 1506 O O . LYS A 1 200 ? 4.621 26.328 8.492 1 67.25 200 LYS A O 1
ATOM 1511 N N . LYS A 1 201 ? 4.34 24.406 9.695 1 65.56 201 LYS A N 1
ATOM 1512 C CA . LYS A 1 201 ? 4.883 25.047 10.891 1 65.56 201 LYS A CA 1
ATOM 1513 C C . LYS A 1 201 ? 6.375 25.328 10.734 1 65.56 201 LYS A C 1
ATOM 1515 O O . LYS A 1 201 ? 6.867 26.375 11.188 1 65.56 201 LYS A O 1
ATOM 1520 N N . LEU A 1 202 ? 6.965 24.438 9.945 1 65.12 202 LEU A N 1
ATOM 1521 C CA . LEU A 1 202 ? 8.422 24.5 9.977 1 65.12 202 LEU A CA 1
ATOM 1522 C C . LEU A 1 202 ? 8.961 25.203 8.734 1 65.12 202 LEU A C 1
ATOM 1524 O O . LEU A 1 202 ? 10.102 25.672 8.727 1 65.12 202 LEU A O 1
ATOM 1528 N N . PHE A 1 203 ? 8.086 25.25 7.793 1 71.19 203 PHE A N 1
ATOM 1529 C CA . PHE A 1 203 ? 8.742 25.688 6.57 1 71.19 203 PHE A CA 1
ATOM 1530 C C . PHE A 1 203 ? 7.992 26.875 5.957 1 71.19 203 PHE A C 1
ATOM 1532 O O . PHE A 1 203 ? 8.508 27.547 5.055 1 71.19 203 PHE A O 1
ATOM 1539 N N . VAL A 1 204 ? 6.855 27.062 6.441 1 74.75 204 VAL A N 1
ATOM 1540 C CA . VAL A 1 204 ? 6.148 28.234 5.918 1 74.75 204 VAL A CA 1
ATOM 1541 C C . VAL A 1 204 ? 6.5 29.469 6.742 1 74.75 204 VAL A C 1
ATOM 1543 O O . VAL A 1 204 ? 6.496 29.422 7.977 1 74.75 204 VAL A O 1
ATOM 1546 N N . LYS A 1 205 ? 6.941 30.422 6.043 1 80.12 205 LYS A N 1
ATOM 1547 C CA . LYS A 1 205 ? 7.328 31.656 6.711 1 80.12 205 LYS A CA 1
ATOM 1548 C C . LYS A 1 205 ? 6.176 32.656 6.723 1 80.12 205 LYS A C 1
ATOM 1550 O O . LYS A 1 205 ? 5.246 32.562 5.922 1 80.12 205 LYS A O 1
ATOM 1555 N N . VAL A 1 206 ? 6.227 33.562 7.598 1 86.5 206 VAL A N 1
ATOM 1556 C CA . VAL A 1 206 ? 5.219 34.594 7.762 1 86.5 206 VAL A CA 1
ATOM 1557 C C . VAL A 1 206 ? 5.07 35.375 6.457 1 86.5 206 VAL A C 1
ATOM 1559 O O . VAL A 1 206 ? 3.951 35.625 6.004 1 86.5 206 VAL A O 1
ATOM 1562 N N . LYS A 1 207 ? 6.176 35.594 5.812 1 86.81 207 LYS A N 1
ATOM 1563 C CA . LYS A 1 207 ? 6.152 36.406 4.598 1 86.81 207 LYS A CA 1
ATOM 1564 C C . LYS A 1 207 ? 5.391 35.688 3.482 1 86.81 207 LYS A C 1
ATOM 1566 O O . LYS A 1 207 ? 4.824 36.344 2.6 1 86.81 207 LYS A O 1
ATOM 1571 N N . ASP A 1 208 ? 5.383 34.344 3.545 1 83.56 208 ASP A N 1
ATOM 1572 C CA . ASP A 1 208 ? 4.75 33.531 2.494 1 83.56 208 ASP A CA 1
ATOM 1573 C C . ASP A 1 208 ? 3.232 33.688 2.527 1 83.56 208 ASP A C 1
ATOM 1575 O O . ASP A 1 208 ? 2.555 33.438 1.526 1 83.56 208 ASP A O 1
ATOM 1579 N N . LEU A 1 209 ? 2.65 34.125 3.664 1 82.12 209 LEU A N 1
ATOM 1580 C CA . LEU A 1 209 ? 1.202 34.219 3.814 1 82.12 209 LEU A CA 1
ATOM 1581 C C . LEU A 1 209 ? 0.773 35.656 4.117 1 82.12 209 LEU A C 1
ATOM 1583 O O . LEU A 1 209 ? -0.405 35.906 4.375 1 82.12 209 LEU A O 1
ATOM 1587 N N . LEU A 1 210 ? 1.692 36.531 4.047 1 86.94 210 LEU A N 1
ATOM 1588 C CA . LEU A 1 210 ? 1.444 37.938 4.441 1 86.94 210 LEU A CA 1
ATOM 1589 C C . LEU A 1 210 ? 0.514 38.625 3.451 1 86.94 210 LEU A C 1
ATOM 1591 O O . LEU A 1 210 ? 0.783 38.625 2.248 1 86.94 210 LEU A O 1
ATOM 1595 N N . GLN A 1 211 ? -0.628 39.062 3.947 1 89.31 211 GLN A N 1
ATOM 1596 C CA . GLN A 1 211 ? -1.48 39.906 3.127 1 89.31 211 GLN A CA 1
ATOM 1597 C C . GLN A 1 211 ? -0.907 41.312 3.021 1 89.31 211 GLN A C 1
ATOM 1599 O O . GLN A 1 211 ? -0.742 42 4.031 1 89.31 211 GLN A O 1
ATOM 1604 N N . THR A 1 212 ? -0.624 41.719 1.83 1 91.56 212 THR A N 1
ATOM 1605 C CA . THR A 1 212 ? 0.036 43.031 1.653 1 91.56 212 THR A CA 1
ATOM 1606 C C . THR A 1 212 ? -0.879 44 0.924 1 91.56 212 THR A C 1
ATOM 1608 O O . THR A 1 212 ? -0.562 45.188 0.81 1 91.56 212 THR A O 1
ATOM 1611 N N . THR A 1 213 ? -2.004 43.5 0.462 1 88 213 THR A N 1
ATOM 1612 C CA . THR A 1 213 ? -2.936 44.344 -0.273 1 88 213 THR A CA 1
ATOM 1613 C C . THR A 1 213 ? -4.289 44.406 0.428 1 88 213 THR A C 1
ATOM 1615 O O . THR A 1 213 ? -4.574 43.562 1.298 1 88 213 THR A O 1
ATOM 1618 N N . ASN A 1 214 ? -5.043 45.375 0.135 1 90.44 214 ASN A N 1
ATOM 1619 C CA . ASN A 1 214 ? -6.391 45.531 0.676 1 90.44 214 ASN A CA 1
ATOM 1620 C C . ASN A 1 214 ? -6.379 45.562 2.201 1 90.44 214 ASN A C 1
ATOM 1622 O O . ASN A 1 214 ? -7.191 44.906 2.85 1 90.44 214 ASN A O 1
ATOM 1626 N N . LEU A 1 215 ? -5.355 46.25 2.637 1 93.94 215 LEU A N 1
ATOM 1627 C CA . LEU A 1 215 ? -5.25 46.406 4.082 1 93.94 215 LEU A CA 1
ATOM 1628 C C . LEU A 1 215 ? -6.152 47.531 4.562 1 93.94 215 LEU A C 1
ATOM 1630 O O . LEU A 1 215 ? -6.281 48.562 3.893 1 93.94 215 LEU A O 1
ATOM 1634 N N . PRO A 1 216 ? -6.805 47.344 5.688 1 93.75 216 PRO A N 1
ATOM 1635 C CA . PRO A 1 216 ? -7.621 48.406 6.262 1 93.75 216 PRO A CA 1
ATOM 1636 C C . PRO A 1 216 ? -6.789 49.438 7.012 1 93.75 216 PRO A C 1
ATOM 1638 O O . PRO A 1 216 ? -6.902 49.562 8.234 1 93.75 216 PRO A O 1
ATOM 1641 N N . LEU A 1 217 ? -6.074 50.281 6.266 1 96.31 217 LEU A N 1
ATOM 1642 C CA . LEU A 1 217 ? -5.227 51.312 6.852 1 96.31 217 LEU A CA 1
ATOM 1643 C C . LEU A 1 217 ? -5.988 52.625 6.973 1 96.31 217 LEU A C 1
ATOM 1645 O O . LEU A 1 217 ? -6.566 53.125 5.996 1 96.31 217 LEU A O 1
ATOM 1649 N N . ILE A 1 218 ? -6.035 53.219 8.164 1 97 218 ILE A N 1
ATOM 1650 C CA . ILE A 1 218 ? -6.715 54.469 8.375 1 97 218 ILE A CA 1
ATOM 1651 C C . ILE A 1 218 ? -5.852 55.406 9.25 1 97 218 ILE A C 1
ATOM 1653 O O . ILE A 1 218 ? -4.973 54.906 9.977 1 97 218 ILE A O 1
ATOM 1657 N N . ALA A 1 219 ? -6.098 56.688 9.133 1 97.06 219 ALA A N 1
ATOM 1658 C CA . ALA A 1 219 ? -5.426 57.656 10.008 1 97.06 219 ALA A CA 1
ATOM 1659 C C . ALA A 1 219 ? -6.031 57.625 11.406 1 97.06 219 ALA A C 1
ATOM 1661 O O . ALA A 1 219 ? -7.223 57.344 11.578 1 97.06 219 ALA A O 1
ATOM 1662 N N . PRO A 1 220 ? -5.211 57.938 12.422 1 96.75 220 PRO A N 1
ATOM 1663 C CA . PRO A 1 220 ? -5.723 57.969 13.789 1 96.75 220 PRO A CA 1
ATOM 1664 C C . PRO A 1 220 ? -6.859 58.969 13.961 1 96.75 220 PRO A C 1
ATOM 1666 O O . PRO A 1 220 ? -7.707 58.812 14.844 1 96.75 220 PRO A O 1
ATOM 1669 N N . SER A 1 221 ? -6.914 59.938 13.094 1 96.19 221 SER A N 1
ATOM 1670 C CA . SER A 1 221 ? -7.906 61 13.203 1 96.19 221 SER A CA 1
ATOM 1671 C C . SER A 1 221 ? -9.18 60.656 12.445 1 96.19 221 SER A C 1
ATOM 1673 O O . SER A 1 221 ? -10.164 61.406 12.484 1 96.19 221 SER A O 1
ATOM 1675 N N . THR A 1 222 ? -9.148 59.5 11.852 1 95.62 222 THR A N 1
ATOM 1676 C CA . THR A 1 222 ? -10.328 59.062 11.117 1 95.62 222 THR A CA 1
ATOM 1677 C C . THR A 1 222 ? -11.523 58.906 12.055 1 95.62 222 THR A C 1
ATOM 1679 O O . THR A 1 222 ? -11.367 58.5 13.211 1 95.62 222 THR A O 1
ATOM 1682 N N . SER A 1 223 ? -12.656 59.312 11.477 1 95.44 223 SER A N 1
ATOM 1683 C CA . SER A 1 223 ? -13.867 59.156 12.281 1 95.44 223 SER A CA 1
ATOM 1684 C C . SER A 1 223 ? -14.195 57.688 12.539 1 95.44 223 SER A C 1
ATOM 1686 O O . SER A 1 223 ? -13.867 56.812 11.734 1 95.44 223 SER A O 1
ATOM 1688 N N . PHE A 1 224 ? -14.82 57.5 13.664 1 93.75 224 PHE A N 1
ATOM 1689 C CA . PHE A 1 224 ? -15.242 56.156 14.016 1 93.75 224 PHE A CA 1
ATOM 1690 C C . PHE A 1 224 ? -16.141 55.594 12.93 1 93.75 224 PHE A C 1
ATOM 1692 O O . PHE A 1 224 ? -16.031 54.406 12.586 1 93.75 224 PHE A O 1
ATOM 1699 N N . LYS A 1 225 ? -16.969 56.344 12.383 1 92.88 225 LYS A N 1
ATOM 1700 C CA . LYS A 1 225 ? -17.859 55.938 11.297 1 92.88 225 LYS A CA 1
ATOM 1701 C C . LYS A 1 225 ? -17.062 55.438 10.094 1 92.88 225 LYS A C 1
ATOM 1703 O O . LYS A 1 225 ? -17.312 54.344 9.562 1 92.88 225 LYS A O 1
ATOM 1708 N N . ASP A 1 226 ? -16.156 56.219 9.664 1 94.12 226 ASP A N 1
ATOM 1709 C CA . ASP A 1 226 ? -15.352 55.875 8.5 1 94.12 226 ASP A CA 1
ATOM 1710 C C . ASP A 1 226 ? -14.492 54.625 8.766 1 94.12 226 ASP A C 1
ATOM 1712 O O . ASP A 1 226 ? -14.242 53.844 7.859 1 94.12 226 ASP A O 1
ATOM 1716 N N . ALA A 1 227 ? -14.039 54.531 9.992 1 94.56 227 ALA A N 1
ATOM 1717 C CA . ALA A 1 227 ? -13.273 53.344 10.391 1 94.56 227 ALA A CA 1
ATOM 1718 C C . ALA A 1 227 ? -14.117 52.062 10.242 1 94.56 227 ALA A C 1
ATOM 1720 O O . ALA A 1 227 ? -13.625 51.062 9.758 1 94.56 227 ALA A O 1
ATOM 1721 N N . LEU A 1 228 ? -15.336 52.125 10.68 1 91.81 228 LEU A N 1
ATOM 1722 C CA . LEU A 1 228 ? -16.25 50.969 10.57 1 91.81 228 LEU A CA 1
ATOM 1723 C C . LEU A 1 228 ? -16.453 50.594 9.109 1 91.81 228 LEU A C 1
ATOM 1725 O O . LEU A 1 228 ? -16.516 49.406 8.781 1 91.81 228 LEU A O 1
ATOM 1729 N N . ILE A 1 229 ? -16.547 51.625 8.289 1 91.44 229 ILE A N 1
ATOM 1730 C CA . ILE A 1 229 ? -16.719 51.375 6.859 1 91.44 229 ILE A CA 1
ATOM 1731 C C . ILE A 1 229 ? -15.492 50.656 6.309 1 91.44 229 ILE A C 1
ATOM 1733 O O . ILE A 1 229 ? -15.625 49.656 5.582 1 91.44 229 ILE A O 1
ATOM 1737 N N . GLU A 1 230 ? -14.336 51.125 6.699 1 92.62 230 GLU A N 1
ATOM 1738 C CA . GLU A 1 230 ? -13.086 50.531 6.234 1 92.62 230 GLU A CA 1
ATOM 1739 C C . GLU A 1 230 ? -12.961 49.094 6.711 1 92.62 230 GLU A C 1
ATOM 1741 O O . GLU A 1 230 ? -12.57 48.188 5.941 1 92.62 230 GLU A O 1
ATOM 1746 N N . MET A 1 231 ? -13.258 48.812 7.953 1 90.88 231 MET A N 1
ATOM 1747 C CA . MET A 1 231 ? -13.219 47.469 8.516 1 90.88 231 MET A CA 1
ATOM 1748 C C . MET A 1 231 ? -14.148 46.531 7.746 1 90.88 231 MET A C 1
ATOM 1750 O O . MET A 1 231 ? -13.773 45.406 7.441 1 90.88 231 MET A O 1
ATOM 1754 N N . SER A 1 232 ? -15.312 47 7.426 1 87.06 232 SER A N 1
ATOM 1755 C CA . SER A 1 232 ? -16.312 46.188 6.723 1 87.06 232 SER A CA 1
ATOM 1756 C C . SER A 1 232 ? -15.875 45.906 5.289 1 87.06 232 SER A C 1
ATOM 1758 O O . SER A 1 232 ? -16.094 44.812 4.773 1 87.06 232 SER A O 1
ATOM 1760 N N . GLU A 1 233 ? -15.258 46.844 4.691 1 87.06 233 GLU A N 1
ATOM 1761 C CA . GLU A 1 233 ? -14.844 46.719 3.295 1 87.06 233 GLU A CA 1
ATOM 1762 C C . GLU A 1 233 ? -13.688 45.75 3.152 1 87.06 233 GLU A C 1
ATOM 1764 O O . GLU A 1 233 ? -13.633 44.969 2.182 1 87.06 233 GLU A O 1
ATOM 1769 N N . LYS A 1 234 ? -12.797 45.75 4.121 1 87.06 234 LYS A N 1
ATOM 1770 C CA . LYS A 1 234 ? -11.594 44.938 3.99 1 87.06 234 LYS A CA 1
ATOM 1771 C C . LYS A 1 234 ? -11.781 43.594 4.672 1 87.06 234 LYS A C 1
ATOM 1773 O O . LYS A 1 234 ? -10.969 42.656 4.484 1 87.06 234 LYS A O 1
ATOM 1778 N N . ARG A 1 235 ? -12.695 43.281 5.488 1 77.5 235 ARG A N 1
ATOM 1779 C CA . ARG A 1 235 ? -13.188 42 6.023 1 77.5 235 ARG A CA 1
ATOM 1780 C C . ARG A 1 235 ? -12.117 41.312 6.848 1 77.5 235 ARG A C 1
ATOM 1782 O O . ARG A 1 235 ? -11.953 40.094 6.746 1 77.5 235 ARG A O 1
ATOM 1789 N N . LEU A 1 236 ? -11.391 42.125 7.613 1 84.5 236 LEU A N 1
ATOM 1790 C CA . LEU A 1 236 ? -10.375 41.531 8.477 1 84.5 236 LEU A CA 1
ATOM 1791 C C . LEU A 1 236 ? -10.75 41.688 9.945 1 84.5 236 LEU A C 1
ATOM 1793 O O . LEU A 1 236 ? -9.984 41.281 10.828 1 84.5 236 LEU A O 1
ATOM 1797 N N . GLY A 1 237 ? -11.906 42.344 10.227 1 83.31 237 GLY A N 1
ATOM 1798 C CA . GLY A 1 237 ? -12.391 42.531 11.586 1 83.31 237 GLY A CA 1
ATOM 1799 C C . GLY A 1 237 ? -11.609 43.562 12.375 1 83.31 237 GLY A C 1
ATOM 1800 O O . GLY A 1 237 ? -11.742 43.656 13.594 1 83.31 237 GLY A O 1
ATOM 1801 N N . SER A 1 238 ? -10.703 44.219 11.688 1 91.94 238 SER A N 1
ATOM 1802 C CA . SER A 1 238 ? -9.859 45.219 12.336 1 91.94 238 SER A CA 1
ATOM 1803 C C . SER A 1 238 ? -9.461 46.312 11.367 1 91.94 238 SER A C 1
ATOM 1805 O O . SER A 1 238 ? -9.5 46.125 10.148 1 91.94 238 SER A O 1
ATOM 1807 N N . ALA A 1 239 ? -9.25 47.438 11.883 1 95.19 239 ALA A N 1
ATOM 1808 C CA . ALA A 1 239 ? -8.594 48.5 11.156 1 95.19 239 ALA A CA 1
ATOM 1809 C C . ALA A 1 239 ? -7.223 48.812 11.75 1 95.19 239 ALA A C 1
ATOM 1811 O O . ALA A 1 239 ? -7.035 48.719 12.969 1 95.19 239 ALA A O 1
ATOM 1812 N N . ILE A 1 240 ? -6.336 49.125 10.859 1 97.06 240 ILE A N 1
ATOM 1813 C CA . ILE A 1 240 ? -4.969 49.406 11.273 1 97.06 240 ILE A CA 1
ATOM 1814 C C . ILE A 1 240 ? -4.719 50.938 11.18 1 97.06 240 ILE A C 1
ATOM 1816 O O . ILE A 1 240 ? -4.879 51.531 10.109 1 97.06 240 ILE A O 1
ATOM 1820 N N . LEU A 1 241 ? -4.375 51.5 12.344 1 97.69 241 LEU A N 1
ATOM 1821 C CA . LEU A 1 241 ? -4.094 52.938 12.375 1 97.69 241 LEU A CA 1
ATOM 1822 C C . LEU A 1 241 ? -2.631 53.219 12.039 1 97.69 241 LEU A C 1
ATOM 1824 O O . LEU A 1 241 ? -1.729 52.688 12.703 1 97.69 241 LEU A O 1
ATOM 1828 N N . VAL A 1 242 ? -2.428 54.062 10.992 1 97.62 242 VAL A N 1
ATOM 1829 C CA . VAL A 1 242 ? -1.073 54.406 10.57 1 97.62 242 VAL A CA 1
ATOM 1830 C C . VAL A 1 242 ? -0.924 55.938 10.484 1 97.62 242 VAL A C 1
ATOM 1832 O O . VAL A 1 242 ? -1.899 56.656 10.242 1 97.62 242 VAL A O 1
ATOM 1835 N N . ASN A 1 243 ? 0.331 56.406 10.75 1 96.69 243 ASN A N 1
ATOM 1836 C CA . ASN A 1 243 ? 0.598 57.844 10.578 1 96.69 243 ASN A CA 1
ATOM 1837 C C . ASN A 1 243 ? 0.933 58.188 9.125 1 96.69 243 ASN A C 1
ATOM 1839 O O . ASN A 1 243 ? 0.767 57.344 8.234 1 96.69 243 ASN A O 1
ATOM 1843 N N . ASP A 1 244 ? 1.32 59.375 8.883 1 94.62 244 ASP A N 1
ATOM 1844 C CA . ASP A 1 244 ? 1.56 59.875 7.531 1 94.62 244 ASP A CA 1
ATOM 1845 C C . ASP A 1 244 ? 2.713 59.125 6.867 1 94.62 244 ASP A C 1
ATOM 1847 O O . ASP A 1 244 ? 2.801 59.094 5.637 1 94.62 244 ASP A O 1
ATOM 1851 N N . ASN A 1 245 ? 3.539 58.5 7.637 1 94.69 245 ASN A N 1
ATOM 1852 C CA . ASN A 1 245 ? 4.672 57.75 7.121 1 94.69 245 ASN A CA 1
ATOM 1853 C C . ASN A 1 245 ? 4.348 56.25 7.016 1 94.69 245 ASN A C 1
ATOM 1855 O O . ASN A 1 245 ? 5.25 55.406 6.875 1 94.69 245 ASN A O 1
ATOM 1859 N N . ASN A 1 246 ? 3.096 55.875 7.219 1 95.38 246 ASN A N 1
ATOM 1860 C CA . ASN A 1 246 ? 2.613 54.5 7.176 1 95.38 246 ASN A CA 1
ATOM 1861 C C . ASN A 1 246 ? 3.164 53.688 8.336 1 95.38 246 ASN A C 1
ATOM 1863 O O . ASN A 1 246 ? 3.291 52.438 8.234 1 95.38 246 ASN A O 1
ATOM 1867 N N . GLU A 1 247 ? 3.529 54.406 9.352 1 97.12 247 GLU A N 1
ATOM 1868 C CA . GLU A 1 247 ? 3.969 53.719 10.57 1 97.12 247 GLU A CA 1
ATOM 1869 C C . GLU A 1 247 ? 2.779 53.312 11.438 1 97.12 247 GLU A C 1
ATOM 1871 O O . GLU A 1 247 ? 1.804 54.062 11.547 1 97.12 247 GLU A O 1
ATOM 1876 N N . LEU A 1 248 ? 2.945 52.125 12.07 1 97.5 248 LEU A N 1
ATOM 1877 C CA . LEU A 1 248 ? 1.874 51.562 12.891 1 97.5 248 LEU A CA 1
ATOM 1878 C C . LEU A 1 248 ? 1.654 52.406 14.141 1 97.5 248 LEU A C 1
ATOM 1880 O O . LEU A 1 248 ? 2.594 52.688 14.898 1 97.5 248 LEU A O 1
ATOM 1884 N N . VAL A 1 249 ? 0.366 52.875 14.32 1 96.88 249 VAL A N 1
ATOM 1885 C CA . VAL A 1 249 ? 0.011 53.688 15.469 1 96.88 249 VAL A CA 1
ATOM 1886 C C . VAL A 1 249 ? -0.922 52.906 16.391 1 96.88 249 VAL A C 1
ATOM 1888 O O . VAL A 1 249 ? -0.834 53.031 17.625 1 96.88 249 VAL A O 1
ATOM 1891 N N . GLY A 1 250 ? -1.721 52.188 15.828 1 96.81 250 GLY A N 1
ATOM 1892 C CA . GLY A 1 250 ? -2.713 51.469 16.625 1 96.81 250 GLY A CA 1
ATOM 1893 C C . GLY A 1 250 ? -3.516 50.469 15.805 1 96.81 250 GLY A C 1
ATOM 1894 O O . GLY A 1 250 ? -3.281 50.312 14.602 1 96.81 250 GLY A O 1
ATOM 1895 N N . VAL A 1 251 ? -4.352 49.688 16.516 1 96.31 251 VAL A N 1
ATOM 1896 C CA . VAL A 1 251 ? -5.266 48.75 15.883 1 96.31 251 VAL A CA 1
ATOM 1897 C C . VAL A 1 251 ? -6.648 48.844 16.516 1 96.31 251 VAL A C 1
ATOM 1899 O O . VAL A 1 251 ? -6.77 48.969 17.75 1 96.31 251 VAL A O 1
ATOM 1902 N N . LEU A 1 252 ? -7.641 49.031 15.719 1 94.5 252 LEU A N 1
ATOM 1903 C CA . LEU A 1 252 ? -9.031 49 16.156 1 94.5 252 LEU A CA 1
ATOM 1904 C C . LEU A 1 252 ? -9.664 47.656 15.805 1 94.5 252 LEU A C 1
ATOM 1906 O O . LEU A 1 252 ? -9.812 47.312 14.633 1 94.5 252 LEU A O 1
ATOM 1910 N N . SER A 1 253 ? -9.992 46.844 16.766 1 90.69 253 SER A N 1
ATOM 1911 C CA . SER A 1 253 ? -10.602 45.531 16.562 1 90.69 253 SER A CA 1
ATOM 1912 C C . SER A 1 253 ? -12.102 45.562 16.828 1 90.69 253 SER A C 1
ATOM 1914 O O . SER A 1 253 ? -12.625 46.562 17.328 1 90.69 253 SER A O 1
ATOM 1916 N N . ASP A 1 254 ? -12.781 44.5 16.422 1 85.19 254 ASP A N 1
ATOM 1917 C CA . ASP A 1 254 ? -14.203 44.344 16.719 1 85.19 254 ASP A CA 1
ATOM 1918 C C . ASP A 1 254 ? -14.461 44.438 18.219 1 85.19 254 ASP A C 1
ATOM 1920 O O . ASP A 1 254 ? -15.492 44.969 18.656 1 85.19 254 ASP A O 1
ATOM 1924 N N . GLY A 1 255 ? -13.539 43.938 18.969 1 85.12 255 GLY A N 1
ATOM 1925 C CA . GLY A 1 255 ? -13.648 44.094 20.406 1 85.12 255 GLY A CA 1
ATOM 1926 C C . GLY A 1 255 ? -13.617 45.531 20.875 1 85.12 255 GLY A C 1
ATOM 1927 O O . GLY A 1 255 ? -14.398 45.938 21.734 1 85.12 255 GLY A O 1
ATOM 1928 N N . ASP A 1 256 ? -12.75 46.312 20.312 1 88.75 256 ASP A N 1
ATOM 1929 C CA . ASP A 1 256 ? -12.672 47.719 20.594 1 88.75 256 ASP A CA 1
ATOM 1930 C C . ASP A 1 256 ? -13.977 48.438 20.219 1 88.75 256 ASP A C 1
ATOM 1932 O O . ASP A 1 256 ? -14.461 49.281 20.969 1 88.75 256 ASP A O 1
ATOM 1936 N N . VAL A 1 257 ? -14.508 48 19.047 1 88.25 257 VAL A N 1
ATOM 1937 C CA . VAL A 1 257 ? -15.742 48.625 18.562 1 88.25 257 VAL A CA 1
ATOM 1938 C C . VAL A 1 257 ? -16.875 48.344 19.547 1 88.25 257 VAL A C 1
ATOM 1940 O O . VAL A 1 257 ? -17.609 49.25 19.938 1 88.25 257 VAL A O 1
ATOM 1943 N N . ARG A 1 258 ? -16.922 47.125 19.906 1 85.25 258 ARG A N 1
ATOM 1944 C CA . ARG A 1 258 ? -17.969 46.719 20.844 1 85.25 258 ARG A CA 1
ATOM 1945 C C . ARG A 1 258 ? -17.844 47.5 22.156 1 85.25 258 ARG A C 1
ATOM 1947 O O . ARG A 1 258 ? -18.844 48 22.672 1 85.25 258 ARG A O 1
ATOM 1954 N N . ARG A 1 259 ? -16.719 47.656 22.656 1 87.25 259 ARG A N 1
ATOM 1955 C CA . ARG A 1 259 ? -16.5 48.344 23.922 1 87.25 259 ARG A CA 1
ATOM 1956 C C . ARG A 1 259 ? -16.781 49.844 23.766 1 87.25 259 ARG A C 1
ATOM 1958 O O . ARG A 1 259 ? -17.328 50.469 24.688 1 87.25 259 ARG A O 1
ATOM 1965 N N . ALA A 1 260 ? -16.422 50.344 22.609 1 86.56 260 ALA A N 1
ATOM 1966 C CA . ALA A 1 260 ? -16.656 51.75 22.344 1 86.56 260 ALA A CA 1
ATOM 1967 C C . ALA A 1 260 ? -18.156 52.062 22.25 1 86.56 260 ALA A C 1
ATOM 1969 O O . ALA A 1 260 ? -18.625 53.062 22.766 1 86.56 260 ALA A O 1
ATOM 1970 N N . LEU A 1 261 ? -18.844 51.188 21.625 1 82.5 261 LEU A N 1
ATOM 1971 C CA . LEU A 1 261 ? -20.281 51.375 21.453 1 82.5 261 LEU A CA 1
ATOM 1972 C C . LEU A 1 261 ? -21 51.312 22.797 1 82.5 261 LEU A C 1
ATOM 1974 O O . LEU A 1 261 ? -21.938 52.062 23.031 1 82.5 261 LEU A O 1
ATOM 1978 N N . LEU A 1 262 ? -20.547 50.531 23.656 1 83.12 262 LEU A N 1
ATOM 1979 C CA . LEU A 1 262 ? -21.141 50.375 24.984 1 83.12 262 LEU A CA 1
ATOM 1980 C C . LEU A 1 262 ? -20.906 51.656 25.812 1 83.12 262 LEU A C 1
ATOM 1982 O O . LEU A 1 262 ? -21.719 51.969 26.688 1 83.12 262 LEU A O 1
ATOM 1986 N N . LYS A 1 263 ? -19.844 52.281 25.547 1 84.12 263 LYS A N 1
ATOM 1987 C CA . LYS A 1 263 ? -19.516 53.5 26.297 1 84.12 263 LYS A CA 1
ATOM 1988 C C . LYS A 1 263 ? -20.219 54.719 25.703 1 84.12 263 LYS A C 1
ATOM 1990 O O . LYS A 1 263 ? -20.156 55.812 26.281 1 84.12 263 LYS A O 1
ATOM 1995 N N . GLY A 1 264 ? -21.016 54.562 24.672 1 79.75 264 GLY A N 1
ATOM 1996 C CA . GLY A 1 264 ? -21.797 55.656 24.094 1 79.75 264 GLY A CA 1
ATOM 1997 C C . GLY A 1 264 ? -20.969 56.625 23.281 1 79.75 264 GLY A C 1
ATOM 1998 O O . GLY A 1 264 ? -21.109 57.844 23.422 1 79.75 264 GLY A O 1
ATOM 1999 N N . LEU A 1 265 ? -20.219 56.062 22.391 1 76.56 265 LEU A N 1
ATOM 2000 C CA . LEU A 1 265 ? -19.344 56.969 21.625 1 76.56 265 LEU A CA 1
ATOM 2001 C C . LEU A 1 265 ? -20.109 57.594 20.469 1 76.56 265 LEU A C 1
ATOM 2003 O O . LEU A 1 265 ? -21.141 57.094 20.031 1 76.56 265 LEU A O 1
ATOM 2007 N N . SER A 1 266 ? -19.516 58.844 20.156 1 85.19 266 SER A N 1
ATOM 2008 C CA . SER A 1 266 ? -20 59.5 18.938 1 85.19 266 SER A CA 1
ATOM 2009 C C . SER A 1 266 ? -19.312 58.938 17.703 1 85.19 266 SER A C 1
ATOM 2011 O O . SER A 1 266 ? -18.109 58.719 17.688 1 85.19 266 SER A O 1
ATOM 2013 N N . LEU A 1 267 ? -20.078 58.75 16.656 1 87.94 267 LEU A N 1
ATOM 2014 C CA . LEU A 1 267 ? -19.578 58.219 15.398 1 87.94 267 LEU A CA 1
ATOM 2015 C C . LEU A 1 267 ? -18.578 59.156 14.75 1 87.94 267 LEU A C 1
ATOM 2017 O O . LEU A 1 267 ? -17.797 58.75 13.883 1 87.94 267 LEU A O 1
ATOM 2021 N N . GLU A 1 268 ? -18.656 60.344 15.227 1 90.56 268 GLU A N 1
ATOM 2022 C CA . GLU A 1 268 ? -17.781 61.375 14.656 1 90.56 268 GLU A CA 1
ATOM 2023 C C . GLU A 1 268 ? -16.453 61.469 15.43 1 90.56 268 GLU A C 1
ATOM 2025 O O . GLU A 1 268 ? -15.523 62.125 14.992 1 90.56 268 GLU A O 1
ATOM 2030 N N . SER A 1 269 ? -16.422 60.719 16.516 1 92.69 269 SER A N 1
ATOM 2031 C CA . SER A 1 269 ? -15.203 60.719 17.328 1 92.69 269 SER A CA 1
ATOM 2032 C C . SER A 1 269 ? -14.023 60.125 16.578 1 92.69 269 SER A C 1
ATOM 2034 O O . SER A 1 269 ? -14.211 59.312 15.68 1 92.69 269 SER A O 1
ATOM 2036 N N . GLU A 1 270 ? -12.875 60.625 16.922 1 94.81 270 GLU A N 1
ATOM 2037 C CA . GLU A 1 270 ? -11.664 60.094 16.328 1 94.81 270 GLU A CA 1
ATOM 2038 C C . GLU A 1 270 ? -11.391 58.656 16.828 1 94.81 270 GLU A C 1
ATOM 2040 O O . GLU A 1 270 ? -11.523 58.375 18.016 1 94.81 270 GLU A O 1
ATOM 2045 N N . VAL A 1 271 ? -10.977 57.781 15.922 1 94.69 271 VAL A N 1
ATOM 2046 C CA . VAL A 1 271 ? -10.867 56.344 16.188 1 94.69 271 VAL A CA 1
ATOM 2047 C C . VAL A 1 271 ? -9.711 56.094 17.156 1 94.69 271 VAL A C 1
ATOM 2049 O O . VAL A 1 271 ? -9.742 55.125 17.938 1 94.69 271 VAL A O 1
ATOM 2052 N N . LYS A 1 272 ? -8.711 56.969 17.203 1 94.5 272 LYS A N 1
ATOM 2053 C CA . LYS A 1 272 ? -7.539 56.781 18.047 1 94.5 272 LYS A CA 1
ATOM 2054 C C . LYS A 1 272 ? -7.934 56.688 19.516 1 94.5 272 LYS A C 1
ATOM 2056 O O . LYS A 1 272 ? -7.219 56.062 20.312 1 94.5 272 LYS A O 1
ATOM 2061 N N . HIS A 1 273 ? -9.117 57.219 19.922 1 93.56 273 HIS A N 1
ATOM 2062 C CA . HIS A 1 273 ? -9.547 57.219 21.312 1 93.56 273 HIS A CA 1
ATOM 2063 C C . HIS A 1 273 ? -10.148 55.875 21.719 1 93.56 273 HIS A C 1
ATOM 2065 O O . HIS A 1 273 ? -10.367 55.625 22.906 1 93.56 273 HIS A O 1
ATOM 2071 N N . PHE A 1 274 ? -10.312 55.062 20.734 1 92.38 274 PHE A N 1
ATOM 2072 C CA . PHE A 1 274 ? -11.016 53.812 21.016 1 92.38 274 PHE A CA 1
ATOM 2073 C C . PHE A 1 274 ? -10.172 52.625 20.562 1 92.38 274 PHE A C 1
ATOM 2075 O O . PHE A 1 274 ? -10.562 51.469 20.781 1 92.38 274 PHE A O 1
ATOM 2082 N N . ALA A 1 275 ? -9.086 52.906 19.969 1 94.44 275 ALA A N 1
ATOM 2083 C CA . ALA A 1 275 ? -8.203 51.844 19.438 1 94.44 275 ALA A CA 1
ATOM 2084 C C . ALA A 1 275 ? -7.137 51.469 20.453 1 94.44 275 ALA A C 1
ATOM 2086 O O . ALA A 1 275 ? -6.91 52.188 21.438 1 94.44 275 ALA A O 1
ATOM 2087 N N . THR A 1 276 ? -6.586 50.281 20.312 1 93.31 276 THR A N 1
ATOM 2088 C CA . THR A 1 276 ? -5.383 49.906 21.062 1 93.31 276 THR A CA 1
ATOM 2089 C C . THR A 1 276 ? -4.152 50.594 20.469 1 93.31 276 THR A C 1
ATOM 2091 O O . THR A 1 276 ? -3.789 50.344 19.312 1 93.31 276 THR A O 1
ATOM 2094 N N . LEU A 1 277 ? -3.619 51.469 21.25 1 93.69 277 LEU A N 1
ATOM 2095 C CA . LEU A 1 277 ? -2.434 52.156 20.781 1 93.69 277 LEU A CA 1
ATOM 2096 C C . LEU A 1 277 ? -1.169 51.375 21.078 1 93.69 277 LEU A C 1
ATOM 2098 O O . LEU A 1 277 ? -1.12 50.625 22.062 1 93.69 277 LEU A O 1
ATOM 2102 N N . LYS A 1 278 ? -0.151 51.438 20.203 1 90.38 278 LYS A N 1
ATOM 2103 C CA . LYS A 1 278 ? 1.109 50.719 20.281 1 90.38 278 LYS A CA 1
ATOM 2104 C C . LYS A 1 278 ? 0.866 49.219 20.375 1 90.38 278 LYS A C 1
ATOM 2106 O O . LYS A 1 278 ? 1.33 48.531 21.297 1 90.38 278 LYS A O 1
ATOM 2111 N N . PRO A 1 279 ? 0.052 48.719 19.406 1 93.81 279 PRO A N 1
ATOM 2112 C CA . PRO A 1 279 ? -0.281 47.281 19.406 1 93.81 279 PRO A CA 1
ATOM 2113 C C . PRO A 1 279 ? 0.944 46.375 19.25 1 93.81 279 PRO A C 1
ATOM 2115 O O . PRO A 1 279 ? 2.006 46.875 18.828 1 93.81 279 PRO A O 1
ATOM 2118 N N . LYS A 1 280 ? 0.804 45.156 19.641 1 93.06 280 LYS A N 1
ATOM 2119 C CA . LYS A 1 280 ? 1.843 44.156 19.359 1 93.06 280 LYS A CA 1
ATOM 2120 C C . LYS A 1 280 ? 2.029 44 17.844 1 93.06 280 LYS A C 1
ATOM 2122 O O . LYS A 1 280 ? 1.056 43.969 17.094 1 93.06 280 LYS A O 1
ATOM 2127 N N . SER A 1 281 ? 3.168 44.094 17.453 1 94.19 281 SER A N 1
ATOM 2128 C CA . SER A 1 281 ? 3.496 43.906 16.047 1 94.19 281 SER A CA 1
ATOM 2129 C C . SER A 1 281 ? 4.59 42.875 15.859 1 94.19 281 SER A C 1
ATOM 2131 O O . SER A 1 281 ? 5.223 42.438 16.828 1 94.19 281 SER A O 1
ATOM 2133 N N . PHE A 1 282 ? 4.742 42.344 14.688 1 93.81 282 PHE A N 1
ATOM 2134 C CA . PHE A 1 282 ? 5.672 41.281 14.352 1 93.81 282 PHE A CA 1
ATOM 2135 C C . PHE A 1 282 ? 6.68 41.75 13.305 1 93.81 282 PHE A C 1
ATOM 2137 O O . PHE A 1 282 ? 6.293 42.25 12.258 1 93.81 282 PHE A O 1
ATOM 2144 N N . LYS A 1 283 ? 7.969 41.625 13.531 1 92.44 283 LYS A N 1
ATOM 2145 C CA . LYS A 1 283 ? 8.984 42.219 12.664 1 92.44 283 LYS A CA 1
ATOM 2146 C C . LYS A 1 283 ? 9.672 41.156 11.828 1 92.44 283 LYS A C 1
ATOM 2148 O O . LYS A 1 283 ? 10.133 41.406 10.719 1 92.44 283 LYS A O 1
ATOM 2153 N N . ASN A 1 284 ? 9.703 39.969 12.297 1 91.19 284 ASN A N 1
ATOM 2154 C CA . ASN A 1 284 ? 10.469 38.906 11.625 1 91.19 284 ASN A CA 1
ATOM 2155 C C . ASN A 1 284 ? 9.625 38.188 10.578 1 91.19 284 ASN A C 1
ATOM 2157 O O . ASN A 1 284 ? 9.055 37.125 10.859 1 91.19 284 ASN A O 1
ATOM 2161 N N . LEU A 1 285 ? 9.688 38.688 9.32 1 90.25 285 LEU A N 1
ATOM 2162 C CA . LEU A 1 285 ? 8.875 38.125 8.25 1 90.25 285 LEU A CA 1
ATOM 2163 C C . LEU A 1 285 ? 9.422 36.75 7.832 1 90.25 285 LEU A C 1
ATOM 2165 O O . LEU A 1 285 ? 8.727 35.969 7.184 1 90.25 285 LEU A O 1
ATOM 2169 N N . ASP A 1 286 ? 10.656 36.5 8.211 1 88.31 286 ASP A N 1
ATOM 2170 C CA . ASP A 1 286 ? 11.273 35.219 7.871 1 88.31 286 ASP A CA 1
ATOM 2171 C C . ASP A 1 286 ? 10.984 34.156 8.945 1 88.31 286 ASP A C 1
ATOM 2173 O O . ASP A 1 286 ? 11.398 33 8.812 1 88.31 286 ASP A O 1
ATOM 2177 N N . ALA A 1 287 ? 10.258 34.688 9.945 1 86.38 287 ALA A N 1
ATOM 2178 C CA . ALA A 1 287 ? 9.898 33.75 11 1 86.38 287 ALA A CA 1
ATOM 2179 C C . ALA A 1 287 ? 8.945 32.688 10.477 1 86.38 287 ALA A C 1
ATOM 2181 O O . ALA A 1 287 ? 8.211 32.906 9.516 1 86.38 287 ALA A O 1
ATOM 2182 N N . LEU A 1 288 ? 9.062 31.469 11.117 1 80.75 288 LEU A N 1
ATOM 2183 C CA . LEU A 1 288 ? 8.156 30.375 10.805 1 80.75 288 LEU A CA 1
ATOM 2184 C C . LEU A 1 288 ? 6.742 30.688 11.273 1 80.75 288 LEU A C 1
ATOM 2186 O O . LEU A 1 288 ? 6.555 31.422 12.25 1 80.75 288 LEU A O 1
ATOM 2190 N N . LEU A 1 289 ? 5.77 30.125 10.562 1 81.19 289 LEU A N 1
ATOM 2191 C CA . LEU A 1 289 ? 4.371 30.359 10.906 1 81.19 289 LEU A CA 1
ATOM 2192 C C . LEU A 1 289 ? 4.086 29.922 12.344 1 81.19 289 LEU A C 1
ATOM 2194 O O . LEU A 1 289 ? 3.246 30.516 13.023 1 81.19 289 LEU A O 1
ATOM 2198 N N . LEU A 1 290 ? 4.789 28.922 12.742 1 76.56 290 LEU A N 1
ATOM 2199 C CA . LEU A 1 290 ? 4.621 28.484 14.125 1 76.56 290 LEU A CA 1
ATOM 2200 C C . LEU A 1 290 ? 4.91 29.625 15.094 1 76.56 290 LEU A C 1
ATOM 2202 O O . LEU A 1 290 ? 4.211 29.781 16.094 1 76.56 290 LEU A O 1
ATOM 2206 N N . GLU A 1 291 ? 5.902 30.344 14.805 1 81.69 291 GLU A N 1
ATOM 2207 C CA . GLU A 1 291 ? 6.27 31.484 15.656 1 81.69 291 GLU A CA 1
ATOM 2208 C C . GLU A 1 291 ? 5.176 32.531 15.648 1 81.69 291 GLU A C 1
ATOM 2210 O O . GLU A 1 291 ? 4.875 33.125 16.688 1 81.69 291 GLU A O 1
ATOM 2215 N N . ALA A 1 292 ? 4.609 32.75 14.461 1 84.56 292 ALA A N 1
ATOM 2216 C CA . ALA A 1 292 ? 3.523 33.719 14.336 1 84.56 292 ALA A CA 1
ATOM 2217 C C . ALA A 1 292 ? 2.289 33.25 15.109 1 84.56 292 ALA A C 1
ATOM 2219 O O . ALA A 1 292 ? 1.651 34.062 15.797 1 84.56 292 ALA A O 1
ATOM 2220 N N . LEU A 1 293 ? 2.033 31.953 14.953 1 81.88 293 LEU A N 1
ATOM 2221 C CA . LEU A 1 293 ? 0.889 31.391 15.656 1 81.88 293 LEU A CA 1
ATOM 2222 C C . LEU A 1 293 ? 1.07 31.516 17.172 1 81.88 293 LEU A C 1
ATOM 2224 O O . LEU A 1 293 ? 0.131 31.859 17.891 1 81.88 293 LEU A O 1
ATOM 2228 N N . GLU A 1 294 ? 2.236 31.188 17.625 1 82.56 294 GLU A N 1
ATOM 2229 C CA . GLU A 1 294 ? 2.543 31.312 19.047 1 82.56 294 GLU A CA 1
ATOM 2230 C C . GLU A 1 294 ? 2.404 32.75 19.516 1 82.56 294 GLU A C 1
ATOM 2232 O O . GLU A 1 294 ? 1.915 33.031 20.609 1 82.56 294 GLU A O 1
ATOM 2237 N N . PHE A 1 295 ? 2.848 33.656 18.703 1 87.81 295 PHE A N 1
ATOM 2238 C CA . PHE A 1 295 ? 2.748 35.094 18.969 1 87.81 295 PHE A CA 1
ATOM 2239 C C . PHE A 1 295 ? 1.29 35.5 19.109 1 87.81 295 PHE A C 1
ATOM 2241 O O . PHE A 1 295 ? 0.924 36.219 20.047 1 87.81 295 PHE A O 1
ATOM 2248 N N . LEU A 1 296 ? 0.46 35.031 18.188 1 86.94 296 LEU A N 1
ATOM 2249 C CA . LEU A 1 296 ? -0.962 35.344 18.188 1 86.94 296 LEU A CA 1
ATOM 2250 C C . LEU A 1 296 ? -1.646 34.781 19.422 1 86.94 296 LEU A C 1
ATOM 2252 O O . LEU A 1 296 ? -2.447 35.469 20.062 1 86.94 296 LEU A O 1
ATOM 2256 N N . GLU A 1 297 ? -1.221 33.625 19.766 1 82.25 297 GLU A N 1
ATOM 2257 C CA . GLU A 1 297 ? -1.819 32.969 20.922 1 82.25 297 GLU A CA 1
ATOM 2258 C C . GLU A 1 297 ? -1.371 33.625 22.219 1 82.25 297 GLU A C 1
ATOM 2260 O O . GLU A 1 297 ? -2.184 33.844 23.125 1 82.25 297 GLU A O 1
ATOM 2265 N N . ARG A 1 298 ? -0.13 33.875 22.312 1 86.06 298 ARG A N 1
ATOM 2266 C CA . ARG A 1 298 ? 0.456 34.469 23.516 1 86.06 298 ARG A CA 1
ATOM 2267 C C . ARG A 1 298 ? -0.186 35.812 23.828 1 86.06 298 ARG A C 1
ATOM 2269 O O . ARG A 1 298 ? -0.441 36.125 24.984 1 86.06 298 ARG A O 1
ATOM 2276 N N . HIS A 1 299 ? -0.482 36.531 22.828 1 87.44 299 HIS A N 1
ATOM 2277 C CA . HIS A 1 299 ? -0.982 37.906 23.016 1 87.44 299 HIS A CA 1
ATOM 2278 C C . HIS A 1 299 ? -2.496 37.938 22.844 1 87.44 299 HIS A C 1
ATOM 2280 O O . HIS A 1 299 ? -3.096 39.031 22.953 1 87.44 299 HIS A O 1
ATOM 2286 N N . LYS A 1 300 ? -3.123 36.75 22.484 1 84.38 300 LYS A N 1
ATOM 2287 C CA . LYS A 1 300 ? -4.57 36.594 22.344 1 84.38 300 LYS A CA 1
ATOM 2288 C C . LYS A 1 300 ? -5.129 37.594 21.328 1 84.38 300 LYS A C 1
ATOM 2290 O O . LYS A 1 300 ? -6.102 38.281 21.594 1 84.38 300 LYS A O 1
ATOM 2295 N N . ILE A 1 301 ? -4.457 37.75 20.281 1 86.62 301 ILE A N 1
ATOM 2296 C CA . ILE A 1 301 ? -4.91 38.594 19.188 1 86.62 301 ILE A CA 1
ATOM 2297 C C . ILE A 1 301 ? -5.207 37.75 17.953 1 86.62 301 ILE A C 1
ATOM 2299 O O . ILE A 1 301 ? -4.723 36.625 17.844 1 86.62 301 ILE A O 1
ATOM 2303 N N . GLN A 1 302 ? -6.055 38.281 17.031 1 84.62 302 GLN A N 1
ATOM 2304 C CA . GLN A 1 302 ? -6.461 37.531 15.859 1 84.62 302 GLN A CA 1
ATOM 2305 C C . GLN A 1 302 ? -5.75 38.031 14.609 1 84.62 302 GLN A C 1
ATOM 2307 O O . GLN A 1 302 ? -5.777 37.375 13.562 1 84.62 302 GLN A O 1
ATOM 2312 N N . LEU A 1 303 ? -5.203 39.188 14.75 1 89.88 303 LEU A N 1
ATOM 2313 C CA . LEU A 1 303 ? -4.527 39.812 13.625 1 89.88 303 LEU A CA 1
ATOM 2314 C C . LEU A 1 303 ? -3.084 40.156 13.977 1 89.88 303 LEU A C 1
ATOM 2316 O O . LEU A 1 303 ? -2.826 40.812 14.984 1 89.88 303 LEU A O 1
ATOM 2320 N N . LEU A 1 304 ? -2.215 39.594 13.195 1 91.19 304 LEU A N 1
ATOM 2321 C CA . LEU A 1 304 ? -0.796 39.906 13.336 1 91.19 304 LEU A CA 1
ATOM 2322 C C . LEU A 1 304 ? -0.369 40.969 12.336 1 91.19 304 LEU A C 1
ATOM 2324 O O . LEU A 1 304 ? -0.37 40.75 11.125 1 91.19 304 LEU A O 1
ATOM 2328 N N . VAL A 1 305 ? -0.048 42.219 12.875 1 95.38 305 VAL A N 1
ATOM 2329 C CA . VAL A 1 305 ? 0.452 43.281 12.023 1 95.38 305 VAL A CA 1
ATOM 2330 C C . VAL A 1 305 ? 1.97 43.188 11.891 1 95.38 305 VAL A C 1
ATOM 2332 O O . VAL A 1 305 ? 2.686 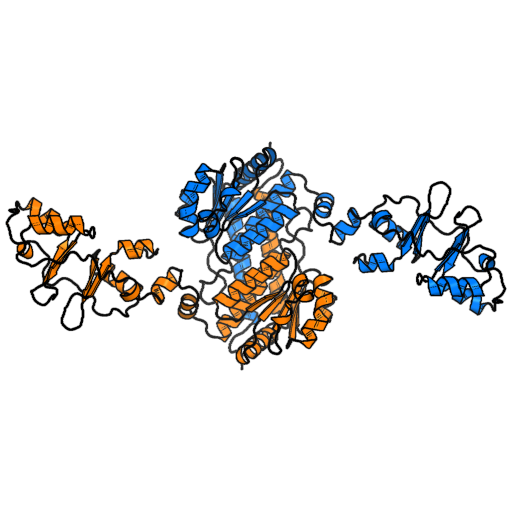43.188 12.898 1 95.38 305 VAL A O 1
ATOM 2335 N N . CYS A 1 306 ? 2.414 43 10.695 1 96.31 306 CYS A N 1
ATOM 2336 C CA . CYS A 1 306 ? 3.846 42.875 10.43 1 96.31 306 CYS A CA 1
ATOM 2337 C C . CYS A 1 306 ? 4.422 44.219 9.992 1 96.31 306 CYS A C 1
ATOM 2339 O O . CYS A 1 306 ? 3.879 44.875 9.102 1 96.31 306 CYS A O 1
ATOM 2341 N N . VAL A 1 307 ? 5.527 44.625 10.641 1 96.69 307 VAL A N 1
ATOM 2342 C CA . VAL A 1 307 ? 6.117 45.938 10.383 1 96.69 307 VAL A CA 1
ATOM 2343 C C . VAL A 1 307 ? 7.613 45.781 10.102 1 96.69 307 VAL A C 1
ATOM 2345 O O . VAL A 1 307 ? 8.203 44.75 10.406 1 96.69 307 VAL A O 1
ATOM 2348 N N . ASP A 1 308 ? 8.172 46.75 9.438 1 94.69 308 ASP A N 1
ATOM 2349 C CA . ASP A 1 308 ? 9.609 46.75 9.219 1 94.69 308 ASP A CA 1
ATOM 2350 C C . ASP A 1 308 ? 10.344 47.438 10.383 1 94.69 308 ASP A C 1
ATOM 2352 O O . ASP A 1 308 ? 9.758 47.656 11.438 1 94.69 308 ASP A O 1
ATOM 2356 N N . ASP A 1 309 ? 11.664 47.688 10.266 1 93.31 309 ASP A N 1
ATOM 2357 C CA . ASP A 1 309 ? 12.508 48.219 11.336 1 93.31 309 ASP A CA 1
ATOM 2358 C C . ASP A 1 309 ? 12.102 49.656 11.688 1 93.31 309 ASP A C 1
ATOM 2360 O O . ASP A 1 309 ? 12.398 50.156 12.781 1 93.31 309 ASP A O 1
ATOM 2364 N N . ARG A 1 310 ? 11.414 50.375 10.805 1 94 310 ARG A N 1
ATOM 2365 C CA . ARG A 1 310 ? 10.945 51.719 11.047 1 94 310 ARG A CA 1
ATOM 2366 C C . ARG A 1 310 ? 9.492 51.75 11.484 1 94 310 ARG A C 1
ATOM 2368 O O . ARG A 1 310 ? 8.844 52.781 11.484 1 94 310 ARG A O 1
ATOM 2375 N N . ASN A 1 311 ? 8.945 50.562 11.703 1 95.44 311 ASN A N 1
ATOM 2376 C CA . ASN A 1 311 ? 7.582 50.406 12.195 1 95.44 311 ASN A CA 1
ATOM 2377 C C . ASN A 1 311 ? 6.559 50.656 11.094 1 95.44 311 ASN A C 1
ATOM 2379 O O . ASN A 1 311 ? 5.398 50.969 11.383 1 95.44 311 ASN A O 1
ATOM 2383 N N . LYS A 1 312 ? 7.055 50.625 9.875 1 96.62 312 LYS A N 1
ATOM 2384 C CA . LYS A 1 312 ? 6.129 50.719 8.75 1 96.62 312 LYS A CA 1
ATOM 2385 C C . LYS A 1 312 ? 5.367 49.406 8.539 1 96.62 312 LYS A C 1
ATOM 2387 O O . LYS A 1 312 ? 5.953 48.344 8.586 1 96.62 312 LYS A O 1
ATOM 2392 N N . VAL A 1 313 ? 4.109 49.531 8.258 1 96.88 313 VAL A N 1
ATOM 2393 C CA . VAL A 1 313 ? 3.271 48.344 8.078 1 96.88 313 VAL A CA 1
ATOM 2394 C C . VAL A 1 313 ? 3.598 47.656 6.75 1 96.88 313 VAL A C 1
ATOM 2396 O O . VAL A 1 313 ? 3.531 48.312 5.695 1 96.88 313 VAL A O 1
ATOM 2399 N N . LEU A 1 314 ? 3.986 46.375 6.836 1 95.62 314 LEU A N 1
ATOM 2400 C CA . LEU A 1 314 ? 4.328 45.594 5.652 1 95.62 314 LEU A CA 1
ATOM 2401 C C . LEU A 1 314 ? 3.146 44.75 5.207 1 95.62 314 LEU A C 1
ATOM 2403 O O . LEU A 1 314 ? 3.025 44.406 4.023 1 95.62 314 LEU A O 1
ATOM 2407 N N . GLY A 1 315 ? 2.363 44.344 6.102 1 95.12 315 GLY A N 1
ATOM 2408 C CA . GLY A 1 315 ? 1.234 43.469 5.855 1 95.12 315 GLY A CA 1
ATOM 2409 C C . GLY A 1 315 ? 0.669 42.844 7.125 1 95.12 315 GLY A C 1
ATOM 2410 O O . GLY A 1 315 ? 1.045 43.25 8.234 1 95.12 315 GLY A O 1
ATOM 2411 N N . VAL A 1 316 ? -0.364 42 6.926 1 94.38 316 VAL A N 1
ATOM 2412 C CA . VAL A 1 316 ? -0.993 41.406 8.094 1 94.38 316 VAL A CA 1
ATOM 2413 C C . VAL A 1 316 ? -1.185 39.906 7.859 1 94.38 316 VAL A C 1
ATOM 2415 O O . VAL A 1 316 ? -1.188 39.438 6.715 1 94.38 316 VAL A O 1
ATOM 2418 N N . LEU A 1 317 ? -1.156 39.156 8.938 1 89.75 317 LEU A N 1
ATOM 2419 C CA . LEU A 1 317 ? -1.519 37.75 8.969 1 89.75 317 LEU A CA 1
ATOM 2420 C C . LEU A 1 317 ? -2.695 37.531 9.906 1 89.75 317 LEU A C 1
ATOM 2422 O O . LEU A 1 317 ? -2.627 37.844 11.094 1 89.75 317 LEU A O 1
ATOM 2426 N N . HIS A 1 318 ? -3.811 37.031 9.336 1 84.81 318 HIS A N 1
ATOM 2427 C CA . HIS A 1 318 ? -4.996 36.781 10.148 1 84.81 318 HIS A CA 1
ATOM 2428 C C . HIS A 1 318 ? -5.023 35.344 10.641 1 84.81 318 HIS A C 1
ATOM 2430 O O . HIS A 1 318 ? -4.641 34.438 9.914 1 84.81 318 HIS A O 1
ATOM 2436 N N . LEU A 1 319 ? -5.473 35.094 11.82 1 77.88 319 LEU A N 1
ATOM 2437 C CA . LEU A 1 319 ? -5.543 33.781 12.461 1 77.88 319 LEU A CA 1
ATOM 2438 C C . LEU A 1 319 ? -6.332 32.781 11.602 1 77.88 319 LEU A C 1
ATOM 2440 O O . LEU A 1 319 ? -5.973 31.609 11.508 1 77.88 319 LEU A O 1
ATOM 2444 N N . HIS A 1 320 ? -7.375 33.281 11 1 69.94 320 HIS A N 1
ATOM 2445 C CA . HIS A 1 320 ? -8.219 32.406 10.18 1 69.94 320 HIS A CA 1
ATOM 2446 C C . HIS A 1 320 ? -7.418 31.797 9.039 1 69.94 320 HIS A C 1
ATOM 2448 O O . HIS A 1 320 ? -7.656 30.641 8.664 1 69.94 320 HIS A O 1
ATOM 2454 N N . GLN A 1 321 ? -6.516 32.594 8.555 1 71.19 321 GLN A N 1
ATOM 2455 C CA . GLN A 1 321 ? -5.672 32.062 7.48 1 71.19 321 GLN A CA 1
ATOM 2456 C C . GLN A 1 321 ? -4.824 30.906 7.965 1 71.19 321 GLN A C 1
ATOM 2458 O O . GLN A 1 321 ? -4.613 29.938 7.23 1 71.19 321 GLN A O 1
ATOM 2463 N N . LEU A 1 322 ? -4.383 31.031 9.148 1 72.38 322 LEU A N 1
ATOM 2464 C CA . LEU A 1 322 ? -3.561 29.984 9.734 1 72.38 322 LEU A CA 1
ATOM 2465 C C . LEU A 1 322 ? -4.395 28.734 10.016 1 72.38 322 LEU A C 1
ATOM 2467 O O . LEU A 1 322 ? -3.941 27.609 9.773 1 72.38 322 LEU A O 1
ATOM 2471 N N . LEU A 1 323 ? -5.625 29.031 10.453 1 65.69 323 LEU A N 1
ATOM 2472 C CA . LEU A 1 323 ? -6.531 27.938 10.758 1 65.69 323 LEU A CA 1
ATOM 2473 C C . LEU A 1 323 ? -6.91 27.172 9.484 1 65.69 323 LEU A C 1
ATOM 2475 O O . LEU A 1 323 ? -7.02 25.953 9.492 1 65.69 323 LEU A O 1
ATOM 2479 N N . GLU A 1 324 ? -7.027 27.984 8.516 1 63.75 324 GLU A N 1
ATOM 2480 C CA . GLU A 1 324 ? -7.344 27.391 7.219 1 63.75 324 GLU A CA 1
ATOM 2481 C C . GLU A 1 324 ? -6.238 26.438 6.758 1 63.75 324 GLU A C 1
ATOM 2483 O O . GLU A 1 324 ? -6.496 25.484 6.023 1 63.75 324 GLU A O 1
ATOM 2488 N N . LEU A 1 325 ? -5.109 26.734 7.203 1 62.84 325 LEU A N 1
ATOM 2489 C CA . LEU A 1 325 ? -3.969 25.906 6.84 1 62.84 325 LEU A CA 1
ATOM 2490 C C . LEU A 1 325 ? -3.875 24.672 7.75 1 62.84 325 LEU A C 1
ATOM 2492 O O . LEU A 1 325 ? -2.992 23.828 7.574 1 62.84 325 LEU A O 1
ATOM 2496 N N . GLY A 1 326 ? -4.805 24.656 8.664 1 61.84 326 GLY A N 1
ATOM 2497 C CA . GLY A 1 326 ? -4.816 23.516 9.57 1 61.84 326 GLY A CA 1
ATOM 2498 C C . GLY A 1 326 ? -3.994 23.75 10.828 1 61.84 326 GLY A C 1
ATOM 2499 O O . GLY A 1 326 ? -3.762 22.812 11.602 1 61.84 326 GLY A O 1
ATOM 2500 N N . LEU A 1 327 ? -3.537 25.031 10.906 1 60.81 327 LEU A N 1
ATOM 2501 C CA . LEU A 1 327 ? -2.727 25.344 12.07 1 60.81 327 LEU A CA 1
ATOM 2502 C C . LEU A 1 327 ? -3.605 25.719 13.266 1 60.81 327 LEU A C 1
ATOM 2504 O O . LEU A 1 327 ? -4.559 26.484 13.117 1 60.81 327 LEU A O 1
ATOM 2508 N N . LYS A 1 328 ? -4.012 24.781 13.969 1 57.03 328 LYS A N 1
ATOM 2509 C CA . LYS A 1 328 ? -4.875 25.078 15.109 1 57.03 328 LYS A CA 1
ATOM 2510 C C . LYS A 1 328 ? -4.094 25.75 16.234 1 57.03 328 LYS A C 1
ATOM 2512 O O . LYS A 1 328 ? -2.943 25.391 16.5 1 57.03 328 LYS A O 1
ATOM 2517 N N . ALA A 1 329 ? -4.785 27.031 16.5 1 45.97 329 ALA A N 1
ATOM 2518 C CA . ALA A 1 329 ? -4.305 27.781 17.656 1 45.97 329 ALA A CA 1
ATOM 2519 C C . ALA A 1 329 ? -4.492 26.984 18.938 1 45.97 329 ALA A C 1
ATOM 2521 O O . ALA A 1 329 ? -5.441 26.219 19.062 1 45.97 329 ALA A O 1
ATOM 2522 N N . MET B 1 1 ? 31.125 3.613 6.051 1 52.34 1 MET B N 1
ATOM 2523 C CA . MET B 1 1 ? 30.844 4.418 7.238 1 52.34 1 MET B CA 1
ATOM 2524 C C . MET B 1 1 ? 30.25 3.564 8.352 1 52.34 1 MET B C 1
ATOM 2526 O O . MET B 1 1 ? 29.375 2.734 8.109 1 52.34 1 MET B O 1
ATOM 2530 N N . PRO B 1 2 ? 30.953 3.564 9.43 1 60.81 2 PRO B N 1
ATOM 2531 C CA . PRO B 1 2 ? 30.453 2.717 10.523 1 60.81 2 PRO B CA 1
ATOM 2532 C C . PRO B 1 2 ? 29.047 3.092 10.969 1 60.81 2 PRO B C 1
ATOM 2534 O O . PRO B 1 2 ? 28.688 4.27 10.969 1 60.81 2 PRO B O 1
ATOM 2537 N N . ILE B 1 3 ? 28.156 2.137 10.891 1 69.56 3 ILE B N 1
ATOM 2538 C CA . ILE B 1 3 ? 26.828 2.352 11.453 1 69.56 3 ILE B CA 1
ATOM 2539 C C . ILE B 1 3 ? 26.906 2.361 12.977 1 69.56 3 ILE B C 1
ATOM 2541 O O . ILE B 1 3 ? 27.359 1.394 13.594 1 69.56 3 ILE B O 1
ATOM 2545 N N . LEU B 1 4 ? 26.719 3.428 13.547 1 73.94 4 LEU B N 1
ATOM 2546 C CA . LEU B 1 4 ? 26.906 3.705 14.961 1 73.94 4 LEU B CA 1
ATOM 2547 C C . LEU B 1 4 ? 25.703 3.26 15.773 1 73.94 4 LEU B C 1
ATOM 2549 O O . LEU B 1 4 ? 25.609 3.539 16.969 1 73.94 4 LEU B O 1
ATOM 2553 N N . PHE B 1 5 ? 24.797 2.566 15.094 1 85.75 5 PHE B N 1
ATOM 2554 C CA . PHE B 1 5 ? 23.641 2.053 15.836 1 85.75 5 PHE B CA 1
ATOM 2555 C C . PHE B 1 5 ? 23.391 0.586 15.5 1 85.75 5 PHE B C 1
ATOM 2557 O O . PHE B 1 5 ? 24.016 0.04 14.586 1 85.75 5 PHE B O 1
ATOM 2564 N N . ASP B 1 6 ? 22.688 -0.099 16.297 1 94.88 6 ASP B N 1
ATOM 2565 C CA . ASP B 1 6 ? 22.375 -1.515 16.125 1 94.88 6 ASP B CA 1
ATOM 2566 C C . ASP B 1 6 ? 21.156 -1.703 15.227 1 94.88 6 ASP B C 1
ATOM 2568 O O . ASP B 1 6 ? 20.016 -1.537 15.68 1 94.88 6 ASP B O 1
ATOM 2572 N N . CYS B 1 7 ? 21.375 -2.109 13.992 1 96.5 7 CYS B N 1
ATOM 2573 C CA . CYS B 1 7 ? 20.312 -2.297 13.023 1 96.5 7 CYS B CA 1
ATOM 2574 C C . CYS B 1 7 ? 19.328 -3.361 13.5 1 96.5 7 CYS B C 1
ATOM 2576 O O . CYS B 1 7 ? 18.109 -3.207 13.336 1 96.5 7 CYS B O 1
ATOM 2578 N N . ASN B 1 8 ? 19.875 -4.414 14.047 1 98.12 8 ASN B N 1
ATOM 2579 C CA . ASN B 1 8 ? 19.016 -5.508 14.484 1 98.12 8 ASN B CA 1
ATOM 2580 C C . ASN B 1 8 ? 18.125 -5.086 15.656 1 98.12 8 ASN B C 1
ATOM 2582 O O . ASN B 1 8 ? 16.953 -5.453 15.711 1 98.12 8 ASN B O 1
ATOM 2586 N N . ALA B 1 9 ? 18.688 -4.316 16.562 1 97.81 9 ALA B N 1
ATOM 2587 C CA . ALA B 1 9 ? 17.875 -3.791 17.672 1 97.81 9 ALA B CA 1
ATOM 2588 C C . ALA B 1 9 ? 16.75 -2.898 17.141 1 97.81 9 ALA B C 1
ATOM 2590 O O . ALA B 1 9 ? 15.641 -2.92 17.672 1 97.81 9 ALA B O 1
ATOM 2591 N N . THR B 1 10 ? 17.078 -2.107 16.188 1 97.94 10 THR B N 1
ATOM 2592 C CA . THR B 1 10 ? 16.078 -1.246 15.562 1 97.94 10 THR B CA 1
ATOM 2593 C C . THR B 1 10 ? 14.977 -2.08 14.914 1 97.94 10 THR B C 1
ATOM 2595 O O . THR B 1 10 ? 13.789 -1.773 15.062 1 97.94 10 THR B O 1
ATOM 2598 N N . ALA B 1 11 ? 15.383 -3.115 14.188 1 98.62 11 ALA B N 1
ATOM 2599 C CA . ALA B 1 11 ? 14.43 -3.998 13.523 1 98.62 11 ALA B CA 1
ATOM 2600 C C . ALA B 1 11 ? 13.484 -4.645 14.531 1 98.62 11 ALA B C 1
ATOM 2602 O O . ALA B 1 11 ? 12.266 -4.668 14.328 1 98.62 11 ALA B O 1
ATOM 2603 N N . ILE B 1 12 ? 14.055 -5.125 15.602 1 98.62 12 ILE B N 1
ATOM 2604 C CA . ILE B 1 12 ? 13.297 -5.785 16.656 1 98.62 12 ILE B CA 1
ATOM 2605 C C . ILE B 1 12 ? 12.289 -4.805 17.266 1 98.62 12 ILE B C 1
ATOM 2607 O O . ILE B 1 12 ? 11.125 -5.148 17.469 1 98.62 12 ILE B O 1
ATOM 2611 N N . GLN B 1 13 ? 12.727 -3.586 17.484 1 98.31 13 GLN B N 1
ATOM 2612 C CA . GLN B 1 13 ? 11.859 -2.572 18.078 1 98.31 13 GLN B CA 1
ATOM 2613 C C . GLN B 1 13 ? 10.688 -2.246 17.141 1 98.31 13 GLN B C 1
ATOM 2615 O O . GLN B 1 13 ? 9.547 -2.137 17.594 1 98.31 13 GLN B O 1
ATOM 2620 N N . VAL B 1 14 ? 10.953 -2.053 15.867 1 98.75 14 VA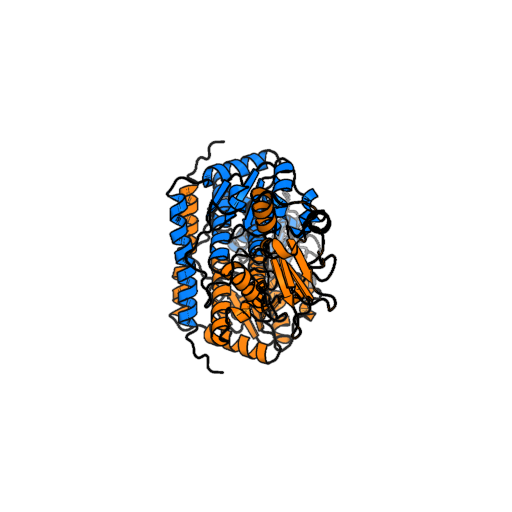L B N 1
ATOM 2621 C CA . VAL B 1 14 ? 9.922 -1.72 14.898 1 98.75 14 VAL B CA 1
ATOM 2622 C C . VAL B 1 14 ? 8.883 -2.84 14.844 1 98.75 14 VAL B C 1
ATOM 2624 O O . VAL B 1 14 ? 7.68 -2.584 14.93 1 98.75 14 VAL B O 1
ATOM 2627 N N . LEU B 1 15 ? 9.352 -4.102 14.703 1 98.88 15 LEU B N 1
ATOM 2628 C CA . LEU B 1 15 ? 8.461 -5.246 14.602 1 98.88 15 LEU B CA 1
ATOM 2629 C C . LEU B 1 15 ? 7.625 -5.402 15.867 1 98.88 15 LEU B C 1
ATOM 2631 O O . LEU B 1 15 ? 6.422 -5.664 15.797 1 98.88 15 LEU B O 1
ATOM 2635 N N . ARG B 1 16 ? 8.219 -5.191 17 1 98.75 16 ARG B N 1
ATOM 2636 C CA . ARG B 1 16 ? 7.512 -5.309 18.266 1 98.75 16 ARG B CA 1
ATOM 2637 C C . ARG B 1 16 ? 6.488 -4.188 18.438 1 98.75 16 ARG B C 1
ATOM 2639 O O . ARG B 1 16 ? 5.375 -4.418 18.906 1 98.75 16 ARG B O 1
ATOM 2646 N N . ASP B 1 17 ? 6.887 -2.955 18.094 1 98.62 17 ASP B N 1
ATOM 2647 C CA . ASP B 1 17 ? 5.965 -1.824 18.188 1 98.62 17 ASP B CA 1
ATOM 2648 C C . ASP B 1 17 ? 4.727 -2.055 17.328 1 98.62 17 ASP B C 1
ATOM 2650 O O . ASP B 1 17 ? 3.6 -1.84 17.781 1 98.62 17 ASP B O 1
ATOM 2654 N N . GLU B 1 18 ? 4.949 -2.51 16.094 1 98.81 18 GLU B N 1
ATOM 2655 C CA . GLU B 1 18 ? 3.83 -2.707 15.172 1 98.81 18 GLU B CA 1
ATOM 2656 C C . GLU B 1 18 ? 2.977 -3.9 15.594 1 98.81 18 GLU B C 1
ATOM 2658 O O . GLU B 1 18 ? 1.747 -3.846 15.531 1 98.81 18 GLU B O 1
ATOM 2663 N N . ALA B 1 19 ? 3.631 -4.969 16.094 1 98.88 19 ALA B N 1
ATOM 2664 C CA . ALA B 1 19 ? 2.887 -6.109 16.625 1 98.88 19 ALA B CA 1
ATOM 2665 C C . ALA B 1 19 ? 2.037 -5.707 17.828 1 98.88 19 ALA B C 1
ATOM 2667 O O . ALA B 1 19 ? 0.88 -6.117 17.938 1 98.88 19 ALA B O 1
ATOM 2668 N N . SER B 1 20 ? 2.619 -4.953 18.719 1 98.69 20 SER B N 1
ATOM 2669 C CA . SER B 1 20 ? 1.919 -4.496 19.906 1 98.69 20 SER B CA 1
ATOM 2670 C C . SER B 1 20 ? 0.687 -3.676 19.547 1 98.69 20 SER B C 1
ATOM 2672 O O . SER B 1 20 ? -0.355 -3.791 20.203 1 98.69 20 SER B O 1
ATOM 2674 N N . ALA B 1 21 ? 0.831 -2.83 18.547 1 98.75 21 ALA B N 1
ATOM 2675 C CA . ALA B 1 21 ? -0.297 -2.008 18.109 1 98.75 21 ALA B CA 1
ATOM 2676 C C . ALA B 1 21 ? -1.441 -2.877 17.594 1 98.75 21 ALA B C 1
ATOM 2678 O O . ALA B 1 21 ? -2.611 -2.59 17.859 1 98.75 21 ALA B O 1
ATOM 2679 N N . LEU B 1 22 ? -1.127 -3.941 16.797 1 98.81 22 LEU B N 1
ATOM 2680 C CA . LEU B 1 22 ? -2.152 -4.859 16.297 1 98.81 22 LEU B CA 1
ATOM 2681 C C . LEU B 1 22 ? -2.84 -5.57 17.469 1 98.81 22 LEU B C 1
ATOM 2683 O O . LEU B 1 22 ? -4.066 -5.695 17.484 1 98.81 22 LEU B O 1
ATOM 2687 N N . LEU B 1 23 ? -2.039 -5.992 18.453 1 98.75 23 LEU B N 1
ATOM 2688 C CA . LEU B 1 23 ? -2.588 -6.691 19.609 1 98.75 23 LEU B CA 1
ATOM 2689 C C . LEU B 1 23 ? -3.453 -5.758 20.453 1 98.75 23 LEU B C 1
ATOM 2691 O O . LEU B 1 23 ? -4.492 -6.172 20.969 1 98.75 23 LEU B O 1
ATOM 2695 N N . GLU B 1 24 ? -3.016 -4.543 20.641 1 98.56 24 GLU B N 1
ATOM 2696 C CA . GLU B 1 24 ? -3.809 -3.566 21.375 1 98.56 24 GLU B CA 1
ATOM 2697 C C . GLU B 1 24 ? -5.137 -3.287 20.672 1 98.56 24 GLU B C 1
ATOM 2699 O O . GLU B 1 24 ? -6.152 -3.053 21.344 1 98.56 24 GLU B O 1
ATOM 2704 N N . SER B 1 25 ? -5.133 -3.275 19.328 1 98.56 25 SER B N 1
ATOM 2705 C CA . SER B 1 25 ? -6.328 -2.99 18.547 1 98.56 25 SER B CA 1
ATOM 2706 C C . SER B 1 25 ? -7.371 -4.09 18.719 1 98.56 25 SER B C 1
ATOM 2708 O O . SER B 1 25 ? -8.547 -3.885 18.406 1 98.56 25 SER B O 1
ATOM 2710 N N . VAL B 1 26 ? -6.977 -5.285 19.219 1 98.62 26 VAL B N 1
ATOM 2711 C CA . VAL B 1 26 ? -7.902 -6.375 19.5 1 98.62 26 VAL B CA 1
ATOM 2712 C C . VAL B 1 26 ? -8.992 -5.895 20.469 1 98.62 26 VAL B C 1
ATOM 2714 O O . VAL B 1 26 ? -10.148 -6.312 20.359 1 98.62 26 VAL B O 1
ATOM 2717 N N . LYS B 1 27 ? -8.68 -4.969 21.344 1 98.12 27 LYS B N 1
ATOM 2718 C CA . LYS B 1 27 ? -9.562 -4.492 22.406 1 98.12 27 LYS B CA 1
ATOM 2719 C C . LYS B 1 27 ? -10.836 -3.871 21.828 1 98.12 27 LYS B C 1
ATOM 2721 O O . LYS B 1 27 ? -11.914 -3.992 22.406 1 98.12 27 LYS B O 1
ATOM 2726 N N . GLN B 1 28 ? -10.75 -3.193 20.672 1 97.81 28 GLN B N 1
ATOM 2727 C CA . GLN B 1 28 ? -11.93 -2.52 20.125 1 97.81 28 GLN B CA 1
ATOM 2728 C C . GLN B 1 28 ? -12.977 -3.527 19.672 1 97.81 28 GLN B C 1
ATOM 2730 O O . GLN B 1 28 ? -14.156 -3.195 19.562 1 97.81 28 GLN B O 1
ATOM 2735 N N . PHE B 1 29 ? -12.531 -4.777 19.516 1 98.31 29 PHE B N 1
ATOM 2736 C CA . PHE B 1 29 ? -13.461 -5.801 19.047 1 98.31 29 PHE B CA 1
ATOM 2737 C C . PHE B 1 29 ? -13.953 -6.656 20.203 1 98.31 29 PHE B C 1
ATOM 2739 O O . PHE B 1 29 ? -14.68 -7.629 20 1 98.31 29 PHE B O 1
ATOM 2746 N N . GLN B 1 30 ? -13.492 -6.348 21.359 1 97.69 30 GLN B N 1
ATOM 2747 C CA . GLN B 1 30 ? -13.969 -6.977 22.594 1 97.69 30 GLN B CA 1
ATOM 2748 C C . GLN B 1 30 ? -14.984 -6.09 23.312 1 97.69 30 GLN B C 1
ATOM 2750 O O . GLN B 1 30 ? -15.492 -6.453 24.375 1 97.69 30 GLN B O 1
ATOM 2755 N N . GLU B 1 31 ? -15.25 -4.891 22.781 1 96.81 31 GLU B N 1
ATOM 2756 C CA . GLU B 1 31 ? -16.25 -3.916 23.219 1 96.81 31 GLU B CA 1
ATOM 2757 C C . GLU B 1 31 ? -17.219 -3.59 22.094 1 96.81 31 GLU B C 1
ATOM 2759 O O . GLU B 1 31 ? -17.031 -4 20.953 1 96.81 31 GLU B O 1
ATOM 2764 N N . PRO B 1 32 ? -18.406 -2.982 22.438 1 96.19 32 PRO B N 1
ATOM 2765 C CA . PRO B 1 32 ? -19.312 -2.59 21.359 1 96.19 32 PRO B CA 1
ATOM 2766 C C . PRO B 1 32 ? -18.625 -1.782 20.266 1 96.19 32 PRO B C 1
ATOM 2768 O O . PRO B 1 32 ? -17.859 -0.862 20.562 1 96.19 32 PRO B O 1
ATOM 2771 N N . ASN B 1 33 ? -18.766 -2.098 19.016 1 97.81 33 ASN B N 1
ATOM 2772 C CA . ASN B 1 33 ? -18.141 -1.46 17.859 1 97.81 33 ASN B CA 1
ATOM 2773 C C . ASN B 1 33 ? -19.016 -1.56 16.609 1 97.81 33 ASN B C 1
ATOM 2775 O O . ASN B 1 33 ? -20.109 -2.133 16.656 1 97.81 33 ASN B O 1
ATOM 2779 N N . ASP B 1 34 ? -18.516 -1.08 15.531 1 98.31 34 ASP B N 1
ATOM 2780 C CA . ASP B 1 34 ? -19.344 -0.958 14.336 1 98.31 34 ASP B CA 1
ATOM 2781 C C . ASP B 1 34 ? -19.047 -2.074 13.336 1 98.31 34 ASP B C 1
ATOM 2783 O O . ASP B 1 34 ? -19.578 -2.082 12.227 1 98.31 34 ASP B O 1
ATOM 2787 N N . LEU B 1 35 ? -18.234 -3.07 13.68 1 98.62 35 LEU B N 1
ATOM 2788 C CA . LEU B 1 35 ? -17.703 -3.992 12.688 1 98.62 35 LEU B CA 1
ATOM 2789 C C . LEU B 1 35 ? -18.828 -4.793 12.039 1 98.62 35 LEU B C 1
ATOM 2791 O O . LEU B 1 35 ? -18.922 -4.859 10.805 1 98.62 35 LEU B O 1
ATOM 2795 N N . GLU B 1 36 ? -19.656 -5.41 12.812 1 98.06 36 GLU B N 1
ATOM 2796 C CA . GLU B 1 36 ? -20.734 -6.227 12.266 1 98.06 36 GLU B CA 1
ATOM 2797 C C . GLU B 1 36 ? -21.656 -5.402 11.367 1 98.06 36 GLU B C 1
ATOM 2799 O O . GLU B 1 36 ? -22.062 -5.855 10.297 1 98.06 36 GLU B O 1
ATOM 2804 N N . ALA B 1 37 ? -21.984 -4.234 11.844 1 98.25 37 ALA B N 1
ATOM 2805 C CA . ALA B 1 37 ? -22.844 -3.344 11.062 1 98.25 37 ALA B CA 1
ATOM 2806 C C . ALA B 1 37 ? -22.188 -2.967 9.742 1 98.25 37 ALA B C 1
ATOM 2808 O O . ALA B 1 37 ? -22.859 -2.867 8.711 1 98.25 37 ALA B O 1
ATOM 2809 N N . ILE B 1 38 ? -20.906 -2.717 9.766 1 98.75 38 ILE B N 1
ATOM 2810 C CA . ILE B 1 38 ? -20.156 -2.35 8.578 1 98.75 38 ILE B CA 1
ATOM 2811 C C . ILE B 1 38 ? -20.172 -3.502 7.574 1 98.75 38 ILE B C 1
ATOM 2813 O O . ILE B 1 38 ? -20.406 -3.295 6.383 1 98.75 38 ILE B O 1
ATOM 2817 N N . VAL B 1 39 ? -19.922 -4.719 8.055 1 98.56 39 VAL B N 1
ATOM 2818 C CA . VAL B 1 39 ? -19.906 -5.895 7.188 1 98.56 39 VAL B CA 1
ATOM 2819 C C . VAL B 1 39 ? -21.266 -6.078 6.535 1 98.56 39 VAL B C 1
ATOM 2821 O O . VAL B 1 39 ? -21.359 -6.297 5.324 1 98.56 39 VAL B O 1
ATOM 2824 N N . LYS B 1 40 ? -22.344 -5.957 7.289 1 98.19 40 LYS B N 1
ATOM 2825 C CA . LYS B 1 40 ? -23.703 -6.059 6.766 1 98.19 40 LYS B CA 1
ATOM 2826 C C . LYS B 1 40 ? -23.969 -4.969 5.73 1 98.19 40 LYS B C 1
ATOM 2828 O O . LYS B 1 40 ? -24.594 -5.227 4.699 1 98.19 40 LYS B O 1
ATOM 2833 N N . LEU B 1 41 ? -23.484 -3.807 6.062 1 98.38 41 LEU B N 1
ATOM 2834 C CA . LEU B 1 41 ? -23.656 -2.66 5.176 1 98.38 41 LEU B CA 1
ATOM 2835 C C . LEU B 1 41 ? -23.016 -2.922 3.816 1 98.38 41 LEU B C 1
ATOM 2837 O O . LEU B 1 41 ? -23.641 -2.668 2.779 1 98.38 41 LEU B O 1
ATOM 2841 N N . ILE B 1 42 ? -21.812 -3.406 3.801 1 98.62 42 ILE B N 1
ATOM 2842 C CA . ILE B 1 42 ? -21.078 -3.658 2.566 1 98.62 42 ILE B CA 1
ATOM 2843 C C . ILE B 1 42 ? -21.75 -4.777 1.779 1 98.62 42 ILE B C 1
ATOM 2845 O O . ILE B 1 42 ? -21.922 -4.68 0.561 1 98.62 42 ILE B O 1
ATOM 2849 N N . LEU B 1 43 ? -22.172 -5.82 2.465 1 97.94 43 LEU B N 1
ATOM 2850 C CA . LEU B 1 43 ? -22.859 -6.934 1.812 1 97.94 43 LEU B CA 1
ATOM 2851 C C . LEU B 1 43 ? -24.141 -6.465 1.129 1 97.94 43 LEU B C 1
ATOM 2853 O O . LEU B 1 43 ? -24.391 -6.812 -0.027 1 97.94 43 LEU B O 1
ATOM 2857 N N . LYS B 1 44 ? -24.906 -5.699 1.842 1 97.81 44 LYS B N 1
ATOM 2858 C CA . LYS B 1 44 ? -26.156 -5.184 1.294 1 97.81 44 LYS B CA 1
ATOM 2859 C C . LYS B 1 44 ? -25.906 -4.285 0.089 1 97.81 44 LYS B C 1
ATOM 2861 O O . LYS B 1 44 ? -26.641 -4.332 -0.898 1 97.81 44 LYS B O 1
ATOM 2866 N N . SER B 1 45 ? -24.906 -3.432 0.208 1 98.25 45 SER B N 1
ATOM 2867 C CA . SER B 1 45 ? -24.5 -2.572 -0.902 1 98.25 45 SER B CA 1
ATOM 2868 C C . SER B 1 45 ? -24.203 -3.391 -2.152 1 98.25 45 SER B C 1
ATOM 2870 O O . SER B 1 45 ? -24.688 -3.082 -3.238 1 98.25 45 SER B O 1
ATOM 2872 N N . GLN B 1 46 ? -23.453 -4.41 -1.997 1 96.94 46 GLN B N 1
ATOM 2873 C CA . GLN B 1 46 ? -23.016 -5.223 -3.129 1 96.94 46 GLN B CA 1
ATOM 2874 C C . GLN B 1 46 ? -24.188 -5.988 -3.732 1 96.94 46 GLN B C 1
ATOM 2876 O O . GLN B 1 46 ? -24.25 -6.184 -4.949 1 96.94 46 GLN B O 1
ATOM 2881 N N . GLU B 1 47 ? -25.109 -6.418 -2.918 1 96.62 47 GLU B N 1
ATOM 2882 C CA . GLU B 1 47 ? -26.328 -7.07 -3.398 1 96.62 47 GLU B CA 1
ATOM 2883 C C . GLU B 1 47 ? -27.141 -6.137 -4.293 1 96.62 47 GLU B C 1
ATOM 2885 O O . GLU B 1 47 ? -27.812 -6.586 -5.227 1 96.62 47 GLU B O 1
ATOM 2890 N N . LYS B 1 48 ? -27.016 -4.895 -4.008 1 97.62 48 LYS B N 1
ATOM 2891 C CA . LYS B 1 48 ? -27.781 -3.895 -4.75 1 97.62 48 LYS B CA 1
ATOM 2892 C C . LYS B 1 48 ? -26.969 -3.32 -5.902 1 97.62 48 LYS B C 1
ATOM 2894 O O . LYS B 1 48 ? -27.359 -2.311 -6.496 1 97.62 48 LYS B O 1
ATOM 2899 N N . GLY B 1 49 ? -25.828 -3.891 -6.168 1 97.06 49 GLY B N 1
ATOM 2900 C CA . GLY B 1 49 ? -25.016 -3.477 -7.297 1 97.06 49 GLY B CA 1
ATOM 2901 C C . GLY B 1 49 ? -24 -2.408 -6.941 1 97.06 49 GLY B C 1
ATOM 2902 O O . GLY B 1 49 ? -23.328 -1.864 -7.82 1 97.06 49 GLY B O 1
ATOM 2903 N N . GLY B 1 50 ? -23.844 -2.098 -5.648 1 98.5 50 GLY B N 1
ATOM 2904 C CA . GLY B 1 50 ? -22.891 -1.105 -5.191 1 98.5 50 GLY B CA 1
ATOM 2905 C C . GLY B 1 50 ? -21.5 -1.672 -4.984 1 98.5 50 GLY B C 1
ATOM 2906 O O . GLY B 1 50 ? -21.281 -2.881 -5.109 1 98.5 50 GLY B O 1
ATOM 2907 N N . LYS B 1 51 ? -20.578 -0.809 -4.703 1 98.81 51 LYS B N 1
ATOM 2908 C CA . LYS B 1 51 ? -19.188 -1.17 -4.441 1 98.81 51 LYS B CA 1
ATOM 2909 C C . LYS B 1 51 ? -18.641 -0.437 -3.215 1 98.81 51 LYS B C 1
ATOM 2911 O O . LYS B 1 51 ? -19.266 0.507 -2.727 1 98.81 51 LYS B O 1
ATOM 2916 N N . LEU B 1 52 ? -17.578 -0.989 -2.68 1 98.88 52 LEU B N 1
ATOM 2917 C CA . LEU B 1 52 ? -16.828 -0.295 -1.644 1 98.88 52 LEU B CA 1
ATOM 2918 C C . LEU B 1 52 ? -15.812 0.663 -2.26 1 98.88 52 LEU B C 1
ATOM 2920 O O . LEU B 1 52 ? -14.883 0.233 -2.945 1 98.88 52 LEU B O 1
ATOM 2924 N N . VAL B 1 53 ? -16 1.958 -2.094 1 98.88 53 VAL B N 1
ATOM 2925 C CA . VAL B 1 53 ? -15.07 2.967 -2.576 1 98.88 53 VAL B CA 1
ATOM 2926 C C . VAL B 1 53 ? -14.172 3.434 -1.429 1 98.88 53 VAL B C 1
ATOM 2928 O O . VAL B 1 53 ? -14.664 3.924 -0.41 1 98.88 53 VAL B O 1
ATOM 2931 N N . ILE B 1 54 ? -12.891 3.281 -1.572 1 98.88 54 ILE B N 1
ATOM 2932 C CA . ILE B 1 54 ? -11.969 3.609 -0.495 1 98.88 54 ILE B CA 1
ATOM 2933 C C . ILE B 1 54 ? -11.18 4.871 -0.856 1 98.88 54 ILE B C 1
ATOM 2935 O O . ILE B 1 54 ? -10.633 4.973 -1.955 1 98.88 54 ILE B O 1
ATOM 2939 N N . VAL B 1 55 ? -11.133 5.824 0.064 1 98.62 55 VAL B N 1
ATOM 2940 C CA . VAL B 1 55 ? -10.555 7.148 -0.144 1 98.62 55 VAL B CA 1
ATOM 2941 C C . VAL B 1 55 ? -9.43 7.383 0.863 1 98.62 55 VAL B C 1
ATOM 2943 O O . VAL B 1 55 ? -9.57 7.066 2.047 1 98.62 55 VAL B O 1
ATOM 2946 N N . GLY B 1 56 ? -8.375 7.895 0.467 1 97.56 56 GLY B N 1
ATOM 2947 C CA . GLY B 1 56 ? -7.227 8.273 1.281 1 97.56 56 GLY B CA 1
ATOM 2948 C C . GLY B 1 56 ? -6.223 9.125 0.537 1 97.56 56 GLY B C 1
ATOM 2949 O O . GLY B 1 56 ? -6.309 9.273 -0.684 1 97.56 56 GLY B O 1
ATOM 2950 N N . VAL B 1 57 ? -5.297 9.695 1.259 1 95.06 57 VAL B N 1
ATOM 2951 C CA . VAL B 1 57 ? -4.25 10.516 0.655 1 95.06 57 VAL B CA 1
ATOM 2952 C C . VAL B 1 57 ? -2.881 10.008 1.101 1 95.06 57 VAL B C 1
ATOM 2954 O O . VAL B 1 57 ? -2.768 9.312 2.109 1 95.06 57 VAL B O 1
ATOM 2957 N N . GLY B 1 58 ? -1.852 10.305 0.275 1 94.5 58 GLY B N 1
ATOM 2958 C CA . GLY B 1 58 ? -0.489 9.953 0.643 1 94.5 58 GLY B CA 1
ATOM 2959 C C . GLY B 1 58 ? -0.297 8.461 0.872 1 94.5 58 GLY B C 1
ATOM 2960 O O . GLY B 1 58 ? -0.693 7.648 0.039 1 94.5 58 GLY B O 1
ATOM 2961 N N . LYS B 1 59 ? 0.375 8.133 1.976 1 96.5 59 LYS B N 1
ATOM 2962 C CA . LYS B 1 59 ? 0.667 6.738 2.307 1 96.5 59 LYS B CA 1
ATOM 2963 C C . LYS B 1 59 ? -0.616 5.957 2.574 1 96.5 59 LYS B C 1
ATOM 2965 O O . LYS B 1 59 ? -0.706 4.773 2.25 1 96.5 59 LYS B O 1
ATOM 2970 N N . SER B 1 60 ? -1.594 6.652 3.131 1 97.5 60 SER B N 1
ATOM 2971 C CA . SER B 1 60 ? -2.887 6.012 3.346 1 97.5 60 SER B CA 1
ATOM 2972 C C . SER B 1 60 ? -3.543 5.637 2.021 1 97.5 60 SER B C 1
ATOM 2974 O O . SER B 1 60 ? -4.242 4.625 1.934 1 97.5 60 SER B O 1
ATOM 2976 N N . ALA B 1 61 ? -3.324 6.484 0.988 1 98.19 61 ALA B N 1
ATOM 2977 C CA . ALA B 1 61 ? -3.848 6.164 -0.338 1 98.19 61 ALA B CA 1
ATOM 2978 C C . ALA B 1 61 ? -3.262 4.855 -0.859 1 98.19 61 ALA B C 1
ATOM 2980 O O . ALA B 1 61 ? -3.967 4.055 -1.479 1 98.19 61 ALA B O 1
ATOM 2981 N N . LEU B 1 62 ? -2.014 4.66 -0.631 1 98.5 62 LEU B N 1
ATOM 2982 C CA . LEU B 1 62 ? -1.342 3.453 -1.094 1 98.5 62 LEU B CA 1
ATOM 2983 C C . LEU B 1 62 ? -1.858 2.225 -0.35 1 98.5 62 LEU B C 1
ATOM 2985 O O . LEU B 1 62 ? -2.105 1.183 -0.961 1 98.5 62 LEU B O 1
ATOM 2989 N N . VAL B 1 63 ? -2.062 2.324 0.95 1 98.75 63 VAL B N 1
ATOM 2990 C CA . VAL B 1 63 ? -2.635 1.238 1.738 1 98.75 63 VAL B CA 1
ATOM 2991 C C . VAL B 1 63 ? -4.066 0.968 1.284 1 98.75 63 VAL B C 1
ATOM 2993 O O . VAL B 1 63 ? -4.484 -0.188 1.176 1 98.75 63 VAL B O 1
ATOM 2996 N N . ALA B 1 64 ? -4.793 2.076 0.979 1 98.81 64 ALA B N 1
ATOM 2997 C CA . ALA B 1 64 ? -6.16 1.949 0.475 1 98.81 64 ALA B CA 1
ATOM 2998 C C . ALA B 1 64 ? -6.191 1.144 -0.821 1 98.81 64 ALA B C 1
ATOM 3000 O O . ALA B 1 64 ? -7.066 0.294 -1.009 1 98.81 64 ALA B O 1
ATOM 3001 N N . GLN B 1 65 ? -5.277 1.409 -1.666 1 98.81 65 GLN B N 1
ATOM 3002 C CA . GLN B 1 65 ? -5.219 0.698 -2.939 1 98.81 65 GLN B CA 1
ATOM 3003 C C . GLN B 1 65 ? -4.934 -0.786 -2.727 1 98.81 65 GLN B C 1
ATOM 3005 O O . GLN B 1 65 ? -5.457 -1.635 -3.451 1 98.81 65 GLN B O 1
ATOM 3010 N N . LYS B 1 66 ? -4.109 -1.108 -1.787 1 98.69 66 LYS B N 1
ATOM 3011 C CA . LYS B 1 66 ? -3.871 -2.512 -1.459 1 98.69 66 LYS B CA 1
ATOM 3012 C C . LYS B 1 66 ? -5.145 -3.178 -0.95 1 98.69 66 LYS B C 1
ATOM 3014 O O . LYS B 1 66 ? -5.441 -4.32 -1.313 1 98.69 66 LYS B O 1
ATOM 3019 N N . ILE B 1 67 ? -5.883 -2.479 -0.088 1 98.88 67 ILE B N 1
ATOM 3020 C CA . ILE B 1 67 ? -7.141 -3.012 0.426 1 98.88 67 ILE B CA 1
ATOM 3021 C C . ILE B 1 67 ? -8.109 -3.246 -0.729 1 98.88 67 ILE B C 1
ATOM 3023 O O . ILE B 1 67 ? -8.766 -4.289 -0.799 1 98.88 67 ILE B O 1
ATOM 3027 N N . VAL B 1 68 ? -8.18 -2.285 -1.702 1 98.81 68 VAL B N 1
ATOM 3028 C CA . VAL B 1 68 ? -9.031 -2.416 -2.879 1 98.81 68 VAL B CA 1
ATOM 3029 C C . VAL B 1 68 ? -8.656 -3.68 -3.65 1 98.81 68 VAL B C 1
ATOM 3031 O O . VAL B 1 68 ? -9.523 -4.473 -4.02 1 98.81 68 VAL B O 1
ATOM 3034 N N . ALA B 1 69 ? -7.359 -3.857 -3.867 1 98.25 69 ALA B N 1
ATOM 3035 C CA . ALA B 1 69 ? -6.883 -5.027 -4.605 1 98.25 69 ALA B CA 1
ATOM 3036 C C . ALA B 1 69 ? -7.277 -6.32 -3.896 1 98.25 69 ALA B C 1
ATOM 3038 O O . ALA B 1 69 ? -7.66 -7.297 -4.547 1 98.25 69 ALA B O 1
ATOM 3039 N N . SER B 1 70 ? -7.164 -6.352 -2.568 1 98.06 70 SER B N 1
ATOM 3040 C CA . SER B 1 70 ? -7.539 -7.52 -1.777 1 98.06 70 SER B CA 1
ATOM 3041 C C . SER B 1 70 ? -9.039 -7.797 -1.871 1 98.06 70 SER B C 1
ATOM 3043 O O . SER B 1 70 ? -9.453 -8.953 -1.992 1 98.06 70 SER B O 1
ATOM 3045 N N . MET B 1 71 ? -9.836 -6.723 -1.822 1 98.44 71 MET B N 1
ATOM 3046 C CA . MET B 1 71 ? -11.281 -6.863 -1.955 1 98.44 71 MET B CA 1
ATOM 3047 C C . MET B 1 71 ? -11.648 -7.457 -3.312 1 98.44 71 MET B C 1
ATOM 3049 O O . MET B 1 71 ? -12.406 -8.422 -3.387 1 98.44 71 MET B O 1
ATOM 3053 N N . LEU B 1 72 ? -11.047 -6.934 -4.344 1 97.5 72 LEU B N 1
ATOM 3054 C CA . LEU B 1 72 ? -11.328 -7.402 -5.695 1 97.5 72 LEU B CA 1
ATOM 3055 C C . LEU B 1 72 ? -10.945 -8.875 -5.852 1 97.5 72 LEU B C 1
ATOM 3057 O O . LEU B 1 72 ? -11.711 -9.664 -6.41 1 97.5 72 LEU B O 1
ATOM 3061 N N . SER B 1 73 ? -9.82 -9.242 -5.281 1 95.12 73 SER B N 1
ATOM 3062 C CA . SER B 1 73 ? -9.297 -10.594 -5.453 1 95.12 73 SER B CA 1
ATOM 3063 C C . SER B 1 73 ? -10.109 -11.609 -4.652 1 95.12 73 SER B C 1
ATOM 3065 O O . SER B 1 73 ? -9.969 -12.82 -4.855 1 95.12 73 SER B O 1
ATOM 3067 N N . THR B 1 74 ? -10.977 -11.117 -3.773 1 96.38 74 THR B N 1
ATOM 3068 C CA . THR B 1 74 ? -11.789 -12.008 -2.963 1 96.38 74 THR B CA 1
ATOM 3069 C C . THR B 1 74 ? -13.273 -11.805 -3.254 1 96.38 74 THR B C 1
ATOM 3071 O O . THR B 1 74 ? -14.125 -12.062 -2.398 1 96.38 74 THR B O 1
ATOM 3074 N N . GLY B 1 75 ? -13.539 -11.211 -4.379 1 95.69 75 GLY B N 1
ATOM 3075 C CA . GLY B 1 75 ? -14.898 -11.195 -4.906 1 95.69 75 GLY B CA 1
ATOM 3076 C C . GLY B 1 75 ? -15.719 -10.023 -4.398 1 95.69 75 GLY B C 1
ATOM 3077 O O . GLY B 1 75 ? -16.953 -10.078 -4.391 1 95.69 75 GLY B O 1
ATOM 3078 N N . ASN B 1 76 ? -15.133 -8.984 -3.912 1 97.81 76 ASN B N 1
ATOM 3079 C CA . ASN B 1 76 ? -15.828 -7.789 -3.457 1 97.81 76 ASN B CA 1
ATOM 3080 C C . ASN B 1 76 ? -15.562 -6.602 -4.379 1 97.81 76 ASN B C 1
ATOM 3082 O O . ASN B 1 76 ? -14.43 -6.125 -4.473 1 97.81 76 ASN B O 1
ATOM 3086 N N . ARG B 1 77 ? -16.672 -6.125 -5.02 1 97.62 77 ARG B N 1
ATOM 3087 C CA . ARG B 1 77 ? -16.531 -4.949 -5.871 1 97.62 77 ARG B CA 1
ATOM 3088 C C . ARG B 1 77 ? -16.016 -3.756 -5.074 1 97.62 77 ARG B C 1
ATOM 3090 O O . ARG B 1 77 ? -16.594 -3.381 -4.059 1 97.62 77 ARG B O 1
ATOM 3097 N N . SER B 1 78 ? -14.906 -3.168 -5.531 1 98.75 78 SER B N 1
ATOM 3098 C CA . SER B 1 78 ? -14.289 -2.051 -4.828 1 98.75 78 SER B CA 1
ATOM 3099 C C . SER B 1 78 ? -13.484 -1.173 -5.781 1 98.75 78 SER B C 1
ATOM 3101 O O . SER B 1 78 ? -13.164 -1.589 -6.898 1 98.75 78 SER B O 1
ATOM 3103 N N . ALA B 1 79 ? -13.25 0.051 -5.383 1 98.69 79 ALA B N 1
ATOM 3104 C CA . ALA B 1 79 ? -12.484 1.008 -6.172 1 98.69 79 ALA B CA 1
ATOM 3105 C C . ALA B 1 79 ? -11.812 2.043 -5.273 1 98.69 79 ALA B C 1
ATOM 3107 O O . ALA B 1 79 ? -12.273 2.301 -4.16 1 98.69 79 ALA B O 1
ATOM 3108 N N . PHE B 1 80 ? -10.703 2.59 -5.824 1 98.81 80 PHE B N 1
ATOM 3109 C CA . PHE B 1 80 ? -10.016 3.682 -5.145 1 98.81 80 PHE B CA 1
ATOM 3110 C C . PHE B 1 80 ? -10.414 5.027 -5.742 1 98.81 80 PHE B C 1
ATOM 3112 O O . PHE B 1 80 ? -10.562 5.148 -6.961 1 98.81 80 PHE B O 1
ATOM 3119 N N . LEU B 1 81 ? -10.602 5.988 -4.891 1 98.44 81 LEU B N 1
ATOM 3120 C CA . LEU B 1 81 ? -10.906 7.352 -5.309 1 98.44 81 LEU B CA 1
ATOM 3121 C C . LEU B 1 81 ? -9.977 8.344 -4.621 1 98.44 81 LEU B C 1
ATOM 3123 O O . LEU B 1 81 ? -10.039 8.523 -3.4 1 98.44 81 LEU B O 1
ATOM 3127 N N . HIS B 1 82 ? -9.117 8.938 -5.355 1 97.69 82 HIS B N 1
ATOM 3128 C CA . HIS B 1 82 ? -8.273 9.984 -4.793 1 97.69 82 HIS B CA 1
ATOM 3129 C C . HIS B 1 82 ? -9.062 11.258 -4.535 1 97.69 82 HIS B C 1
ATOM 3131 O O . HIS B 1 82 ? -9.758 11.758 -5.426 1 97.69 82 HIS B O 1
ATOM 3137 N N . PRO B 1 83 ? -8.922 11.836 -3.412 1 95.69 83 PRO B N 1
ATOM 3138 C CA . PRO B 1 83 ? -9.797 12.961 -3.07 1 95.69 83 PRO B CA 1
ATOM 3139 C C . PRO B 1 83 ? -9.555 14.188 -3.943 1 95.69 83 PRO B C 1
ATOM 3141 O O . PRO B 1 83 ? -10.5 14.898 -4.285 1 95.69 83 PRO B O 1
ATOM 3144 N N . THR B 1 84 ? -8.32 14.438 -4.359 1 92.12 84 THR B N 1
ATOM 3145 C CA . THR B 1 84 ? -8.047 15.578 -5.223 1 92.12 84 THR B CA 1
ATOM 3146 C C . THR B 1 84 ? -8.703 15.398 -6.59 1 92.12 84 THR B C 1
ATOM 3148 O O . THR B 1 84 ? -9.352 16.312 -7.098 1 92.12 84 THR B O 1
ATOM 3151 N N . GLU B 1 85 ? -8.555 14.227 -7.156 1 94.19 85 GLU B N 1
ATOM 3152 C CA . GLU B 1 85 ? -9.148 13.938 -8.461 1 94.19 85 GLU B CA 1
ATOM 3153 C C . GLU B 1 85 ? -10.672 13.891 -8.383 1 94.19 85 GLU B C 1
ATOM 3155 O O . GLU B 1 85 ? -11.359 14.25 -9.336 1 94.19 85 GLU B O 1
ATOM 3160 N N . ALA B 1 86 ? -11.164 13.414 -7.25 1 94.06 86 ALA B N 1
ATOM 3161 C CA . ALA B 1 86 ? -12.609 13.406 -7.023 1 94.06 86 ALA B CA 1
ATOM 3162 C C . ALA B 1 86 ? -13.195 14.797 -7.199 1 94.06 86 ALA B C 1
ATOM 3164 O O . ALA B 1 86 ? -14.25 14.961 -7.816 1 94.06 86 ALA B O 1
ATOM 3165 N N . MET B 1 87 ? -12.508 15.82 -6.727 1 90.75 87 MET B N 1
ATOM 3166 C CA . MET B 1 87 ? -12.992 17.188 -6.781 1 90.75 87 MET B CA 1
ATOM 3167 C C . MET B 1 87 ? -12.875 17.75 -8.195 1 90.75 87 MET B C 1
ATOM 3169 O O . MET B 1 87 ? -13.453 18.797 -8.5 1 90.75 87 MET B O 1
ATOM 3173 N N . HIS B 1 88 ? -12.172 16.938 -9.039 1 93.31 88 HIS B N 1
ATOM 3174 C CA . HIS B 1 88 ? -11.961 17.391 -10.414 1 93.31 88 HIS B CA 1
ATOM 3175 C C . HIS B 1 88 ? -12.602 16.438 -11.414 1 93.31 88 HIS B C 1
ATOM 3177 O O . HIS B 1 88 ? -12.117 16.297 -12.539 1 93.31 88 HIS B O 1
ATOM 3183 N N . GLY B 1 89 ? -13.602 15.688 -10.992 1 91.56 89 GLY B N 1
ATOM 3184 C CA . GLY B 1 89 ? -14.383 14.961 -11.977 1 91.56 89 GLY B CA 1
ATOM 3185 C C . GLY B 1 89 ? -14.57 13.492 -11.625 1 91.56 89 GLY B C 1
ATOM 3186 O O . GLY B 1 89 ? -15.539 12.867 -12.047 1 91.56 89 GLY B O 1
ATOM 3187 N N . ASP B 1 90 ? -13.742 12.93 -10.852 1 95.69 90 ASP B N 1
ATOM 3188 C CA . ASP B 1 90 ? -13.766 11.492 -10.609 1 95.69 90 ASP B CA 1
ATOM 3189 C C . ASP B 1 90 ? -14.922 11.109 -9.695 1 95.69 90 ASP B C 1
ATOM 3191 O O . ASP B 1 90 ? -15.203 9.922 -9.492 1 95.69 90 ASP B O 1
ATOM 3195 N N . LEU B 1 91 ? -15.617 12.086 -9.195 1 95.31 91 LEU B N 1
ATOM 3196 C CA . LEU B 1 91 ? -16.812 11.781 -8.43 1 95.31 91 LEU B CA 1
ATOM 3197 C C . LEU B 1 91 ? -17.812 10.984 -9.266 1 95.31 91 LEU B C 1
ATOM 3199 O O . LEU B 1 91 ? -18.734 10.352 -8.719 1 95.31 91 LEU B O 1
ATOM 3203 N N . GLY B 1 92 ? -17.641 11.062 -10.516 1 95.06 92 GLY B N 1
ATOM 3204 C CA . GLY B 1 92 ? -18.5 10.352 -11.438 1 95.06 92 GLY B CA 1
ATOM 3205 C C . GLY B 1 92 ? -18.516 8.852 -11.211 1 95.06 92 GLY B C 1
ATOM 3206 O O . GLY B 1 92 ? -19.422 8.148 -11.656 1 95.06 92 GLY B O 1
ATOM 3207 N N . MET B 1 93 ? -17.547 8.289 -10.508 1 96.06 93 MET B N 1
ATOM 3208 C CA . MET B 1 93 ? -17.469 6.852 -10.266 1 96.06 93 MET B CA 1
ATOM 3209 C C . MET B 1 93 ? -18.375 6.438 -9.117 1 96.06 93 MET B C 1
ATOM 3211 O O . MET B 1 93 ? -18.688 5.258 -8.961 1 96.06 93 MET B O 1
ATOM 3215 N N . VAL B 1 94 ? -18.812 7.375 -8.242 1 97.94 94 VAL B N 1
ATOM 3216 C CA . VAL B 1 94 ? -19.578 7.09 -7.039 1 97.94 94 VAL B CA 1
ATOM 3217 C C . VAL B 1 94 ? -21.062 6.984 -7.391 1 97.94 94 VAL B C 1
ATOM 3219 O O . VAL B 1 94 ? -21.594 7.793 -8.164 1 97.94 94 VAL B O 1
ATOM 3222 N N . GLU B 1 95 ? -21.734 5.992 -6.883 1 97.56 95 GLU B N 1
ATOM 3223 C CA . GLU B 1 95 ? -23.156 5.754 -7.133 1 97.56 95 GLU B CA 1
ATOM 3224 C C . GLU B 1 95 ? -23.922 5.621 -5.824 1 97.56 95 GLU B C 1
ATOM 3226 O O . GLU B 1 95 ? -23.328 5.391 -4.766 1 97.56 95 GLU B O 1
ATOM 3231 N N . LYS B 1 96 ? -25.172 5.574 -5.891 1 97.31 96 LYS B N 1
ATOM 3232 C CA . LYS B 1 96 ? -26.078 5.719 -4.758 1 97.31 96 LYS B CA 1
ATOM 3233 C C . LYS B 1 96 ? -25.969 4.527 -3.811 1 97.31 96 LYS B C 1
ATOM 3235 O O . LYS B 1 96 ? -26.141 4.672 -2.598 1 97.31 96 LYS B O 1
ATOM 3240 N N . ASN B 1 97 ? -25.641 3.402 -4.316 1 98.44 97 ASN B N 1
ATOM 3241 C CA . ASN B 1 97 ? -25.594 2.205 -3.486 1 98.44 97 ASN B CA 1
ATOM 3242 C C . ASN B 1 97 ? -24.172 1.934 -2.975 1 98.44 97 ASN B C 1
ATOM 3244 O O . ASN B 1 97 ? -23.953 0.963 -2.25 1 98.44 97 ASN B O 1
ATOM 3248 N N . ASP B 1 98 ? -23.234 2.814 -3.348 1 98.81 98 ASP B N 1
ATOM 3249 C CA . ASP B 1 98 ? -21.844 2.619 -2.936 1 98.81 98 ASP B CA 1
ATOM 3250 C C . ASP B 1 98 ? -21.656 2.934 -1.453 1 98.81 98 ASP B C 1
ATOM 3252 O O . ASP B 1 98 ? -22.344 3.797 -0.906 1 98.81 98 ASP B O 1
ATOM 3256 N N . VAL B 1 99 ? -20.797 2.184 -0.822 1 98.88 99 VAL B N 1
ATOM 3257 C CA . VAL B 1 99 ? -20.312 2.48 0.522 1 98.88 99 VAL B CA 1
ATOM 3258 C C . VAL B 1 99 ? -18.906 3.072 0.446 1 98.88 99 VAL B C 1
ATOM 3260 O O . VAL B 1 99 ? -18.078 2.605 -0.331 1 98.88 99 VAL B O 1
ATOM 3263 N N . ILE B 1 100 ? -18.672 4.141 1.229 1 98.88 100 ILE B N 1
ATOM 3264 C CA . ILE B 1 100 ? -17.391 4.828 1.196 1 98.88 100 ILE B CA 1
ATOM 3265 C C . ILE B 1 100 ? -16.594 4.496 2.455 1 98.88 100 ILE B C 1
ATOM 3267 O O . ILE B 1 100 ? -17.125 4.531 3.564 1 98.88 100 ILE B O 1
ATOM 3271 N N . LEU B 1 101 ? -15.391 4.094 2.301 1 98.94 101 LEU B N 1
ATOM 3272 C CA . LEU B 1 101 ? -14.438 4.008 3.398 1 98.94 101 LEU B CA 1
ATOM 3273 C C . LEU B 1 101 ? -13.383 5.105 3.289 1 98.94 101 LEU B C 1
ATOM 3275 O O . LEU B 1 101 ? -12.602 5.129 2.338 1 98.94 101 LEU B O 1
ATOM 3279 N N . MET B 1 102 ? -13.398 6.008 4.203 1 98.81 102 MET B N 1
ATOM 3280 C CA . MET B 1 102 ? -12.414 7.082 4.242 1 98.81 102 MET B CA 1
ATOM 3281 C C . MET B 1 102 ? -11.344 6.805 5.289 1 98.81 102 MET B C 1
ATOM 3283 O O . MET B 1 102 ? -11.656 6.598 6.465 1 98.81 102 MET B O 1
ATOM 3287 N N . ILE B 1 103 ? -10.078 6.848 4.879 1 98.81 103 ILE B N 1
ATOM 3288 C CA . ILE B 1 103 ? -8.953 6.52 5.75 1 98.81 103 ILE B CA 1
ATOM 3289 C C . ILE B 1 103 ? -8.102 7.762 5.984 1 98.81 103 ILE B C 1
ATOM 3291 O O . ILE B 1 103 ? -7.551 8.336 5.035 1 98.81 103 ILE B O 1
ATOM 3295 N N . SER B 1 104 ? -7.996 8.234 7.152 1 97.38 104 SER B N 1
ATOM 3296 C CA . SER B 1 104 ? -7.172 9.344 7.617 1 97.38 104 SER B CA 1
ATOM 3297 C C . SER B 1 104 ? -6.781 9.164 9.078 1 97.38 104 SER B C 1
ATOM 3299 O O . SER B 1 104 ? -7.617 9.312 9.977 1 97.38 104 SER B O 1
ATOM 3301 N N . TYR B 1 105 ? -5.523 8.891 9.344 1 96.62 105 TYR B N 1
ATOM 3302 C CA . TYR B 1 105 ? -5.109 8.594 10.711 1 96.62 105 TYR B CA 1
ATOM 3303 C C . TYR B 1 105 ? -5.562 9.688 11.664 1 96.62 105 TYR B C 1
ATOM 3305 O O . TYR B 1 105 ? -6.258 9.414 12.641 1 96.62 105 TYR B O 1
ATOM 3313 N N . GLY B 1 106 ? -5.234 10.898 11.375 1 93.31 106 GLY B N 1
ATOM 3314 C CA . GLY B 1 106 ? -5.574 12 12.258 1 93.31 106 GLY B CA 1
ATOM 3315 C C . GLY B 1 106 ? -7.031 12.406 12.164 1 93.31 106 GLY B C 1
ATOM 3316 O O . GLY B 1 106 ? -7.566 13.031 13.086 1 93.31 106 GLY B O 1
ATOM 3317 N N . GLY B 1 107 ? -7.699 12.125 11.055 1 94.62 107 GLY B N 1
ATOM 3318 C CA . GLY B 1 107 ? -9.094 12.469 10.828 1 94.62 107 GLY B CA 1
ATOM 3319 C C . GLY B 1 107 ? -9.297 13.945 10.531 1 94.62 107 GLY B C 1
ATOM 3320 O O . GLY B 1 107 ? -10.406 14.461 10.68 1 94.62 107 GLY B O 1
ATOM 3321 N N . GLU B 1 108 ? -8.188 14.625 10.148 1 89.12 108 GLU B N 1
ATOM 3322 C CA . GLU B 1 108 ? -8.281 16.078 9.969 1 89.12 108 GLU B CA 1
ATOM 3323 C C . GLU B 1 108 ? -7.812 16.484 8.57 1 89.12 108 GLU B C 1
ATOM 3325 O O . GLU B 1 108 ? -7.652 17.672 8.297 1 89.12 108 GLU B O 1
ATOM 3330 N N . SER B 1 109 ? -7.559 15.523 7.668 1 88 109 SER B N 1
ATOM 3331 C CA . SER B 1 109 ? -7.102 15.844 6.32 1 88 109 SER B CA 1
ATOM 3332 C C . SER B 1 109 ? -8.133 16.688 5.57 1 88 109 SER B C 1
ATOM 3334 O O . SER B 1 109 ? -9.25 16.234 5.324 1 88 109 SER B O 1
ATOM 3336 N N . LEU B 1 110 ? -7.75 17.812 5.133 1 85.06 110 LEU B N 1
ATOM 3337 C CA . LEU B 1 110 ? -8.664 18.734 4.469 1 85.06 110 LEU B CA 1
ATOM 3338 C C . LEU B 1 110 ? -9.164 18.156 3.152 1 85.06 110 LEU B C 1
ATOM 3340 O O . LEU B 1 110 ? -10.32 18.359 2.777 1 85.06 110 LEU B O 1
ATOM 3344 N N . GLU B 1 111 ? -8.266 17.5 2.451 1 89.88 111 GLU B N 1
ATOM 3345 C CA . GLU B 1 111 ? -8.648 16.875 1.185 1 89.88 111 GLU B CA 1
ATOM 3346 C C . GLU B 1 111 ? -9.852 15.961 1.359 1 89.88 111 GLU B C 1
ATOM 3348 O O . GLU B 1 111 ? -10.742 15.922 0.507 1 89.88 111 GLU B O 1
ATOM 3353 N N . LEU B 1 112 ? -9.859 15.242 2.5 1 94.81 112 LEU B N 1
ATOM 3354 C CA . LEU B 1 112 ? -10.961 14.32 2.762 1 94.81 112 LEU B CA 1
ATOM 3355 C C . LEU B 1 112 ? -12.188 15.07 3.283 1 94.81 112 LEU B C 1
ATOM 3357 O O . LEU B 1 112 ? -13.312 14.797 2.852 1 94.81 112 LEU B O 1
ATOM 3361 N N . LEU B 1 113 ? -11.945 16 4.156 1 91 113 LEU B N 1
ATOM 3362 C CA . LEU B 1 113 ? -13.047 16.734 4.777 1 91 113 LEU B CA 1
ATOM 3363 C C . LEU B 1 113 ? -13.852 17.5 3.729 1 91 113 LEU B C 1
ATOM 3365 O O . LEU B 1 113 ? -15.078 17.562 3.809 1 91 113 LEU B O 1
ATOM 3369 N N . ASN B 1 114 ? -13.195 17.969 2.756 1 87.56 114 ASN B N 1
ATOM 3370 C CA . ASN B 1 114 ? -13.852 18.734 1.698 1 87.56 114 ASN B CA 1
ATOM 3371 C C . ASN B 1 114 ? -14.703 17.828 0.811 1 87.56 114 ASN B C 1
ATOM 3373 O O . ASN B 1 114 ? -15.594 18.312 0.108 1 87.56 114 ASN B O 1
ATOM 3377 N N . LEU B 1 115 ? -14.445 16.594 0.915 1 93.69 115 LEU B N 1
ATOM 3378 C CA . LEU B 1 115 ? -15.078 15.641 0.013 1 93.69 115 LEU B CA 1
ATOM 3379 C C . LEU B 1 115 ? -16.312 15.023 0.658 1 93.69 115 LEU B C 1
ATOM 3381 O O . LEU B 1 115 ? -17.219 14.547 -0.041 1 93.69 115 LEU B O 1
ATOM 3385 N N . VAL B 1 116 ? -16.469 15.086 1.936 1 93.38 116 VAL B N 1
ATOM 3386 C CA . VAL B 1 116 ? -17.438 14.328 2.709 1 93.38 116 VAL B CA 1
ATOM 3387 C C . VAL B 1 116 ? -18.859 14.719 2.295 1 93.38 116 VAL B C 1
ATOM 3389 O O . VAL B 1 116 ? -19.719 13.859 2.09 1 93.38 116 VAL B O 1
ATOM 3392 N N . SER B 1 117 ? -19.125 16.047 2.15 1 90.81 117 SER B N 1
ATOM 3393 C CA . SER B 1 117 ? -20.469 16.516 1.841 1 90.81 117 SER B CA 1
ATOM 3394 C C . SER B 1 117 ? -20.938 15.984 0.486 1 90.81 117 SER B C 1
ATOM 3396 O O . SER B 1 117 ? -22.109 15.617 0.325 1 90.81 117 SER B O 1
ATOM 3398 N N . HIS B 1 118 ? -20.047 15.938 -0.46 1 93.62 118 HIS B N 1
ATOM 3399 C CA . HIS B 1 118 ? -20.375 15.43 -1.787 1 93.62 118 HIS B CA 1
ATOM 3400 C C . HIS B 1 118 ? -20.641 13.93 -1.75 1 93.62 118 HIS B C 1
ATOM 3402 O O . HIS B 1 118 ? -21.578 13.445 -2.381 1 93.62 118 HIS B O 1
ATOM 3408 N N . LE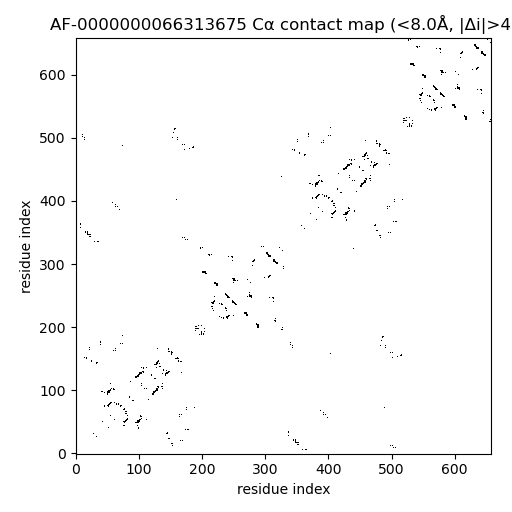U B 1 119 ? -19.844 13.227 -0.96 1 96.19 119 LEU B N 1
ATOM 3409 C CA . LEU B 1 119 ? -19.984 11.773 -0.885 1 96.19 119 LEU B CA 1
ATOM 3410 C C . LEU B 1 119 ? -21.266 11.391 -0.142 1 96.19 119 LEU B C 1
ATOM 3412 O O . LEU B 1 119 ? -21.906 10.391 -0.471 1 96.19 119 LEU B O 1
ATOM 3416 N N . LYS B 1 120 ? -21.625 12.227 0.869 1 93.75 120 LYS B N 1
ATOM 3417 C CA . LYS B 1 120 ? -22.875 11.977 1.588 1 93.75 120 LYS B CA 1
ATOM 3418 C C . LYS B 1 120 ? -24.078 12.086 0.655 1 93.75 120 LYS B C 1
ATOM 3420 O O . LYS B 1 120 ? -25.047 11.352 0.807 1 93.75 120 LYS B O 1
ATOM 3425 N N . ARG B 1 121 ? -23.984 12.898 -0.273 1 93.75 121 ARG B N 1
ATOM 3426 C CA . ARG B 1 121 ? -25.062 13.117 -1.229 1 93.75 121 ARG B CA 1
ATOM 3427 C C . ARG B 1 121 ? -25.094 12.008 -2.273 1 93.75 121 ARG B C 1
ATOM 3429 O O . ARG B 1 121 ? -26.172 11.578 -2.691 1 93.75 121 ARG B O 1
ATOM 3436 N N . LEU B 1 122 ? -24 11.469 -2.689 1 96.12 122 LEU B N 1
ATOM 3437 C CA . LEU B 1 122 ? -23.906 10.625 -3.873 1 96.12 122 LEU B CA 1
ATOM 3438 C C . LEU B 1 122 ? -23.938 9.148 -3.49 1 96.12 122 LEU B C 1
ATOM 3440 O O . LEU B 1 122 ? -24.266 8.289 -4.316 1 96.12 122 LEU B O 1
ATOM 3444 N N . SER B 1 123 ? -23.531 8.82 -2.236 1 96.88 123 SER B N 1
ATOM 3445 C CA . SER B 1 123 ? -23.344 7.426 -1.839 1 96.88 123 SER B CA 1
ATOM 3446 C C . SER B 1 123 ? -24.328 7.031 -0.737 1 96.88 123 SER B C 1
ATOM 3448 O O . SER B 1 123 ? -25.172 7.836 -0.333 1 96.88 123 SER B O 1
ATOM 3450 N N . HIS B 1 124 ? -24.266 5.809 -0.3 1 97.06 124 HIS B N 1
ATOM 3451 C CA . HIS B 1 124 ? -25.203 5.273 0.677 1 97.06 124 HIS B CA 1
ATOM 3452 C C . HIS B 1 124 ? -24.781 5.621 2.1 1 97.06 124 HIS B C 1
ATOM 3454 O O . HIS B 1 124 ? -25.562 6.207 2.857 1 97.06 124 HIS B O 1
ATOM 3460 N N . LYS B 1 125 ? -23.5 5.234 2.49 1 98.56 125 LYS B N 1
ATOM 3461 C CA . LYS B 1 125 ? -22.969 5.48 3.83 1 98.56 125 LYS B CA 1
ATOM 3462 C C . LYS B 1 125 ? -21.453 5.66 3.803 1 98.56 125 LYS B C 1
ATOM 3464 O O . LYS B 1 125 ? -20.797 5.238 2.852 1 98.56 125 LYS B O 1
ATOM 3469 N N . ILE B 1 126 ? -20.953 6.242 4.875 1 98.62 126 ILE B N 1
ATOM 3470 C CA . ILE B 1 126 ? -19.531 6.52 4.98 1 98.62 126 ILE B CA 1
ATOM 3471 C C . ILE B 1 126 ? -18.969 5.855 6.234 1 98.62 126 ILE B C 1
ATOM 3473 O O . ILE B 1 126 ? -19.453 6.09 7.344 1 98.62 126 ILE B O 1
ATOM 3477 N N . ILE B 1 127 ? -17.984 4.984 6.043 1 98.88 127 ILE B N 1
ATOM 3478 C CA . ILE B 1 127 ? -17.172 4.406 7.102 1 98.88 127 ILE B CA 1
ATOM 3479 C C . ILE B 1 127 ? -15.891 5.223 7.262 1 98.88 127 ILE B C 1
ATOM 3481 O O . ILE B 1 127 ? -15.297 5.656 6.273 1 98.88 127 ILE B O 1
ATOM 3485 N N . THR B 1 128 ? -15.422 5.457 8.508 1 98.75 128 THR B N 1
ATOM 3486 C CA . THR B 1 128 ? -14.188 6.195 8.719 1 98.75 128 THR B CA 1
ATOM 3487 C C . THR B 1 128 ? -13.195 5.367 9.531 1 98.75 128 THR B C 1
ATOM 3489 O O . THR B 1 128 ? -13.578 4.719 10.508 1 98.75 128 THR B O 1
ATOM 3492 N N . PHE B 1 129 ? -11.961 5.242 9.07 1 98.81 129 PHE B N 1
ATOM 3493 C CA . PHE B 1 129 ? -10.797 4.793 9.836 1 98.81 129 PHE B CA 1
ATOM 3494 C C . PHE B 1 129 ? -9.977 5.98 10.312 1 98.81 129 PHE B C 1
ATOM 3496 O O . PHE B 1 129 ? -9.328 6.656 9.508 1 98.81 129 PHE B O 1
ATOM 3503 N N . THR B 1 130 ? -10.039 6.344 11.578 1 98.31 130 THR B N 1
ATOM 3504 C CA . THR B 1 130 ? -9.242 7.414 12.164 1 98.31 130 THR B CA 1
ATOM 3505 C C . THR B 1 130 ? -8.742 7.023 13.547 1 98.31 130 THR B C 1
ATOM 3507 O O . THR B 1 130 ? -9.109 5.969 14.07 1 98.31 130 THR B O 1
ATOM 3510 N N . LYS B 1 131 ? -7.895 7.812 14.133 1 97.88 131 LYS B N 1
ATOM 3511 C CA . LYS B 1 131 ? -7.324 7.465 15.43 1 97.88 131 LYS B CA 1
ATOM 3512 C C . LYS B 1 131 ? -8.297 7.773 16.562 1 97.88 131 LYS B C 1
ATOM 3514 O O . LYS B 1 131 ? -8.117 7.312 17.688 1 97.88 131 LYS B O 1
ATOM 3519 N N . SER B 1 132 ? -9.469 8.523 16.234 1 97.44 132 SER B N 1
ATOM 3520 C CA . SER B 1 132 ? -10.391 8.953 17.281 1 97.44 132 SER B CA 1
ATOM 3521 C C . SER B 1 132 ? -11.812 9.078 16.734 1 97.44 132 SER B C 1
ATOM 3523 O O . SER B 1 132 ? -12.023 9.625 15.656 1 97.44 132 SER B O 1
ATOM 3525 N N . PRO B 1 133 ? -12.789 8.617 17.531 1 96.88 133 PRO B N 1
ATOM 3526 C CA . PRO B 1 133 ? -14.18 8.781 17.109 1 96.88 133 PRO B CA 1
ATOM 3527 C C . PRO B 1 133 ? -14.641 10.234 17.125 1 96.88 133 PRO B C 1
ATOM 3529 O O . PRO B 1 133 ? -15.695 10.562 16.578 1 96.88 133 PRO B O 1
ATOM 3532 N N . THR B 1 134 ? -13.828 11.117 17.734 1 95.69 134 THR B N 1
ATOM 3533 C CA . THR B 1 134 ? -14.234 12.508 17.859 1 95.69 134 THR B CA 1
ATOM 3534 C C . THR B 1 134 ? -13.484 13.391 16.859 1 95.69 134 THR B C 1
ATOM 3536 O O . THR B 1 134 ? -13.578 14.617 16.906 1 95.69 134 THR B O 1
ATOM 3539 N N . SER B 1 135 ? -12.664 12.766 16.016 1 92.88 135 SER B N 1
ATOM 3540 C CA . SER B 1 135 ? -12.031 13.547 14.961 1 92.88 135 SER B CA 1
ATOM 3541 C C . SER B 1 135 ? -13.062 14.188 14.039 1 92.88 135 SER B C 1
ATOM 3543 O O . SER B 1 135 ? -14.219 13.766 14.008 1 92.88 135 SER B O 1
ATOM 3545 N N . SER B 1 136 ? -12.656 15.195 13.258 1 90.06 136 SER B N 1
ATOM 3546 C CA . SER B 1 136 ? -13.555 15.883 12.344 1 90.06 136 SER B CA 1
ATOM 3547 C C . SER B 1 136 ? -14.148 14.914 11.32 1 90.06 136 SER B C 1
ATOM 3549 O O . SER B 1 136 ? -15.352 14.953 11.055 1 90.06 136 SER B O 1
ATOM 3551 N N . LEU B 1 137 ? -13.352 14.023 10.836 1 95.19 137 LEU B N 1
ATOM 3552 C CA . LEU B 1 137 ? -13.789 13.078 9.812 1 95.19 137 LEU B CA 1
ATOM 3553 C C . LEU B 1 137 ? -14.742 12.039 10.406 1 95.19 137 LEU B C 1
ATOM 3555 O O . LEU B 1 137 ? -15.773 11.727 9.805 1 95.19 137 LEU B O 1
ATOM 3559 N N . SER B 1 138 ? -14.391 11.516 11.609 1 97 138 SER B N 1
ATOM 3560 C CA . SER B 1 138 ? -15.211 10.484 12.242 1 97 138 SER B CA 1
ATOM 3561 C C . SER B 1 138 ? -16.594 11.016 12.602 1 97 138 SER B C 1
ATOM 3563 O O . SER B 1 138 ? -17.578 10.289 12.516 1 97 138 SER B O 1
ATOM 3565 N N . LYS B 1 139 ? -16.641 12.312 12.93 1 95.25 139 LYS B N 1
ATOM 3566 C CA . LYS B 1 139 ? -17.922 12.922 13.297 1 95.25 139 LYS B CA 1
ATOM 3567 C C . LYS B 1 139 ? -18.844 13.047 12.086 1 95.25 139 LYS B C 1
ATOM 3569 O O . LYS B 1 139 ? -20.062 13.039 12.227 1 95.25 139 LYS B O 1
ATOM 3574 N N . LEU B 1 140 ? -18.25 13.117 10.977 1 94.69 140 LEU B N 1
ATOM 3575 C CA . LEU B 1 140 ? -19.016 13.312 9.758 1 94.69 140 LEU B CA 1
ATOM 3576 C C . LEU B 1 140 ? -19.438 11.969 9.156 1 94.69 140 LEU B C 1
ATOM 3578 O O . LEU B 1 140 ? -20.328 11.906 8.32 1 94.69 140 LEU B O 1
ATOM 3582 N N . GLY B 1 141 ? -18.75 10.828 9.539 1 96.44 141 GLY B N 1
ATOM 3583 C CA . GLY B 1 141 ? -19.047 9.508 9.008 1 96.44 141 GLY B CA 1
ATOM 3584 C C . GLY B 1 141 ? -20.219 8.844 9.688 1 96.44 141 GLY B C 1
ATOM 3585 O O . GLY B 1 141 ? -20.766 9.367 10.672 1 96.44 141 GLY B O 1
ATOM 3586 N N . ASP B 1 142 ? -20.672 7.719 9.188 1 98 142 ASP B N 1
ATOM 3587 C CA . ASP B 1 142 ? -21.797 6.965 9.742 1 98 142 ASP B CA 1
ATOM 3588 C C . ASP B 1 142 ? -21.297 5.832 10.641 1 98 142 ASP B C 1
ATOM 3590 O O . ASP B 1 142 ? -21.984 5.453 11.594 1 98 142 ASP B O 1
ATOM 3594 N N . TYR B 1 143 ? -20.172 5.246 10.312 1 98.69 143 TYR B N 1
ATOM 3595 C CA . TYR B 1 143 ? -19.547 4.16 11.062 1 98.69 143 TYR B CA 1
ATOM 3596 C C . TYR B 1 143 ? -18.062 4.434 11.281 1 98.69 143 TYR B C 1
ATOM 3598 O O . TYR B 1 143 ? -17.453 5.227 10.555 1 98.69 143 TYR B O 1
ATOM 3606 N N . TYR B 1 144 ? -17.5 3.793 12.328 1 98.5 144 TYR B N 1
ATOM 3607 C CA . TYR B 1 144 ? -16.141 4.105 12.742 1 98.5 144 TYR B CA 1
ATOM 3608 C C . TYR B 1 144 ? -15.422 2.854 13.234 1 98.5 144 TYR B C 1
ATOM 3610 O O . TYR B 1 144 ? -16 2.037 13.953 1 98.5 144 TYR B O 1
ATOM 3618 N N . LEU B 1 145 ? -14.188 2.607 12.695 1 98.62 145 LEU B N 1
ATOM 3619 C CA . LEU B 1 145 ? -13.219 1.712 13.32 1 98.62 145 LEU B CA 1
ATOM 3620 C C . LEU B 1 145 ? -11.938 2.459 13.672 1 98.62 145 LEU B C 1
ATOM 3622 O O . LEU B 1 145 ? -11.492 3.324 12.914 1 98.62 145 LEU B O 1
ATOM 3626 N N . SER B 1 146 ? -11.312 2.098 14.719 1 98.81 146 SER B N 1
ATOM 3627 C CA . SER B 1 146 ? -10.242 2.881 15.328 1 98.81 146 SER B CA 1
ATOM 3628 C C . SER B 1 146 ? -8.883 2.512 14.742 1 98.81 146 SER B C 1
ATOM 3630 O O . SER B 1 146 ? -8.562 1.331 14.586 1 98.81 146 SER B O 1
ATOM 3632 N N . LEU B 1 147 ? -8.117 3.531 14.477 1 98.62 147 LEU B N 1
ATOM 3633 C CA . LEU B 1 147 ? -6.711 3.383 14.125 1 98.62 147 LEU B CA 1
ATOM 3634 C C . LEU B 1 147 ? -5.809 3.822 15.273 1 98.62 147 LEU B C 1
ATOM 3636 O O . LEU B 1 147 ? -4.625 4.09 15.07 1 98.62 147 LEU B O 1
ATOM 3640 N N . LYS B 1 148 ? -6.379 3.928 16.438 1 98.06 148 LYS B N 1
ATOM 3641 C CA . LYS B 1 148 ? -5.605 4.414 17.578 1 98.06 148 LYS B CA 1
ATOM 3642 C C . LYS B 1 148 ? -4.371 3.551 17.812 1 98.06 148 LYS B C 1
ATOM 3644 O O . LYS B 1 148 ? -4.469 2.324 17.891 1 98.06 148 LYS B O 1
ATOM 3649 N N . ILE B 1 149 ? -3.234 4.176 17.891 1 97.75 149 ILE B N 1
ATOM 3650 C CA . ILE B 1 149 ? -1.975 3.523 18.234 1 97.75 149 ILE B CA 1
ATOM 3651 C C . ILE B 1 149 ? -1.255 4.324 19.312 1 97.75 149 ILE B C 1
ATOM 3653 O O . ILE B 1 149 ? -1.575 5.488 19.547 1 97.75 149 ILE B O 1
ATOM 3657 N N . LYS B 1 150 ? -0.29 3.68 19.969 1 96.56 150 LYS B N 1
ATOM 3658 C CA . LYS B 1 150 ? 0.493 4.379 20.984 1 96.56 150 LYS B CA 1
ATOM 3659 C C . LYS B 1 150 ? 1.552 5.27 20.344 1 96.56 150 LYS B C 1
ATOM 3661 O O . LYS B 1 150 ? 1.776 6.395 20.797 1 96.56 150 LYS B O 1
ATOM 3666 N N . LYS B 1 151 ? 2.193 4.742 19.375 1 95.81 151 LYS B N 1
ATOM 3667 C CA . LYS B 1 151 ? 3.258 5.488 18.703 1 95.81 151 LYS B CA 1
ATOM 3668 C C . LYS B 1 151 ? 3.566 4.895 17.328 1 95.81 151 LYS B C 1
ATOM 3670 O O . LYS B 1 151 ? 3.289 3.721 17.078 1 95.81 151 LYS B O 1
ATOM 3675 N N . GLU B 1 152 ? 4.109 5.738 16.5 1 97.25 152 GLU B N 1
ATOM 3676 C CA . GLU B 1 152 ? 4.734 5.242 15.281 1 97.25 152 GLU B CA 1
ATOM 3677 C C . GLU B 1 152 ? 6.082 4.586 15.578 1 97.25 152 GLU B C 1
ATOM 3679 O O . GLU B 1 152 ? 6.766 4.961 16.531 1 97.25 152 GLU B O 1
ATOM 3684 N N . ALA B 1 153 ? 6.449 3.627 14.781 1 96.88 153 ALA B N 1
ATOM 3685 C CA . ALA B 1 153 ? 7.609 2.795 15.078 1 96.88 153 ALA B CA 1
ATOM 3686 C C . ALA B 1 153 ? 8.891 3.43 14.547 1 96.88 153 ALA B C 1
ATOM 3688 O O . ALA B 1 153 ? 9.992 2.936 14.812 1 96.88 153 ALA B O 1
ATOM 3689 N N . CYS B 1 154 ? 8.844 4.598 14.016 1 94.06 154 CYS B N 1
ATOM 3690 C CA . CYS B 1 154 ? 10.039 5.254 13.5 1 94.06 154 CYS B CA 1
ATOM 3691 C C . CYS B 1 154 ? 10.727 6.07 14.586 1 94.06 154 CYS B C 1
ATOM 3693 O O . CYS B 1 154 ? 10.117 6.402 15.602 1 94.06 154 CYS B O 1
ATOM 3695 N N . PRO B 1 155 ? 11.977 6.445 14.398 1 93.81 155 PRO B N 1
ATOM 3696 C CA . PRO B 1 155 ? 12.773 7.117 15.43 1 93.81 155 PRO B CA 1
ATOM 3697 C C . PRO B 1 155 ? 12.18 8.461 15.852 1 93.81 155 PRO B C 1
ATOM 3699 O O . PRO B 1 155 ? 12.414 8.922 16.969 1 93.81 155 PRO B O 1
ATOM 3702 N N . ILE B 1 156 ? 11.375 9.07 15.008 1 92.06 156 ILE B N 1
ATOM 3703 C CA . ILE B 1 156 ? 10.891 10.406 15.336 1 92.06 156 ILE B CA 1
ATOM 3704 C C . ILE B 1 156 ? 9.398 10.352 15.68 1 92.06 156 ILE B C 1
ATOM 3706 O O . ILE B 1 156 ? 8.758 11.391 15.867 1 92.06 156 ILE B O 1
ATOM 3710 N N . ASN B 1 157 ? 8.82 9.18 15.641 1 93.75 157 ASN B N 1
ATOM 3711 C CA . ASN B 1 157 ? 7.434 8.945 16.016 1 93.75 157 ASN B CA 1
ATOM 3712 C C . ASN B 1 157 ? 6.469 9.781 15.195 1 93.75 157 ASN B C 1
ATOM 3714 O O . ASN B 1 157 ? 5.512 10.352 15.727 1 93.75 157 ASN B O 1
ATOM 3718 N N . THR B 1 158 ? 6.793 9.961 13.883 1 90.25 158 THR B N 1
ATOM 3719 C CA . THR B 1 158 ? 5.973 10.828 13.047 1 90.25 158 THR B CA 1
ATOM 3720 C C . THR B 1 158 ? 5.66 10.148 11.711 1 90.25 158 THR B C 1
ATOM 3722 O O . THR B 1 158 ? 4.551 10.289 11.188 1 90.25 158 THR B O 1
ATOM 3725 N N . ALA B 1 159 ? 6.648 9.453 11.133 1 93.69 159 ALA B N 1
ATOM 3726 C CA . ALA B 1 159 ? 6.441 8.797 9.836 1 93.69 159 ALA B CA 1
ATOM 3727 C C . ALA B 1 159 ? 5.445 7.652 9.953 1 93.69 159 ALA B C 1
ATOM 3729 O O . ALA B 1 159 ? 5.531 6.84 10.883 1 93.69 159 ALA B O 1
ATOM 3730 N N . PRO B 1 160 ? 4.48 7.605 9.055 1 96.25 160 PRO B N 1
ATOM 3731 C CA . PRO B 1 160 ? 3.5 6.516 9.109 1 96.25 160 PRO B CA 1
ATOM 3732 C C . PRO B 1 160 ? 4.148 5.137 9.023 1 96.25 160 PRO B C 1
ATOM 3734 O O . PRO B 1 160 ? 4.816 4.824 8.039 1 96.25 160 PRO B O 1
ATOM 3737 N N . THR B 1 161 ? 4.102 4.336 10.047 1 98.19 161 THR B N 1
ATOM 3738 C CA . THR B 1 161 ? 4.574 2.965 10.18 1 98.19 161 THR B CA 1
ATOM 3739 C C . THR B 1 161 ? 3.508 2.084 10.828 1 98.19 161 THR B C 1
ATOM 3741 O O . THR B 1 161 ? 2.666 1.508 10.141 1 98.19 161 THR B O 1
ATOM 3744 N N . THR B 1 162 ? 3.395 2.283 12.141 1 98.5 162 THR B N 1
ATOM 3745 C CA . THR B 1 162 ? 2.426 1.53 12.93 1 98.5 162 THR B CA 1
ATOM 3746 C C . THR B 1 162 ? 1.004 1.814 12.453 1 98.5 162 THR B C 1
ATOM 3748 O O . THR B 1 162 ? 0.185 0.899 12.344 1 98.5 162 THR B O 1
ATOM 3751 N N . SER B 1 163 ? 0.712 3.07 12.172 1 98.38 163 SER B N 1
ATOM 3752 C CA . SER B 1 163 ? -0.627 3.459 11.742 1 98.38 163 SER B CA 1
ATOM 3753 C C . SER B 1 163 ? -0.995 2.801 10.422 1 98.38 163 SER B C 1
ATOM 3755 O O . SER B 1 163 ? -2.117 2.316 10.25 1 98.38 163 SER B O 1
ATOM 3757 N N . THR B 1 164 ? -0.062 2.762 9.445 1 98.56 164 THR B N 1
ATOM 3758 C CA . THR B 1 164 ? -0.357 2.156 8.156 1 98.56 164 THR B CA 1
ATOM 3759 C C . THR B 1 164 ? -0.431 0.637 8.273 1 98.56 164 THR B C 1
ATOM 3761 O O . THR B 1 164 ? -1.229 -0.005 7.586 1 98.56 164 THR B O 1
ATOM 3764 N N . THR B 1 165 ? 0.423 0.021 9.117 1 98.81 165 THR B N 1
ATOM 3765 C CA . THR B 1 165 ? 0.341 -1.414 9.367 1 98.81 165 THR B CA 1
ATOM 3766 C C . THR B 1 165 ? -1.021 -1.786 9.945 1 98.81 165 THR B C 1
ATOM 3768 O O . THR B 1 165 ? -1.641 -2.76 9.508 1 98.81 165 THR B O 1
ATOM 3771 N N . LEU B 1 166 ? -1.465 -1.027 10.906 1 98.88 166 LEU B N 1
ATOM 3772 C CA . LEU B 1 166 ? -2.773 -1.283 11.5 1 98.88 166 LEU B CA 1
ATOM 3773 C C . LEU B 1 166 ? -3.883 -1.081 10.469 1 98.88 166 LEU B C 1
ATOM 3775 O O . LEU B 1 166 ? -4.855 -1.838 10.445 1 98.88 166 LEU B O 1
ATOM 3779 N N . THR B 1 167 ? -3.773 -0.008 9.656 1 98.88 167 THR B N 1
ATOM 3780 C CA . THR B 1 167 ? -4.762 0.242 8.617 1 98.88 167 THR B CA 1
ATOM 3781 C C . THR B 1 167 ? -4.871 -0.956 7.676 1 98.88 167 THR B C 1
ATOM 3783 O O . THR B 1 167 ? -5.973 -1.386 7.336 1 98.88 167 THR B O 1
ATOM 3786 N N . LEU B 1 168 ? -3.727 -1.458 7.25 1 98.81 168 LEU B N 1
ATOM 3787 C CA . LEU B 1 168 ? -3.688 -2.625 6.379 1 98.81 168 LEU B CA 1
ATOM 3788 C C . LEU B 1 168 ? -4.367 -3.82 7.035 1 98.81 168 LEU B C 1
ATOM 3790 O O . LEU B 1 168 ? -5.156 -4.523 6.395 1 98.81 168 LEU B O 1
ATOM 3794 N N . ALA B 1 169 ? -4.086 -4.062 8.289 1 98.88 169 ALA B N 1
ATOM 3795 C CA . ALA B 1 169 ? -4.645 -5.188 9.039 1 98.88 169 ALA B CA 1
ATOM 3796 C C . ALA B 1 169 ? -6.16 -5.055 9.18 1 98.88 169 ALA B C 1
ATOM 3798 O O . ALA B 1 169 ? -6.887 -6.047 9.094 1 98.88 169 ALA B O 1
ATOM 3799 N N . LEU B 1 170 ? -6.637 -3.854 9.43 1 98.88 170 LEU B N 1
ATOM 3800 C CA . LEU B 1 170 ? -8.078 -3.645 9.523 1 98.88 170 LEU B CA 1
ATOM 3801 C C . LEU B 1 170 ? -8.75 -3.904 8.18 1 98.88 170 LEU B C 1
ATOM 3803 O O . LEU B 1 170 ? -9.883 -4.391 8.125 1 98.88 170 LEU B O 1
ATOM 3807 N N . GLY B 1 171 ? -8.078 -3.471 7.078 1 98.88 171 GLY B N 1
ATOM 3808 C CA . GLY B 1 171 ? -8.555 -3.873 5.766 1 98.88 171 GLY B CA 1
ATOM 3809 C C . GLY B 1 171 ? -8.68 -5.379 5.613 1 98.88 171 GLY B C 1
ATOM 3810 O O . GLY B 1 171 ? -9.664 -5.871 5.055 1 98.88 171 GLY B O 1
ATOM 3811 N N . ASP B 1 172 ? -7.664 -6.109 6.117 1 98.88 172 ASP B N 1
ATOM 3812 C CA . ASP B 1 172 ? -7.688 -7.57 6.082 1 98.88 172 ASP B CA 1
ATOM 3813 C C . ASP B 1 172 ? -8.836 -8.125 6.922 1 98.88 172 ASP B C 1
ATOM 3815 O O . ASP B 1 172 ? -9.422 -9.156 6.582 1 98.88 172 ASP B O 1
ATOM 3819 N N . VAL B 1 173 ? -9.125 -7.5 8.078 1 98.81 173 VAL B N 1
ATOM 3820 C CA . VAL B 1 173 ? -10.25 -7.883 8.922 1 98.81 173 VAL B CA 1
ATOM 3821 C C . VAL B 1 173 ? -11.547 -7.812 8.125 1 98.81 173 VAL B C 1
ATOM 3823 O O . VAL B 1 173 ? -12.328 -8.766 8.117 1 98.81 173 VAL B O 1
ATOM 3826 N N . LEU B 1 174 ? -11.773 -6.664 7.445 1 98.75 174 LEU B N 1
ATOM 3827 C CA . LEU B 1 174 ? -12.984 -6.508 6.641 1 98.75 174 LEU B CA 1
ATOM 3828 C C . LEU B 1 174 ? -13.07 -7.59 5.57 1 98.75 174 LEU B C 1
ATOM 3830 O O . LEU B 1 174 ? -14.117 -8.211 5.387 1 98.75 174 LEU B O 1
ATOM 3834 N N . MET B 1 175 ? -11.977 -7.809 4.875 1 98.56 175 MET B N 1
ATOM 3835 C CA . MET B 1 175 ? -11.922 -8.805 3.812 1 98.56 175 MET B CA 1
ATOM 3836 C C . MET B 1 175 ? -12.258 -10.195 4.352 1 98.56 175 MET B C 1
ATOM 3838 O O . MET B 1 175 ? -13.062 -10.922 3.76 1 98.56 175 MET B O 1
ATOM 3842 N N . ALA B 1 176 ? -11.633 -10.578 5.492 1 98.38 176 ALA B N 1
ATOM 3843 C CA . ALA B 1 176 ? -11.844 -11.891 6.078 1 98.38 176 ALA B CA 1
ATOM 3844 C C . ALA B 1 176 ? -13.305 -12.078 6.5 1 98.38 176 ALA B C 1
ATOM 3846 O O . ALA B 1 176 ? -13.875 -13.156 6.301 1 98.38 176 ALA B O 1
ATOM 3847 N N . CYS B 1 177 ? -13.875 -11.055 7.109 1 98.44 177 CYS B N 1
ATOM 3848 C CA . CYS B 1 177 ? -15.273 -11.117 7.504 1 98.44 177 CYS B CA 1
ATOM 3849 C C . CYS B 1 177 ? -16.172 -11.312 6.289 1 98.44 177 CYS B C 1
ATOM 3851 O O . CYS B 1 177 ? -17.094 -12.125 6.316 1 98.44 177 CYS B O 1
ATOM 3853 N N . LEU B 1 178 ? -15.914 -10.57 5.23 1 98.31 178 LEU B N 1
ATOM 3854 C CA . LEU B 1 178 ? -16.719 -10.672 4.02 1 98.31 178 LEU B CA 1
ATOM 3855 C C . LEU B 1 178 ? -16.562 -12.039 3.367 1 98.31 178 LEU B C 1
ATOM 3857 O O . LEU B 1 178 ? -17.516 -12.602 2.834 1 98.31 178 LEU B O 1
ATOM 3861 N N . MET B 1 179 ? -15.305 -12.586 3.385 1 97.12 179 MET B N 1
ATOM 3862 C CA . MET B 1 179 ? -15.062 -13.922 2.863 1 97.12 179 MET B CA 1
ATOM 3863 C C . MET B 1 179 ? -15.898 -14.961 3.607 1 97.12 179 MET B C 1
ATOM 3865 O O . MET B 1 179 ? -16.5 -15.844 2.99 1 97.12 179 MET B O 1
ATOM 3869 N N . ARG B 1 180 ? -15.906 -14.828 4.922 1 96.88 180 ARG B N 1
ATOM 3870 C CA . ARG B 1 180 ? -16.688 -15.766 5.73 1 96.88 180 ARG B CA 1
ATOM 3871 C C . ARG B 1 180 ? -18.172 -15.609 5.469 1 96.88 180 ARG B C 1
ATOM 3873 O O . ARG B 1 180 ? -18.906 -16.594 5.375 1 96.88 180 ARG B O 1
ATOM 3880 N N . ALA B 1 181 ? -18.609 -14.406 5.363 1 96.75 181 ALA B N 1
ATOM 3881 C CA . ALA B 1 181 ? -20.031 -14.125 5.121 1 96.75 181 ALA B CA 1
ATOM 3882 C C . ALA B 1 181 ? -20.484 -14.75 3.805 1 96.75 181 ALA B C 1
ATOM 3884 O O . ALA B 1 181 ? -21.625 -15.195 3.691 1 96.75 181 ALA B O 1
ATOM 3885 N N . LYS B 1 182 ? -19.578 -14.828 2.836 1 95.25 182 LYS B N 1
ATOM 3886 C CA . LYS B 1 182 ? -19.922 -15.297 1.497 1 95.25 182 LYS B CA 1
ATOM 3887 C C . LYS B 1 182 ? -19.516 -16.766 1.307 1 95.25 182 LYS B C 1
ATOM 3889 O O . LYS B 1 182 ? -19.641 -17.297 0.208 1 95.25 182 LYS B O 1
ATOM 3894 N N . ASN B 1 183 ? -18.969 -17.359 2.357 1 94.88 183 ASN B N 1
ATOM 3895 C CA . ASN B 1 183 ? -18.391 -18.688 2.234 1 94.88 183 ASN B CA 1
ATOM 3896 C C . ASN B 1 183 ? -17.438 -18.797 1.05 1 94.88 183 ASN B C 1
ATOM 3898 O O . ASN B 1 183 ? -17.547 -19.703 0.227 1 94.88 183 ASN B O 1
ATOM 3902 N N . PHE B 1 184 ? -16.625 -17.781 0.894 1 94.5 184 PHE B N 1
ATOM 3903 C CA . PHE B 1 184 ? -15.656 -17.656 -0.189 1 94.5 184 PHE B CA 1
ATOM 3904 C C . PHE B 1 184 ? -14.625 -18.781 -0.124 1 94.5 184 PHE B C 1
ATOM 3906 O O . PHE B 1 184 ? -13.93 -18.938 0.881 1 94.5 184 PHE B O 1
ATOM 3913 N N . SER B 1 185 ? -14.445 -19.531 -1.18 1 90.81 185 SER B N 1
ATOM 3914 C CA . SER B 1 185 ? -13.625 -20.734 -1.188 1 90.81 185 SER B CA 1
ATOM 3915 C C . SER B 1 185 ? -12.328 -20.516 -1.956 1 90.81 185 SER B C 1
ATOM 3917 O O . SER B 1 185 ? -12.141 -19.469 -2.584 1 90.81 185 SER B O 1
ATOM 3919 N N . GLN B 1 186 ? -11.461 -21.469 -1.865 1 87.44 186 GLN B N 1
ATOM 3920 C CA . GLN B 1 186 ? -10.219 -21.469 -2.631 1 87.44 186 GLN B CA 1
ATOM 3921 C C . GLN B 1 186 ? -10.5 -21.469 -4.133 1 87.44 186 GLN B C 1
ATOM 3923 O O . GLN B 1 186 ? -9.758 -20.859 -4.902 1 87.44 186 GLN B O 1
ATOM 3928 N N . GLU B 1 187 ? -11.508 -22.172 -4.492 1 84.19 187 GLU B N 1
ATOM 3929 C CA . GLU B 1 187 ? -11.914 -22.203 -5.895 1 84.19 187 GLU B CA 1
ATOM 3930 C C . GLU B 1 187 ? -12.367 -20.812 -6.367 1 84.19 187 GLU B C 1
ATOM 3932 O O . GLU B 1 187 ? -12.07 -20.422 -7.496 1 84.19 187 GLU B O 1
ATOM 3937 N N . ASP B 1 188 ? -13.133 -20.172 -5.488 1 89.5 188 ASP B N 1
ATOM 3938 C CA . ASP B 1 188 ? -13.531 -18.797 -5.812 1 89.5 188 ASP B CA 1
ATOM 3939 C C . ASP B 1 188 ? -12.312 -17.906 -6.023 1 89.5 188 ASP B C 1
ATOM 3941 O O . ASP B 1 188 ? -12.266 -17.125 -6.977 1 89.5 188 ASP B O 1
ATOM 3945 N N . PHE B 1 189 ? -11.344 -18.047 -5.137 1 91 189 PHE B N 1
ATOM 3946 C CA . PHE B 1 189 ? -10.133 -17.25 -5.238 1 91 189 PHE B CA 1
ATOM 3947 C C . PHE B 1 189 ? -9.422 -17.516 -6.562 1 91 189 PHE B C 1
ATOM 3949 O O . PHE B 1 189 ? -8.953 -16.578 -7.211 1 91 189 PHE B O 1
ATOM 3956 N N . ALA B 1 190 ? -9.344 -18.734 -6.969 1 83.62 190 ALA B N 1
ATOM 3957 C CA . ALA B 1 190 ? -8.672 -19.125 -8.203 1 83.62 190 ALA B CA 1
ATOM 3958 C C . ALA B 1 190 ? -9.344 -18.5 -9.422 1 83.62 190 ALA B C 1
ATOM 3960 O O . ALA B 1 190 ? -8.672 -18.172 -10.398 1 83.62 190 ALA B O 1
ATOM 3961 N N . SER B 1 191 ? -10.578 -18.344 -9.336 1 85.19 191 SER B N 1
ATOM 3962 C CA . SER B 1 191 ? -11.312 -17.797 -10.461 1 85.19 191 SER B CA 1
ATOM 3963 C C . SER B 1 191 ? -10.938 -16.344 -10.703 1 85.19 191 SER B C 1
ATOM 3965 O O . SER B 1 191 ? -10.992 -15.859 -11.844 1 85.19 191 SER B O 1
ATOM 3967 N N . PHE B 1 192 ? -10.523 -15.633 -9.625 1 87.94 192 PHE B N 1
ATOM 3968 C CA . PHE B 1 192 ? -10.125 -14.234 -9.742 1 87.94 192 PHE B CA 1
ATOM 3969 C C . PHE B 1 192 ? -8.625 -14.117 -9.992 1 87.94 192 PHE B C 1
ATOM 3971 O O . PHE B 1 192 ? -8.109 -13.016 -10.172 1 87.94 192 PHE B O 1
ATOM 3978 N N . HIS B 1 193 ? -7.914 -15.234 -10.008 1 85.12 193 HIS B N 1
ATOM 3979 C CA . HIS B 1 193 ? -6.473 -15.266 -10.219 1 85.12 193 HIS B CA 1
ATOM 3980 C C . HIS B 1 193 ? -6.102 -16.234 -11.352 1 85.12 193 HIS B C 1
ATOM 3982 O O . HIS B 1 193 ? -5.391 -17.203 -11.125 1 85.12 193 HIS B O 1
ATOM 3988 N N . PRO B 1 194 ? -6.426 -15.977 -12.461 1 76.06 194 PRO B N 1
ATOM 3989 C CA . PRO B 1 194 ? -6.211 -16.906 -13.57 1 76.06 194 PRO B CA 1
ATOM 3990 C C . PRO B 1 194 ? -4.73 -17.109 -13.891 1 76.06 194 PRO B C 1
ATOM 3992 O O . PRO B 1 194 ? -4.352 -18.156 -14.43 1 76.06 194 PRO B O 1
ATOM 3995 N N . GLY B 1 195 ? -3.947 -16.094 -13.531 1 70.62 195 GLY B N 1
ATOM 3996 C CA . GLY B 1 195 ? -2.531 -16.172 -13.852 1 70.62 195 GLY B CA 1
ATOM 3997 C C . GLY B 1 195 ? -1.723 -16.906 -12.805 1 70.62 195 GLY B C 1
ATOM 3998 O O . GLY B 1 195 ? -0.585 -17.312 -13.055 1 70.62 195 GLY B O 1
ATOM 3999 N N . GLY B 1 196 ? -2.314 -17.125 -11.664 1 72.75 196 GLY B N 1
ATOM 4000 C CA . GLY B 1 196 ? -1.616 -17.828 -10.594 1 72.75 196 GLY B CA 1
ATOM 4001 C C . GLY B 1 196 ? -1.665 -19.344 -10.734 1 72.75 196 GLY B C 1
ATOM 4002 O O . GLY B 1 196 ? -2.398 -19.859 -11.578 1 72.75 196 GLY B O 1
ATOM 4003 N N . LEU B 1 197 ? -0.725 -19.938 -9.945 1 64.75 197 LEU B N 1
ATOM 4004 C CA . LEU B 1 197 ? -0.631 -21.391 -10.023 1 64.75 197 LEU B CA 1
ATOM 4005 C C . LEU B 1 197 ? -1.993 -22.031 -9.797 1 64.75 197 LEU B C 1
ATOM 4007 O O . LEU B 1 197 ? -2.396 -22.922 -10.547 1 64.75 197 LEU B O 1
ATOM 4011 N N . LEU B 1 198 ? -2.695 -21.531 -8.82 1 64.31 198 LEU B N 1
ATOM 4012 C CA . LEU B 1 198 ? -4.004 -22.094 -8.516 1 64.31 198 LEU B CA 1
ATOM 4013 C C . LEU B 1 198 ? -5.004 -21.797 -9.633 1 64.31 198 LEU B C 1
ATOM 4015 O O . LEU B 1 198 ? -5.805 -22.656 -10 1 64.31 198 LEU B O 1
ATOM 4019 N N . GLY B 1 199 ? -4.879 -20.656 -10.07 1 71.75 199 GLY B N 1
ATOM 4020 C CA . GLY B 1 199 ? -5.754 -20.312 -11.18 1 71.75 199 GLY B CA 1
ATOM 4021 C C . GLY B 1 199 ? -5.52 -21.172 -12.406 1 71.75 199 GLY B C 1
ATOM 4022 O O . GLY B 1 199 ? -6.469 -21.656 -13.023 1 71.75 199 GLY B O 1
ATOM 4023 N N . LYS B 1 200 ? -4.277 -21.344 -12.648 1 68.06 200 LYS B N 1
ATOM 4024 C CA . LYS B 1 200 ? -3.93 -22.188 -13.797 1 68.06 200 LYS B CA 1
ATOM 4025 C C . LYS B 1 200 ? -4.391 -23.625 -13.586 1 68.06 200 LYS B C 1
ATOM 4027 O O . LYS B 1 200 ? -4.898 -24.266 -14.508 1 68.06 200 LYS B O 1
ATOM 4032 N N . LYS B 1 201 ? -4.266 -23.953 -12.344 1 66.12 201 LYS B N 1
ATOM 4033 C CA . LYS B 1 201 ? -4.652 -25.328 -12.016 1 66.12 201 LYS B CA 1
ATOM 4034 C C . LYS B 1 201 ? -6.168 -25.5 -12.078 1 66.12 201 LYS B C 1
ATOM 4036 O O . LYS B 1 201 ? -6.66 -26.531 -12.523 1 66.12 201 LYS B O 1
ATOM 4041 N N . LEU B 1 202 ? -6.805 -24.375 -11.758 1 65.44 202 LEU B N 1
ATOM 4042 C CA . LEU B 1 202 ? -8.234 -24.547 -11.547 1 65.44 202 LE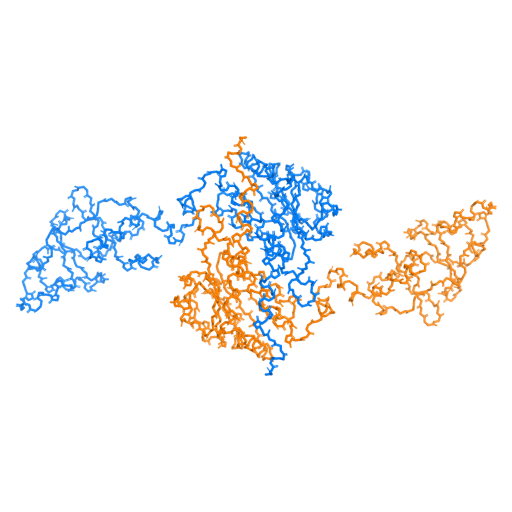U B CA 1
ATOM 4043 C C . LEU B 1 202 ? -9.031 -24.078 -12.758 1 65.44 202 LEU B C 1
ATOM 4045 O O . LEU B 1 202 ? -10.188 -24.453 -12.945 1 65.44 202 LEU B O 1
ATOM 4049 N N . PHE B 1 203 ? -8.336 -23.312 -13.523 1 71.69 203 PHE B N 1
ATOM 4050 C CA . PHE B 1 203 ? -9.211 -22.703 -14.516 1 71.69 203 PHE B CA 1
ATOM 4051 C C . PHE B 1 203 ? -8.672 -22.922 -15.922 1 71.69 203 PHE B C 1
ATOM 4053 O O . PHE B 1 203 ? -9.383 -22.703 -16.906 1 71.69 203 PHE B O 1
ATOM 4060 N N . VAL B 1 204 ? -7.48 -23.328 -15.961 1 75 204 VAL B N 1
ATOM 4061 C CA . VAL B 1 204 ? -6.965 -23.609 -17.297 1 75 204 VAL B CA 1
ATOM 4062 C C . VAL B 1 204 ? -7.277 -25.047 -17.688 1 75 204 VAL B C 1
ATOM 4064 O O . VAL B 1 204 ? -7.074 -25.969 -16.891 1 75 204 VAL B O 1
ATOM 4067 N N . LYS B 1 205 ? -7.887 -25.141 -18.797 1 80.31 205 LYS B N 1
ATOM 4068 C CA . LYS B 1 205 ? -8.258 -26.469 -19.281 1 80.31 205 LYS B CA 1
ATOM 4069 C C . LYS B 1 205 ? -7.195 -27.031 -20.219 1 80.31 205 LYS B C 1
ATOM 4071 O O . LYS B 1 205 ? -6.395 -26.266 -20.781 1 80.31 205 LYS B O 1
ATOM 4076 N N . VAL B 1 206 ? -7.18 -28.281 -20.359 1 86.62 206 VAL B N 1
ATOM 4077 C CA . VAL B 1 206 ? -6.242 -28.984 -21.219 1 86.62 206 VAL B CA 1
ATOM 4078 C C . VAL B 1 206 ? -6.355 -28.469 -22.641 1 86.62 206 VAL B C 1
ATOM 4080 O O . VAL B 1 206 ? -5.344 -28.188 -23.297 1 86.62 206 VAL B O 1
ATOM 4083 N N . LYS B 1 207 ? -7.559 -28.172 -23.047 1 86.94 207 LYS B N 1
ATOM 4084 C CA . LYS B 1 207 ? -7.785 -27.75 -24.422 1 86.94 207 LYS B CA 1
ATOM 4085 C C . LYS B 1 207 ? -7.148 -26.375 -24.672 1 86.94 207 LYS B C 1
ATOM 4087 O O . LYS B 1 207 ? -6.781 -26.062 -25.812 1 86.94 207 LYS B O 1
ATOM 4092 N N . ASP B 1 208 ? -7.039 -25.578 -23.594 1 83.69 208 ASP B N 1
ATOM 4093 C CA . ASP B 1 208 ? -6.52 -24.219 -23.719 1 83.69 208 ASP B CA 1
ATOM 4094 C C . ASP B 1 208 ? -5.031 -24.234 -24.062 1 83.69 208 ASP B C 1
ATOM 4096 O O . ASP B 1 208 ? -4.5 -23.25 -24.594 1 83.69 208 ASP B O 1
ATOM 4100 N N . LEU B 1 209 ? -4.312 -25.344 -23.797 1 82.31 209 LEU B N 1
ATOM 4101 C CA . LEU B 1 209 ? -2.869 -25.406 -24 1 82.31 209 LEU B CA 1
ATOM 4102 C C . LEU B 1 209 ? -2.51 -26.516 -24.984 1 82.31 209 LEU B C 1
ATOM 4104 O O . LEU B 1 209 ? -1.328 -26.781 -25.219 1 82.31 209 LEU B O 1
ATOM 4108 N N . LEU B 1 210 ? -3.49 -27.094 -25.562 1 87 210 LEU B N 1
ATOM 4109 C CA . LEU B 1 210 ? -3.291 -28.25 -26.438 1 87 210 LEU B CA 1
ATOM 4110 C C . LEU B 1 210 ? -2.58 -27.859 -27.719 1 87 210 LEU B C 1
ATOM 4112 O O . LEU B 1 210 ? -3.035 -26.953 -28.438 1 87 210 LEU B O 1
ATOM 4116 N N . GLN B 1 211 ? -1.419 -28.438 -27.938 1 89.38 211 GLN B N 1
ATOM 4117 C CA . GLN B 1 211 ? -0.771 -28.281 -29.234 1 89.38 211 GLN B CA 1
ATOM 4118 C C . GLN B 1 211 ? -1.46 -29.125 -30.297 1 89.38 211 GLN B C 1
ATOM 4120 O O . GLN B 1 211 ? -1.521 -30.359 -30.188 1 89.38 211 GLN B O 1
ATOM 4125 N N . THR B 1 212 ? -1.951 -28.484 -31.312 1 91.56 212 THR B N 1
ATOM 4126 C CA . THR B 1 212 ? -2.725 -29.219 -32.312 1 91.56 212 THR B CA 1
ATOM 4127 C C . THR B 1 212 ? -2.008 -29.203 -33.656 1 91.56 212 THR B C 1
ATOM 4129 O O . THR B 1 212 ? -2.424 -29.891 -34.594 1 91.56 212 THR B O 1
ATOM 4132 N N . THR B 1 213 ? -0.931 -28.453 -33.719 1 88.06 213 THR B N 1
ATOM 4133 C CA . THR B 1 213 ? -0.188 -28.344 -34.969 1 88.06 213 THR B CA 1
ATOM 4134 C C . THR B 1 213 ? 1.249 -28.828 -34.781 1 88.06 213 THR B C 1
ATOM 4136 O O . THR B 1 213 ? 1.724 -28.969 -33.656 1 88.06 213 THR B O 1
ATOM 4139 N N . ASN B 1 214 ? 1.87 -29.172 -35.875 1 90.44 214 ASN B N 1
ATOM 4140 C CA . ASN B 1 214 ? 3.268 -29.594 -35.844 1 90.44 214 ASN B CA 1
ATOM 4141 C C . ASN B 1 214 ? 3.482 -30.797 -34.938 1 90.44 214 ASN B C 1
ATOM 4143 O O . ASN B 1 214 ? 4.43 -30.812 -34.156 1 90.44 214 ASN B O 1
ATOM 4147 N N . LEU B 1 215 ? 2.49 -31.625 -35.031 1 94 215 LEU B N 1
ATOM 4148 C CA . LEU B 1 215 ? 2.59 -32.844 -34.25 1 94 215 LEU B CA 1
ATOM 4149 C C . LEU B 1 215 ? 3.467 -33.875 -34.969 1 94 215 LEU B C 1
ATOM 4151 O O . LEU B 1 215 ? 3.408 -34 -36.188 1 94 215 LEU B O 1
ATOM 4155 N N . PRO B 1 216 ? 4.305 -34.562 -34.219 1 93.69 216 PRO B N 1
ATOM 4156 C CA . PRO B 1 216 ? 5.113 -35.625 -34.812 1 93.69 216 PRO B CA 1
ATOM 4157 C C . PRO B 1 216 ? 4.324 -36.938 -35.031 1 93.69 216 PRO B C 1
ATOM 4159 O O . PRO B 1 216 ? 4.613 -37.938 -34.375 1 93.69 216 PRO B O 1
ATOM 4162 N N . LEU B 1 217 ? 3.436 -36.938 -36.031 1 96.25 217 LEU B N 1
ATOM 4163 C CA . LEU B 1 217 ? 2.609 -38.094 -36.344 1 96.25 217 LEU B CA 1
ATOM 4164 C C . LEU B 1 217 ? 3.273 -38.969 -37.406 1 96.25 217 LEU B C 1
ATOM 4166 O O . LEU B 1 217 ? 3.656 -38.469 -38.469 1 96.25 217 LEU B O 1
ATOM 4170 N N . ILE B 1 218 ? 3.457 -40.25 -37.125 1 96.94 218 ILE B N 1
ATOM 4171 C CA . ILE B 1 218 ? 4.062 -41.188 -38.062 1 96.94 218 ILE B CA 1
ATOM 4172 C C . ILE B 1 218 ? 3.273 -42.469 -38.094 1 96.94 218 ILE B C 1
ATOM 4174 O O . ILE B 1 218 ? 2.559 -42.812 -37.156 1 96.94 218 ILE B O 1
ATOM 4178 N N . ALA B 1 219 ? 3.4 -43.188 -39.219 1 97.06 219 ALA B N 1
ATOM 4179 C CA . ALA B 1 219 ? 2.797 -44.531 -39.312 1 97.06 219 ALA B CA 1
ATOM 4180 C C . ALA B 1 219 ? 3.605 -45.562 -38.531 1 97.06 219 ALA B C 1
ATOM 4182 O O . ALA B 1 219 ? 4.824 -45.438 -38.375 1 97.06 219 ALA B O 1
ATOM 4183 N N . PRO B 1 220 ? 2.93 -46.594 -38.031 1 96.69 220 PRO B N 1
ATOM 4184 C CA . PRO B 1 220 ? 3.639 -47.625 -37.281 1 96.69 220 PRO B CA 1
ATOM 4185 C C . PRO B 1 220 ? 4.707 -48.312 -38.125 1 96.69 220 PRO B C 1
ATOM 4187 O O . PRO B 1 220 ? 5.691 -48.844 -37.594 1 96.69 220 PRO B O 1
ATOM 4190 N N . SER B 1 221 ? 4.566 -48.25 -39.406 1 96.12 221 SER B N 1
ATOM 4191 C CA . SER B 1 221 ? 5.48 -48.938 -40.312 1 96.12 221 SER B CA 1
ATOM 4192 C C . SER B 1 221 ? 6.648 -48.062 -40.719 1 96.12 221 SER B C 1
ATOM 4194 O O . SER B 1 221 ? 7.562 -48.469 -41.406 1 96.12 221 SER B O 1
ATOM 4196 N N . THR B 1 222 ? 6.609 -46.875 -40.188 1 95.62 222 THR B N 1
ATOM 4197 C CA . THR B 1 222 ? 7.695 -45.938 -40.5 1 95.62 222 THR B CA 1
ATOM 4198 C C . THR B 1 222 ? 9.031 -46.469 -40 1 95.62 222 THR B C 1
ATOM 4200 O O . THR B 1 222 ? 9.086 -47.125 -38.938 1 95.62 222 THR B O 1
ATOM 4203 N N . SER B 1 223 ? 10.039 -46.219 -40.812 1 95.38 223 SER B N 1
ATOM 4204 C CA . SER B 1 223 ? 11.367 -46.656 -40.406 1 95.38 223 SER B CA 1
ATOM 4205 C C . SER B 1 223 ? 11.844 -45.906 -39.156 1 95.38 223 SER B C 1
ATOM 4207 O O . SER B 1 223 ? 11.461 -44.75 -38.938 1 95.38 223 SER B O 1
ATOM 4209 N N . PHE B 1 224 ? 12.633 -46.625 -38.438 1 93.62 224 PHE B N 1
ATOM 4210 C CA . PHE B 1 224 ? 13.211 -46 -37.219 1 93.62 224 PHE B CA 1
ATOM 4211 C C . PHE B 1 224 ? 13.977 -44.75 -37.594 1 93.62 224 PHE B C 1
ATOM 4213 O O . PHE B 1 224 ? 13.891 -43.75 -36.875 1 93.62 224 PHE B O 1
ATOM 4220 N N . LYS B 1 225 ? 14.656 -44.719 -38.625 1 92.75 225 LYS B N 1
ATOM 4221 C CA . LYS B 1 225 ? 15.391 -43.562 -39.094 1 92.75 225 LYS B CA 1
ATOM 4222 C C . LYS B 1 225 ? 14.453 -42.375 -39.344 1 92.75 225 LYS B C 1
ATOM 4224 O O . LYS B 1 225 ? 14.711 -41.281 -38.875 1 92.75 225 LYS B O 1
ATOM 4229 N N . ASP B 1 226 ? 13.438 -42.594 -40.062 1 94.12 226 ASP B N 1
ATOM 4230 C CA . ASP B 1 226 ? 12.492 -41.531 -40.406 1 94.12 226 ASP B CA 1
ATOM 4231 C C . ASP B 1 226 ? 11.789 -41.031 -39.156 1 94.12 226 ASP B C 1
ATOM 4233 O O . ASP B 1 226 ? 11.461 -39.844 -39.062 1 94.12 226 ASP B O 1
ATOM 4237 N N . ALA B 1 227 ? 11.539 -41.938 -38.25 1 94.56 227 ALA B N 1
ATOM 4238 C CA . ALA B 1 227 ? 10.938 -41.562 -36.969 1 94.56 227 ALA B CA 1
ATOM 4239 C C . ALA B 1 227 ? 11.836 -40.594 -36.219 1 94.56 227 ALA B C 1
ATOM 4241 O O . ALA B 1 227 ? 11.359 -39.594 -35.656 1 94.56 227 ALA B O 1
ATOM 4242 N N . LEU B 1 228 ? 13.102 -40.875 -36.156 1 91.75 228 LEU B N 1
ATOM 4243 C CA . LEU B 1 228 ? 14.062 -40 -35.5 1 91.75 228 LEU B CA 1
ATOM 4244 C C . LEU B 1 228 ? 14.078 -38.625 -36.125 1 91.75 228 LEU B C 1
ATOM 4246 O O . LEU B 1 228 ? 14.188 -37.625 -35.406 1 91.75 228 LEU B O 1
ATOM 4250 N N . ILE B 1 229 ? 13.961 -38.625 -37.438 1 91.5 229 ILE B N 1
ATOM 4251 C CA . ILE B 1 229 ? 13.93 -37.344 -38.156 1 91.5 229 ILE B CA 1
ATOM 4252 C C . ILE B 1 229 ? 12.695 -36.562 -37.75 1 91.5 229 ILE B C 1
ATOM 4254 O O . ILE B 1 229 ? 12.789 -35.344 -37.438 1 91.5 229 ILE B O 1
ATOM 4258 N N . GLU B 1 230 ? 11.586 -37.219 -37.688 1 92.62 230 GLU B N 1
ATOM 4259 C CA . GLU B 1 230 ? 10.328 -36.562 -37.312 1 92.62 230 GLU B CA 1
ATOM 4260 C C . GLU B 1 230 ? 10.391 -36.031 -35.906 1 92.62 230 GLU B C 1
ATOM 4262 O O . GLU B 1 230 ? 9.961 -34.906 -35.625 1 92.62 230 GLU B O 1
ATOM 4267 N N . MET B 1 231 ? 10.883 -36.812 -34.969 1 90.81 231 MET B N 1
ATOM 4268 C CA . MET B 1 231 ? 11.039 -36.406 -33.562 1 90.81 231 MET B CA 1
ATOM 4269 C C . MET B 1 231 ? 11.906 -35.156 -33.469 1 90.81 231 MET B C 1
ATOM 4271 O O . MET B 1 231 ? 11.578 -34.219 -32.719 1 90.81 231 MET B O 1
ATOM 4275 N N . SER B 1 232 ? 12.977 -35.125 -34.188 1 87 232 SER B N 1
ATOM 4276 C CA . SER B 1 232 ? 13.914 -34 -34.156 1 87 232 SER B CA 1
ATOM 4277 C C . SER B 1 232 ? 13.297 -32.719 -34.75 1 87 232 SER B C 1
ATOM 4279 O O . SER B 1 232 ? 13.523 -31.625 -34.25 1 87 232 SER B O 1
ATOM 4281 N N . GLU B 1 233 ? 12.508 -32.906 -35.781 1 87.25 233 GLU B N 1
ATOM 4282 C CA . GLU B 1 233 ? 11.898 -31.781 -36.469 1 87.25 233 GLU B CA 1
ATOM 4283 C C . GLU B 1 233 ? 10.828 -31.125 -35.594 1 87.25 233 GLU B C 1
ATOM 4285 O O . GLU B 1 233 ? 10.688 -29.906 -35.594 1 87.25 233 GLU B O 1
ATOM 4290 N N . LYS B 1 234 ? 10.086 -31.938 -34.875 1 87.06 234 LYS B N 1
ATOM 4291 C CA . LYS B 1 234 ? 8.945 -31.391 -34.156 1 87.06 234 LYS B CA 1
ATOM 4292 C C . LYS B 1 234 ? 9.336 -31.047 -32.719 1 87.06 234 LYS B C 1
ATOM 4294 O O . LYS B 1 234 ? 8.586 -30.375 -32 1 87.06 234 LYS B O 1
ATOM 4299 N N . ARG B 1 235 ? 10.398 -31.453 -32.125 1 78.38 235 ARG B N 1
ATOM 4300 C CA . ARG B 1 235 ? 11.07 -31.047 -30.891 1 78.38 235 ARG B CA 1
ATOM 4301 C C . ARG B 1 235 ? 10.195 -31.312 -29.672 1 78.38 235 ARG B C 1
ATOM 4303 O O . ARG B 1 235 ? 10.109 -30.469 -28.766 1 78.38 235 ARG B O 1
ATOM 4310 N N . LEU B 1 236 ? 9.508 -32.469 -29.703 1 84.5 236 LEU B N 1
ATOM 4311 C CA . LEU B 1 236 ? 8.68 -32.844 -28.562 1 84.5 236 LEU B CA 1
ATOM 4312 C C . LEU B 1 236 ? 9.266 -34.031 -27.828 1 84.5 236 LEU B C 1
ATOM 4314 O O . LEU B 1 236 ? 8.672 -34.531 -26.859 1 84.5 236 LEU B O 1
ATOM 4318 N N . GLY B 1 237 ? 10.398 -34.594 -28.328 1 83.12 237 GLY B N 1
ATOM 4319 C CA . GLY B 1 237 ? 11.07 -35.719 -27.703 1 83.12 237 GLY B CA 1
ATOM 4320 C C . GLY B 1 237 ? 10.336 -37.031 -27.906 1 83.12 237 GLY B C 1
ATOM 4321 O O . GLY B 1 237 ? 10.641 -38.031 -27.234 1 83.12 237 GLY B O 1
ATOM 4322 N N . SER B 1 238 ? 9.297 -37 -28.703 1 91.88 238 SER B N 1
ATOM 4323 C CA . SER B 1 238 ? 8.492 -38.188 -28.938 1 91.88 238 SER B CA 1
ATOM 4324 C C . SER B 1 238 ? 7.855 -38.156 -30.328 1 91.88 238 SER B C 1
ATOM 4326 O O . SER B 1 238 ? 7.73 -37.094 -30.938 1 91.88 238 SER B O 1
ATOM 4328 N N . ALA B 1 239 ? 7.625 -39.281 -30.844 1 95.12 239 ALA B N 1
ATOM 4329 C CA . ALA B 1 239 ? 6.781 -39.438 -32.031 1 95.12 239 ALA B CA 1
ATOM 4330 C C . ALA B 1 239 ? 5.5 -40.188 -31.688 1 95.12 239 ALA B C 1
ATOM 4332 O O . ALA B 1 239 ? 5.508 -41.094 -30.844 1 95.12 239 ALA B O 1
ATOM 4333 N N . ILE B 1 240 ? 4.473 -39.75 -32.344 1 97.06 240 ILE B N 1
ATOM 4334 C CA . ILE B 1 240 ? 3.166 -40.344 -32.094 1 97.06 240 ILE B CA 1
ATOM 4335 C C . ILE B 1 240 ? 2.793 -41.25 -33.281 1 97.06 240 ILE B C 1
ATOM 4337 O O . ILE B 1 240 ? 2.74 -40.781 -34.438 1 97.06 240 ILE B O 1
ATOM 4341 N N . LEU B 1 241 ? 2.576 -42.531 -32.969 1 97.69 241 LEU B N 1
ATOM 4342 C CA . LEU B 1 241 ? 2.193 -43.5 -34.031 1 97.69 241 LEU B CA 1
ATOM 4343 C C . LEU B 1 241 ? 0.68 -43.5 -34.219 1 97.69 241 LEU B C 1
ATOM 4345 O O . LEU B 1 241 ? -0.068 -43.75 -33.25 1 97.69 241 LEU B O 1
ATOM 4349 N N . VAL B 1 242 ? 0.263 -43.25 -35.469 1 97.56 242 VAL B N 1
ATOM 4350 C CA . VAL B 1 242 ? -1.163 -43.219 -35.781 1 97.56 242 VAL B CA 1
ATOM 4351 C C . VAL B 1 242 ? -1.439 -44.125 -37 1 97.56 242 VAL B C 1
ATOM 4353 O O . VAL B 1 242 ? -0.57 -44.312 -37.844 1 97.56 242 VAL B O 1
ATOM 4356 N N . ASN B 1 243 ? -2.672 -44.719 -37 1 96.69 243 ASN B N 1
ATOM 4357 C CA . ASN B 1 243 ? -3.07 -45.5 -38.188 1 96.69 243 ASN B CA 1
ATOM 4358 C C . ASN B 1 243 ? -3.646 -44.594 -39.281 1 96.69 243 ASN B C 1
ATOM 4360 O O . ASN B 1 243 ? -3.555 -43.375 -39.188 1 96.69 243 ASN B O 1
ATOM 4364 N N . ASP B 1 244 ? -4.16 -45.219 -40.281 1 94.56 244 ASP B N 1
ATOM 4365 C CA . ASP B 1 244 ? -4.641 -44.5 -41.469 1 94.56 244 ASP B CA 1
ATOM 4366 C C . ASP B 1 244 ? -5.82 -43.594 -41.125 1 94.56 244 ASP B C 1
ATOM 4368 O O . ASP B 1 244 ? -6.094 -42.625 -41.812 1 94.56 244 ASP B O 1
ATOM 4372 N N . ASN B 1 245 ? -6.461 -43.844 -40.031 1 94.62 245 ASN B N 1
ATOM 4373 C CA . ASN B 1 245 ? -7.598 -43.062 -39.562 1 94.62 245 ASN B CA 1
ATOM 4374 C C . ASN B 1 245 ? -7.18 -42 -38.531 1 94.62 245 ASN B C 1
ATOM 4376 O O . ASN B 1 245 ? -8.023 -41.438 -37.844 1 94.62 245 ASN B O 1
ATOM 4380 N N . ASN B 1 246 ? -5.891 -41.844 -38.312 1 95.44 246 ASN B N 1
ATOM 4381 C CA . ASN B 1 246 ? -5.316 -40.906 -37.375 1 95.44 246 ASN B CA 1
ATOM 4382 C C . ASN B 1 246 ? -5.617 -41.344 -35.938 1 95.44 246 ASN B C 1
ATOM 4384 O O . ASN B 1 246 ? -5.664 -40.5 -35.031 1 95.44 246 ASN B O 1
ATOM 4388 N N . GLU B 1 247 ? -5.879 -42.594 -35.812 1 97.12 247 GLU B N 1
ATOM 4389 C CA . GLU B 1 247 ? -6.074 -43.125 -34.469 1 97.12 247 GLU B CA 1
ATOM 4390 C C . GLU B 1 247 ? -4.738 -43.469 -33.812 1 97.12 247 GLU B C 1
ATOM 4392 O O . GLU B 1 247 ? -3.818 -43.969 -34.469 1 97.12 247 GLU B O 1
ATOM 4397 N N . LEU B 1 248 ? -4.711 -43.25 -32.469 1 97.5 248 LEU B N 1
ATOM 4398 C CA . LEU B 1 248 ? -3.488 -43.438 -31.703 1 97.5 248 LEU B CA 1
ATOM 4399 C C . LEU B 1 248 ? -3.146 -44.938 -31.625 1 97.5 248 LEU B C 1
ATOM 4401 O O . LEU B 1 248 ? -3.977 -45.75 -31.219 1 97.5 248 LEU B O 1
ATOM 4405 N N . VAL B 1 249 ? -1.891 -45.25 -32.062 1 96.81 249 VAL B N 1
ATOM 4406 C CA . VAL B 1 249 ? -1.432 -46.656 -32.031 1 96.81 249 VAL B CA 1
ATOM 4407 C C . VAL B 1 249 ? -0.313 -46.812 -31.016 1 96.81 249 VAL B C 1
ATOM 4409 O O . VAL B 1 249 ? -0.228 -47.844 -30.344 1 96.81 249 VAL B O 1
ATOM 4412 N N . GLY B 1 250 ? 0.45 -45.844 -30.922 1 96.75 250 GLY B N 1
ATOM 4413 C CA . GLY B 1 250 ? 1.601 -45.938 -30.031 1 96.75 250 GLY B CA 1
ATOM 4414 C C . GLY B 1 250 ? 2.346 -44.625 -29.891 1 96.75 250 GLY B C 1
ATOM 4415 O O . GLY B 1 250 ? 1.948 -43.594 -30.484 1 96.75 250 GLY B O 1
ATOM 4416 N N . VAL B 1 251 ? 3.34 -44.625 -28.984 1 96.31 251 VAL B N 1
ATOM 4417 C CA . VAL B 1 251 ? 4.219 -43.469 -28.781 1 96.31 251 VAL B CA 1
ATOM 4418 C C . VAL B 1 251 ? 5.668 -43.938 -28.703 1 96.31 251 VAL B C 1
ATOM 4420 O O . VAL B 1 251 ? 5.965 -44.938 -28.047 1 96.31 251 VAL B O 1
ATOM 4423 N N . LEU B 1 252 ? 6.516 -43.344 -29.484 1 94.44 252 LEU B N 1
ATOM 4424 C CA . LEU B 1 252 ? 7.957 -43.562 -29.406 1 94.44 252 LEU B CA 1
ATOM 4425 C C . LEU B 1 252 ? 8.633 -42.406 -28.672 1 94.44 252 LEU B C 1
ATOM 4427 O O . LEU B 1 252 ? 8.617 -41.281 -29.141 1 94.44 252 LEU B O 1
ATOM 4431 N N . SER B 1 253 ? 9.164 -42.625 -27.5 1 90.62 253 SER B N 1
ATOM 4432 C CA . SER B 1 253 ? 9.836 -41.594 -26.719 1 90.62 253 SER B CA 1
ATOM 4433 C C . SER B 1 253 ? 11.352 -41.719 -26.812 1 90.62 253 SER B C 1
ATOM 4435 O O . SER B 1 253 ? 11.867 -42.688 -27.344 1 90.62 253 SER B O 1
ATOM 4437 N N . ASP B 1 254 ? 12.039 -40.688 -26.359 1 85.06 254 ASP B N 1
ATOM 4438 C CA . ASP B 1 254 ? 13.5 -40.719 -26.281 1 85.06 254 ASP B CA 1
ATOM 4439 C C . ASP B 1 254 ? 13.977 -41.938 -25.469 1 85.06 254 ASP B C 1
ATOM 4441 O O . ASP B 1 254 ? 15.008 -42.531 -25.766 1 85.06 254 ASP B O 1
ATOM 4445 N N . GLY B 1 255 ? 13.219 -42.25 -24.469 1 85.12 255 GLY B N 1
ATOM 4446 C CA . GLY B 1 255 ? 13.531 -43.469 -23.703 1 85.12 255 GLY B CA 1
ATOM 4447 C C . GLY B 1 255 ? 13.453 -44.719 -24.547 1 85.12 255 GLY B C 1
ATOM 4448 O O . GLY B 1 255 ? 14.328 -45.594 -24.438 1 85.12 255 GLY B O 1
ATOM 4449 N N . ASP B 1 256 ? 12.453 -44.844 -25.328 1 88.56 256 ASP B N 1
ATOM 4450 C CA . ASP B 1 256 ? 12.305 -45.969 -26.25 1 88.56 256 ASP B CA 1
ATOM 4451 C C . ASP B 1 256 ? 13.484 -46.031 -27.234 1 88.56 256 ASP B C 1
ATOM 4453 O O . ASP B 1 256 ? 14.016 -47.094 -27.5 1 88.56 256 ASP B O 1
ATOM 4457 N N . VAL B 1 257 ? 13.867 -44.812 -27.719 1 88.06 257 VAL B N 1
ATOM 4458 C CA . VAL B 1 257 ? 14.969 -44.75 -28.672 1 88.06 257 VAL B CA 1
ATOM 4459 C C . VAL B 1 257 ? 16.25 -45.25 -28.031 1 88.06 257 VAL B C 1
ATOM 4461 O O . VAL B 1 257 ? 16.969 -46.062 -28.609 1 88.06 257 VAL B O 1
ATOM 4464 N N . ARG B 1 258 ? 16.438 -44.75 -26.875 1 85.25 258 ARG B N 1
ATOM 4465 C CA . ARG B 1 258 ? 17.641 -45.156 -26.156 1 85.25 258 ARG B CA 1
ATOM 4466 C C . ARG B 1 258 ? 17.672 -46.656 -25.922 1 85.25 258 ARG B C 1
ATOM 4468 O O . ARG B 1 258 ? 18.688 -47.312 -26.156 1 85.25 258 ARG B O 1
ATOM 4475 N N . ARG B 1 259 ? 16.625 -47.219 -25.562 1 87.12 259 ARG B N 1
ATOM 4476 C CA . ARG B 1 259 ? 16.547 -48.656 -25.297 1 87.12 259 ARG B CA 1
ATOM 4477 C C . ARG B 1 259 ? 16.688 -49.469 -26.578 1 87.12 259 ARG B C 1
ATOM 4479 O O . ARG B 1 259 ? 17.312 -50.531 -26.578 1 87.12 259 ARG B O 1
ATOM 4486 N N . ALA B 1 260 ? 16.125 -48.906 -27.625 1 86.5 260 ALA B N 1
ATOM 4487 C CA . ALA B 1 260 ? 16.203 -49.594 -28.922 1 86.5 260 ALA B CA 1
ATOM 4488 C C . ALA B 1 260 ? 17.641 -49.594 -29.438 1 86.5 260 ALA B C 1
ATOM 4490 O O . ALA B 1 260 ? 18.094 -50.625 -29.969 1 86.5 260 ALA B O 1
ATOM 4491 N N . LEU B 1 261 ? 18.297 -48.5 -29.266 1 82.31 261 LEU B N 1
ATOM 4492 C CA . LEU B 1 261 ? 19.672 -48.406 -29.734 1 82.31 261 LEU B CA 1
ATOM 4493 C C . LEU B 1 261 ? 20.578 -49.344 -28.984 1 82.31 261 LEU B C 1
ATOM 4495 O O . LEU B 1 261 ? 21.484 -49.969 -29.562 1 82.31 261 LEU B O 1
ATOM 4499 N N . LEU B 1 262 ? 20.328 -49.562 -27.766 1 83 262 LEU B N 1
ATOM 4500 C CA . LEU B 1 262 ? 21.125 -50.438 -26.938 1 83 262 LEU B CA 1
ATOM 4501 C C . LEU B 1 262 ? 20.938 -51.906 -27.359 1 83 262 LEU B C 1
ATOM 4503 O O . LEU B 1 262 ? 21.828 -52.719 -27.203 1 83 262 LEU B O 1
ATOM 4507 N N . LYS B 1 263 ? 19.797 -52.156 -27.859 1 83.94 263 LYS B N 1
ATOM 4508 C CA . LYS B 1 263 ? 19.484 -53.531 -28.266 1 83.94 263 LYS B CA 1
ATOM 4509 C C . LYS B 1 263 ? 20 -53.812 -29.688 1 83.94 263 LYS B C 1
ATOM 4511 O O . LYS B 1 263 ? 19.922 -54.938 -30.172 1 83.94 263 LYS B O 1
ATOM 4516 N N . GLY B 1 264 ? 20.656 -52.844 -30.328 1 79.62 264 GLY B N 1
ATOM 4517 C CA . GLY B 1 264 ? 21.25 -53.031 -31.641 1 79.62 264 GLY B CA 1
ATOM 4518 C C . GLY B 1 264 ? 20.219 -53.062 -32.75 1 79.62 264 GLY B C 1
ATOM 4519 O O . GLY B 1 264 ? 20.297 -53.938 -33.656 1 79.62 264 GLY B O 1
ATOM 4520 N N . LEU B 1 265 ? 19.391 -52.094 -32.781 1 76.31 265 LEU B N 1
ATOM 4521 C CA . LEU B 1 265 ? 18.344 -52.125 -33.812 1 76.31 265 LEU B CA 1
ATOM 4522 C C . LEU B 1 265 ? 18.859 -51.594 -35.125 1 76.31 265 LEU B C 1
ATOM 4524 O O . LEU B 1 265 ? 19.859 -50.844 -35.156 1 76.31 265 LEU B O 1
ATOM 4528 N N . SER B 1 266 ? 18.141 -52.156 -36.219 1 84.94 266 SER B N 1
ATOM 4529 C CA . SER B 1 266 ? 18.391 -51.594 -37.531 1 84.94 266 SER B CA 1
ATOM 4530 C C . SER B 1 266 ? 17.578 -50.312 -37.75 1 84.94 266 SER B C 1
ATOM 4532 O O . SER B 1 266 ? 16.391 -50.25 -37.375 1 84.94 266 SER B O 1
ATOM 4534 N N . LEU B 1 267 ? 18.172 -49.344 -38.344 1 87.88 267 LEU B N 1
ATOM 4535 C CA . LEU B 1 267 ? 17.531 -48.062 -38.625 1 87.88 267 LEU B CA 1
ATOM 4536 C C . LEU B 1 267 ? 16.375 -48.25 -39.625 1 87.88 267 LEU B C 1
ATOM 4538 O O . LEU B 1 267 ? 15.508 -47.375 -39.688 1 87.88 267 LEU B O 1
ATOM 4542 N N . GLU B 1 268 ? 16.422 -49.344 -40.25 1 90.44 268 GLU B N 1
ATOM 4543 C CA . GLU B 1 268 ? 15.391 -49.625 -41.25 1 90.44 268 GLU B CA 1
ATOM 4544 C C . GLU B 1 268 ? 14.203 -50.344 -40.625 1 90.44 268 GLU B C 1
ATOM 4546 O O . GLU B 1 268 ? 13.164 -50.5 -41.281 1 90.44 268 GLU B O 1
ATOM 4551 N N . SER B 1 269 ? 14.375 -50.719 -39.406 1 92.69 269 SER B N 1
ATOM 4552 C CA . SER B 1 269 ? 13.305 -51.438 -38.719 1 92.69 269 SER B CA 1
ATOM 4553 C C . SER B 1 269 ? 12.078 -50.562 -38.531 1 92.69 269 SER B C 1
ATOM 4555 O O . SER B 1 269 ? 12.188 -49.344 -38.469 1 92.69 269 SER B O 1
ATOM 4557 N N . GLU B 1 270 ? 10.969 -51.25 -38.531 1 94.69 270 GLU B N 1
ATOM 4558 C CA . GLU B 1 270 ? 9.727 -50.5 -38.281 1 94.69 270 GLU B CA 1
ATOM 4559 C C . GLU B 1 270 ? 9.633 -50.031 -36.844 1 94.69 270 GLU B C 1
ATOM 4561 O O . GLU B 1 270 ? 9.969 -50.781 -35.906 1 94.69 270 GLU B O 1
ATOM 4566 N N . VAL B 1 271 ? 9.164 -48.812 -36.625 1 94.62 271 VAL B N 1
ATOM 4567 C CA . VAL B 1 271 ? 9.203 -48.125 -35.344 1 94.62 271 VAL B CA 1
ATOM 4568 C C . VAL B 1 271 ? 8.234 -48.781 -34.375 1 94.62 271 VAL B C 1
ATOM 4570 O O . VAL B 1 271 ? 8.461 -48.781 -33.156 1 94.62 271 VAL B O 1
ATOM 4573 N N . LYS B 1 272 ? 7.184 -49.438 -34.875 1 94.44 272 LYS B N 1
ATOM 4574 C CA . LYS B 1 272 ? 6.168 -50.062 -34.031 1 94.44 272 LYS B CA 1
ATOM 4575 C C . LYS B 1 272 ? 6.793 -51.094 -33.094 1 94.44 272 LYS B C 1
ATOM 4577 O O . LYS B 1 272 ? 6.258 -51.375 -32.031 1 94.44 272 LYS B O 1
ATOM 4582 N N . HIS B 1 273 ? 7.98 -51.656 -33.438 1 93.5 273 HIS B N 1
ATOM 4583 C CA . HIS B 1 273 ? 8.617 -52.719 -32.656 1 93.5 273 HIS B CA 1
ATOM 4584 C C . HIS B 1 273 ? 9.375 -52.156 -31.484 1 93.5 273 HIS B C 1
ATOM 4586 O O . HIS B 1 273 ? 9.781 -52.875 -30.578 1 93.5 273 HIS B O 1
ATOM 4592 N N . PHE B 1 274 ? 9.445 -50.844 -31.469 1 92.31 274 PHE B N 1
ATOM 4593 C CA . PHE B 1 274 ? 10.266 -50.25 -30.438 1 92.31 274 PHE B CA 1
ATOM 4594 C C . PHE B 1 274 ? 9.469 -49.188 -29.656 1 92.31 274 PHE B C 1
ATOM 4596 O O . PHE B 1 274 ? 9.969 -48.625 -28.688 1 92.31 274 PHE B O 1
ATOM 4603 N N . ALA B 1 275 ? 8.273 -49 -30.078 1 94.38 275 ALA B N 1
ATOM 4604 C CA . ALA B 1 275 ? 7.406 -47.969 -29.469 1 94.38 275 ALA B CA 1
ATOM 4605 C C . ALA B 1 275 ? 6.535 -48.594 -28.375 1 94.38 275 ALA B C 1
ATOM 4607 O O . ALA B 1 275 ? 6.402 -49.812 -28.297 1 94.38 275 ALA B O 1
ATOM 4608 N N . THR B 1 276 ? 6.07 -47.781 -27.453 1 93.31 276 THR B N 1
ATOM 4609 C CA . THR B 1 276 ? 5.027 -48.219 -26.531 1 93.31 276 THR B CA 1
ATOM 4610 C C . THR B 1 276 ? 3.672 -48.25 -27.219 1 93.31 276 THR B C 1
ATOM 4612 O O . THR B 1 276 ? 3.158 -47.219 -27.672 1 93.31 276 THR B O 1
ATOM 4615 N N . LEU B 1 277 ? 3.197 -49.438 -27.312 1 93.62 277 LEU B N 1
ATOM 4616 C CA . LEU B 1 277 ? 1.903 -49.594 -27.969 1 93.62 277 LEU B CA 1
ATOM 4617 C C . LEU B 1 277 ? 0.765 -49.406 -26.969 1 93.62 277 LEU B C 1
ATOM 4619 O O . LEU B 1 277 ? 0.92 -49.719 -25.781 1 93.62 277 LEU B O 1
ATOM 4623 N N . LYS B 1 278 ? -0.369 -48.844 -27.422 1 90.31 278 LYS B N 1
ATOM 4624 C CA . LYS B 1 278 ? -1.544 -48.562 -26.625 1 90.31 278 LYS B CA 1
ATOM 4625 C C . LYS B 1 278 ? -1.18 -47.656 -25.438 1 90.31 278 LYS B C 1
ATOM 4627 O O . LYS B 1 278 ? -1.447 -48 -24.281 1 90.31 278 LYS B O 1
ATOM 4632 N N . PRO B 1 279 ? -0.492 -46.531 -25.766 1 93.75 279 PRO B N 1
ATOM 4633 C CA . PRO B 1 279 ? -0.051 -45.625 -24.719 1 93.75 279 PRO B CA 1
ATOM 4634 C C . PRO B 1 279 ? -1.217 -45 -23.938 1 93.75 279 PRO B C 1
ATOM 4636 O O . PRO B 1 279 ? -2.361 -45.062 -24.391 1 93.75 279 PRO B O 1
ATOM 4639 N N . LYS B 1 280 ? -0.928 -44.531 -22.75 1 93.06 280 LYS B N 1
ATOM 4640 C CA . LYS B 1 280 ? -1.919 -43.75 -22.016 1 93.06 280 LYS B CA 1
ATOM 4641 C C . LYS B 1 280 ? -2.318 -42.5 -22.766 1 93.06 280 LYS B C 1
ATOM 4643 O O . LYS B 1 280 ? -1.472 -41.844 -23.375 1 93.06 280 LYS B O 1
ATOM 4648 N N . SER B 1 281 ? -3.502 -42.312 -22.906 1 94.25 281 SER B N 1
ATOM 4649 C CA . SER B 1 281 ? -4.023 -41.156 -23.594 1 94.25 281 SER B CA 1
ATOM 4650 C C . SER B 1 281 ? -5.051 -40.406 -22.734 1 94.25 281 SER B C 1
ATOM 4652 O O . SER B 1 281 ? -5.496 -40.938 -21.719 1 94.25 281 SER B O 1
ATOM 4654 N N . PHE B 1 282 ? -5.324 -39.188 -23.016 1 93.81 282 PHE B N 1
ATOM 4655 C CA . PHE B 1 282 ? -6.211 -38.312 -22.25 1 93.81 282 PHE B CA 1
ATOM 4656 C C . PHE B 1 282 ? -7.398 -37.875 -23.094 1 93.81 282 PHE B C 1
ATOM 4658 O O . PHE B 1 282 ? -7.219 -37.375 -24.203 1 93.81 282 PHE B O 1
ATOM 4665 N N . LYS B 1 283 ? -8.617 -38.094 -22.688 1 92.5 283 LYS B N 1
ATOM 4666 C CA . LYS B 1 283 ? -9.797 -37.844 -23.516 1 92.5 283 LYS B CA 1
ATOM 4667 C C . LYS B 1 283 ? -10.523 -36.562 -23.094 1 92.5 283 LYS B C 1
ATOM 4669 O O . LYS B 1 283 ? -11.156 -35.906 -23.906 1 92.5 283 LYS B O 1
ATOM 4674 N N . ASN B 1 284 ? 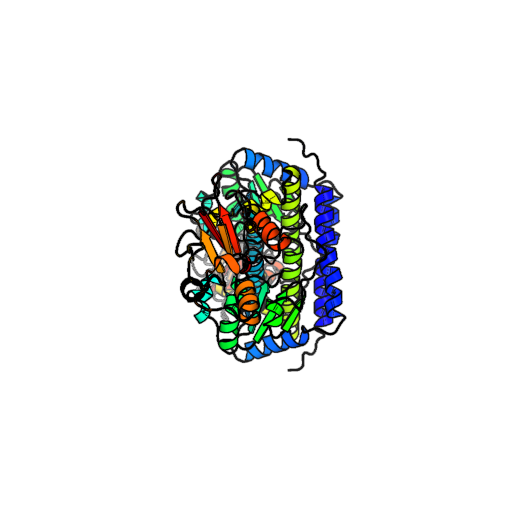-10.391 -36.188 -21.875 1 91.25 284 ASN B N 1
ATOM 4675 C CA . ASN B 1 284 ? -11.172 -35.062 -21.359 1 91.25 284 ASN B CA 1
ATOM 4676 C C . ASN B 1 284 ? -10.445 -33.75 -21.578 1 91.25 284 ASN B C 1
ATOM 4678 O O . ASN B 1 284 ? -9.742 -33.25 -20.672 1 91.25 284 ASN B O 1
ATOM 4682 N N . LEU B 1 285 ? -10.719 -33.094 -22.734 1 90.44 285 LEU B N 1
ATOM 4683 C CA . LEU B 1 285 ? -10.039 -31.844 -23.062 1 90.44 285 LEU B CA 1
ATOM 4684 C C . LEU B 1 285 ? -10.539 -30.688 -22.188 1 90.44 285 LEU B C 1
ATOM 4686 O O . LEU B 1 285 ? -9.891 -29.656 -22.094 1 90.44 285 LEU B O 1
ATOM 4690 N N . ASP B 1 286 ? -11.68 -30.906 -21.562 1 88.56 286 ASP B N 1
ATOM 4691 C CA . ASP B 1 286 ? -12.242 -29.891 -20.703 1 88.56 286 ASP B CA 1
ATOM 4692 C C . ASP B 1 286 ? -11.719 -30.031 -19.266 1 88.56 286 ASP B C 1
ATOM 4694 O O . ASP B 1 286 ? -12.062 -29.234 -18.391 1 88.56 286 ASP B O 1
ATOM 4698 N N . ALA B 1 287 ? -10.891 -31.078 -19.156 1 86.69 287 ALA B N 1
ATOM 4699 C CA . ALA B 1 287 ? -10.305 -31.281 -17.844 1 86.69 287 ALA B CA 1
ATOM 4700 C C . ALA B 1 287 ? -9.359 -30.125 -17.484 1 86.69 287 ALA B C 1
ATOM 4702 O O . ALA B 1 287 ? -8.797 -29.484 -18.359 1 86.69 287 ALA B O 1
ATOM 4703 N N . LEU B 1 288 ? -9.281 -29.875 -16.141 1 81.38 288 LEU B N 1
ATOM 4704 C CA . LEU B 1 288 ? -8.359 -28.875 -15.625 1 81.38 288 LEU B CA 1
ATOM 4705 C C . LEU B 1 288 ? -6.914 -29.328 -15.789 1 81.38 288 LEU B C 1
ATOM 4707 O O . LEU B 1 288 ? -6.637 -30.531 -15.781 1 81.38 288 LEU B O 1
ATOM 4711 N N . LEU B 1 289 ? -6.031 -28.359 -15.945 1 81.69 289 LEU B N 1
ATOM 4712 C CA . LEU B 1 289 ? -4.617 -28.656 -16.125 1 81.69 289 LEU B CA 1
ATOM 4713 C C . LEU B 1 289 ? -4.082 -29.484 -14.961 1 81.69 289 LEU B C 1
ATOM 4715 O O . LEU B 1 289 ? -3.195 -30.312 -15.133 1 81.69 289 LEU B O 1
ATOM 4719 N N . LEU B 1 290 ? -4.637 -29.219 -13.836 1 76.88 290 LEU B N 1
ATOM 4720 C CA . LEU B 1 290 ? -4.227 -30 -12.672 1 76.88 290 LEU B CA 1
ATOM 4721 C C . LEU B 1 290 ? -4.449 -31.484 -12.906 1 76.88 290 LEU B C 1
ATOM 4723 O O . LEU B 1 290 ? -3.617 -32.312 -12.516 1 76.88 290 LEU B O 1
ATOM 4727 N N . GLU B 1 291 ? -5.523 -31.797 -13.484 1 81.94 291 GLU B N 1
ATOM 4728 C CA . GLU B 1 291 ? -5.84 -33.188 -13.781 1 81.94 291 GLU B CA 1
ATOM 4729 C C . GLU B 1 291 ? -4.848 -33.781 -14.781 1 81.94 291 GLU B C 1
ATOM 4731 O O . GLU B 1 291 ? -4.434 -34.938 -14.648 1 81.94 291 GLU B O 1
ATOM 4736 N N . ALA B 1 292 ? -4.484 -32.938 -15.742 1 84.81 292 ALA B N 1
ATOM 4737 C CA . ALA B 1 292 ? -3.51 -33.375 -16.734 1 84.81 292 ALA B CA 1
ATOM 4738 C C . ALA B 1 292 ? -2.141 -33.625 -16.109 1 84.81 292 ALA B C 1
ATOM 4740 O O . ALA B 1 292 ? -1.473 -34.594 -16.406 1 84.81 292 ALA B O 1
ATOM 4741 N N . LEU B 1 293 ? -1.809 -32.656 -15.242 1 82 293 LEU B N 1
ATOM 4742 C CA . LEU B 1 293 ? -0.53 -32.75 -14.547 1 82 293 LEU B CA 1
ATOM 4743 C C . LEU B 1 293 ? -0.49 -34.031 -13.688 1 82 293 LEU B C 1
ATOM 4745 O O . LEU B 1 293 ? 0.516 -34.719 -13.664 1 82 293 LEU B O 1
ATOM 4749 N N . GLU B 1 294 ? -1.547 -34.25 -12.977 1 82.69 294 GLU B N 1
ATOM 4750 C CA . GLU B 1 294 ? -1.644 -35.469 -12.156 1 82.69 294 GLU B CA 1
ATOM 4751 C C . GLU B 1 294 ? -1.548 -36.719 -13.016 1 82.69 294 GLU B C 1
ATOM 4753 O O . GLU B 1 294 ? -0.914 -37.688 -12.617 1 82.69 294 GLU B O 1
ATOM 4758 N N . PHE B 1 295 ? -2.174 -36.688 -14.125 1 87.94 295 PHE B N 1
ATOM 4759 C CA . PHE B 1 295 ? -2.143 -37.781 -15.07 1 87.94 295 PHE B CA 1
ATOM 4760 C C . PHE B 1 295 ? -0.72 -38.062 -15.547 1 87.94 295 PHE B C 1
ATOM 4762 O O . PHE B 1 295 ? -0.268 -39.219 -15.562 1 87.94 295 PHE B O 1
ATOM 4769 N N . LEU B 1 296 ? -0.012 -36.969 -15.867 1 87.06 296 LEU B N 1
ATOM 4770 C CA . LEU B 1 296 ? 1.365 -37.062 -16.344 1 87.06 296 LEU B CA 1
ATOM 4771 C C . LEU B 1 296 ? 2.271 -37.625 -15.25 1 87.06 296 LEU B C 1
ATOM 4773 O O . LEU B 1 296 ? 3.104 -38.5 -15.516 1 87.06 296 LEU B O 1
ATOM 4777 N N . GLU B 1 297 ? 1.995 -37.188 -14.078 1 82.31 297 GLU B N 1
ATOM 4778 C CA . GLU B 1 297 ? 2.811 -37.625 -12.945 1 82.31 297 GLU B CA 1
ATOM 4779 C C . GLU B 1 297 ? 2.514 -39.094 -12.578 1 82.31 297 GLU B C 1
ATOM 4781 O O . GLU B 1 297 ? 3.434 -39.875 -12.328 1 82.31 297 GLU B O 1
ATOM 4786 N N . ARG B 1 298 ? 1.283 -39.406 -12.547 1 85.94 298 ARG B N 1
ATOM 4787 C CA . ARG B 1 298 ? 0.84 -40.75 -12.172 1 85.94 298 ARG B CA 1
ATOM 4788 C C . ARG B 1 298 ? 1.417 -41.781 -13.117 1 85.94 298 ARG B C 1
ATOM 4790 O O . ARG B 1 298 ? 1.827 -42.875 -12.688 1 85.94 298 ARG B O 1
ATOM 4797 N N . HIS B 1 299 ? 1.486 -41.438 -14.336 1 87.44 299 HIS B N 1
ATOM 4798 C CA . HIS B 1 299 ? 1.906 -42.438 -15.336 1 87.44 299 HIS B CA 1
ATOM 4799 C C . HIS B 1 299 ? 3.367 -42.219 -15.727 1 87.44 299 HIS B C 1
ATOM 4801 O O . HIS B 1 299 ? 3.895 -42.938 -16.578 1 87.44 299 HIS B O 1
ATOM 4807 N N . LYS B 1 300 ? 4.035 -41.125 -15.117 1 84.44 300 LYS B N 1
ATOM 4808 C CA . LYS B 1 300 ? 5.449 -40.844 -15.312 1 84.44 300 LYS B CA 1
ATOM 4809 C C . LYS B 1 300 ? 5.77 -40.625 -16.797 1 84.44 300 LYS B C 1
ATOM 4811 O O . LYS B 1 300 ? 6.723 -41.219 -17.312 1 84.44 300 LYS B O 1
ATOM 4816 N N . ILE B 1 301 ? 4.93 -39.969 -17.453 1 86.56 301 ILE B N 1
ATOM 4817 C CA . ILE B 1 301 ? 5.148 -39.625 -18.859 1 86.56 301 ILE B CA 1
ATOM 4818 C C . ILE B 1 301 ? 5.32 -38.125 -19 1 86.56 301 ILE B C 1
ATOM 4820 O O . ILE B 1 301 ? 4.914 -37.344 -18.125 1 86.56 301 ILE B O 1
ATOM 4824 N N . GLN B 1 302 ? 5.973 -37.688 -20.109 1 84.56 302 GLN B N 1
ATOM 4825 C CA . GLN B 1 302 ? 6.25 -36.25 -20.312 1 84.56 302 GLN B CA 1
ATOM 4826 C C . GLN B 1 302 ? 5.32 -35.656 -21.359 1 84.56 302 GLN B C 1
ATOM 4828 O O . GLN B 1 302 ? 5.246 -34.438 -21.516 1 84.56 302 GLN B O 1
ATOM 4833 N N . LEU B 1 303 ? 4.719 -36.531 -22.078 1 90 303 LEU B N 1
ATOM 4834 C CA . LEU B 1 303 ? 3.834 -36.125 -23.156 1 90 303 LEU B CA 1
ATOM 4835 C C . LEU B 1 303 ? 2.439 -36.719 -22.984 1 90 303 LEU B C 1
ATOM 4837 O O . LEU B 1 303 ? 2.291 -37.938 -22.844 1 90 303 LEU B O 1
ATOM 4841 N N . LEU B 1 304 ? 1.513 -35.812 -22.906 1 91.19 304 LEU B N 1
ATOM 4842 C CA . LEU B 1 304 ? 0.113 -36.219 -22.828 1 91.19 304 LEU B CA 1
ATOM 4843 C C . LEU B 1 304 ? -0.544 -36.156 -24.203 1 91.19 304 LEU B C 1
ATOM 4845 O O . LEU B 1 304 ? -0.714 -35.062 -24.766 1 91.19 304 LEU B O 1
ATOM 4849 N N . VAL B 1 305 ? -0.881 -37.375 -24.766 1 95.38 305 VAL B N 1
ATOM 4850 C CA . VAL B 1 305 ? -1.585 -37.438 -26.047 1 95.38 305 VAL B CA 1
ATOM 4851 C C . VAL B 1 305 ? -3.092 -37.375 -25.812 1 95.38 305 VAL B C 1
ATOM 4853 O O . VAL B 1 305 ? -3.645 -38.188 -25.078 1 95.38 305 VAL B O 1
ATOM 4856 N N . CYS B 1 306 ? -3.689 -36.344 -26.344 1 96.31 306 CYS B N 1
ATOM 4857 C CA . CYS B 1 306 ? -5.133 -36.188 -26.188 1 96.31 306 CYS B CA 1
ATOM 4858 C C . CYS B 1 306 ? -5.871 -36.719 -27.406 1 96.31 306 CYS B C 1
ATOM 4860 O O . CYS B 1 306 ? -5.523 -36.406 -28.547 1 96.31 306 CYS B O 1
ATOM 4862 N N . VAL B 1 307 ? -6.895 -37.562 -27.156 1 96.69 307 VAL B N 1
ATOM 4863 C CA . VAL B 1 307 ? -7.617 -38.219 -28.234 1 96.69 307 VAL B CA 1
ATOM 4864 C C . VAL B 1 307 ? -9.117 -38.031 -28.062 1 96.69 307 VAL B C 1
ATOM 4866 O O . VAL B 1 307 ? -9.57 -37.625 -26.984 1 96.69 307 VAL B O 1
ATOM 4869 N N . ASP B 1 308 ? -9.844 -38.156 -29.141 1 94.69 308 ASP B N 1
ATOM 4870 C CA . ASP B 1 308 ? -11.305 -38.094 -29.047 1 94.69 308 ASP B CA 1
ATOM 4871 C C . ASP B 1 308 ? -11.898 -39.469 -28.734 1 94.69 308 ASP B C 1
ATOM 4873 O O . ASP B 1 308 ? -11.18 -40.406 -28.359 1 94.69 308 ASP B O 1
ATOM 4877 N N . ASP B 1 309 ? -13.234 -39.656 -28.797 1 93.25 309 ASP B N 1
ATOM 4878 C CA . ASP B 1 309 ? -13.938 -40.875 -28.422 1 93.25 309 ASP B CA 1
ATOM 4879 C C . ASP B 1 309 ? -13.594 -42.031 -29.375 1 93.25 309 ASP B C 1
ATOM 4881 O O . ASP B 1 309 ? -13.75 -43.188 -29.016 1 93.25 309 ASP B O 1
ATOM 4885 N N . ARG B 1 310 ? -13.117 -41.719 -30.578 1 93.94 310 ARG B N 1
ATOM 4886 C CA . ARG B 1 310 ? -12.727 -42.75 -31.547 1 93.94 310 ARG B CA 1
ATOM 4887 C C . ARG B 1 310 ? -11.227 -43 -31.516 1 93.94 310 ARG B C 1
ATOM 4889 O O . ARG B 1 310 ? -10.672 -43.594 -32.438 1 93.94 310 ARG B O 1
ATOM 4896 N N . ASN B 1 311 ? -10.57 -42.375 -30.547 1 95.44 311 ASN B N 1
ATOM 4897 C CA . ASN B 1 311 ? -9.133 -42.562 -30.328 1 95.44 311 ASN B CA 1
ATOM 4898 C C . ASN B 1 311 ? -8.312 -41.812 -31.375 1 95.44 311 ASN B C 1
ATOM 4900 O O . ASN B 1 311 ? -7.152 -42.125 -31.609 1 95.44 311 ASN B O 1
ATOM 4904 N N . LYS B 1 312 ? -8.977 -40.844 -32 1 96.62 312 LYS B N 1
ATOM 4905 C CA . LYS B 1 312 ? -8.242 -40 -32.938 1 96.62 312 LYS B CA 1
ATOM 4906 C C . LYS B 1 312 ? -7.422 -38.969 -32.188 1 96.62 312 LYS B C 1
ATOM 4908 O O . LYS B 1 312 ? -7.906 -38.344 -31.219 1 96.62 312 LYS B O 1
ATOM 4913 N N . VAL B 1 313 ? -6.23 -38.719 -32.625 1 96.94 313 VAL B N 1
ATOM 4914 C CA . VAL B 1 313 ? -5.344 -37.781 -31.953 1 96.94 313 VAL B CA 1
ATOM 4915 C C . VAL B 1 313 ? -5.809 -36.344 -32.219 1 96.94 313 VAL B C 1
ATOM 4917 O O . VAL B 1 313 ? -5.949 -35.938 -33.344 1 96.94 313 VAL B O 1
ATOM 4920 N N . LEU B 1 314 ? -6.074 -35.625 -31.109 1 95.62 314 LEU B N 1
ATOM 4921 C CA . LEU B 1 314 ? -6.531 -34.25 -31.172 1 95.62 314 LEU B CA 1
ATOM 4922 C C . LEU B 1 314 ? -5.371 -33.281 -30.984 1 95.62 314 LEU B C 1
ATOM 4924 O O . LEU B 1 314 ? -5.406 -32.156 -31.469 1 95.62 314 LEU B O 1
ATOM 4928 N N . GLY B 1 315 ? -4.441 -33.656 -30.234 1 95.12 315 GLY B N 1
ATOM 4929 C CA . GLY B 1 315 ? -3.299 -32.844 -29.875 1 95.12 315 GLY B CA 1
ATOM 4930 C C . GLY B 1 315 ? -2.502 -33.375 -28.719 1 95.12 315 GLY B C 1
ATOM 4931 O O . GLY B 1 315 ? -2.734 -34.5 -28.281 1 95.12 315 GLY B O 1
ATOM 4932 N N . VAL B 1 316 ? -1.443 -32.625 -28.344 1 94.38 316 VAL B N 1
ATOM 4933 C CA . VAL B 1 316 ? -0.598 -33.094 -27.25 1 94.38 316 VAL B CA 1
ATOM 4934 C C . VAL B 1 316 ? -0.332 -31.953 -26.266 1 94.38 316 VAL B C 1
ATOM 4936 O O . VAL B 1 316 ? -0.462 -30.781 -26.625 1 94.38 316 VAL B O 1
ATOM 4939 N N . LEU B 1 317 ? -0.146 -32.344 -25.047 1 89.88 317 LEU B N 1
ATOM 4940 C CA . LEU B 1 317 ? 0.326 -31.438 -23.984 1 89.88 317 LEU B CA 1
ATOM 4941 C C . LEU B 1 317 ? 1.647 -31.938 -23.406 1 89.88 317 LEU B C 1
ATOM 4943 O O . LEU B 1 317 ? 1.735 -33.062 -22.922 1 89.88 317 LEU B O 1
ATOM 4947 N N . HIS B 1 318 ? 2.699 -31.109 -23.547 1 84.81 318 HIS B N 1
ATOM 4948 C CA . HIS B 1 318 ? 4.012 -31.484 -23.047 1 84.81 318 HIS B CA 1
ATOM 4949 C C . HIS B 1 318 ? 4.23 -30.953 -21.625 1 84.81 318 HIS B C 1
ATOM 4951 O O . HIS B 1 318 ? 3.818 -29.844 -21.312 1 84.81 318 HIS B O 1
ATOM 4957 N N . LEU B 1 319 ? 4.883 -31.672 -20.781 1 77.81 319 LEU B N 1
ATOM 4958 C CA . LEU B 1 319 ? 5.152 -31.328 -19.391 1 77.81 319 LEU B CA 1
ATOM 4959 C C . LEU B 1 319 ? 5.883 -30 -19.281 1 77.81 319 LEU B C 1
ATOM 4961 O O . LEU B 1 319 ? 5.605 -29.203 -18.375 1 77.81 319 LEU B O 1
ATOM 4965 N N . HIS B 1 320 ? 6.773 -29.766 -20.188 1 69.88 320 HIS B N 1
ATOM 4966 C CA . HIS B 1 320 ? 7.547 -28.531 -20.156 1 69.88 320 HIS B CA 1
ATOM 4967 C C . HIS B 1 320 ? 6.641 -27.312 -20.25 1 69.88 320 HIS B C 1
ATOM 4969 O O . HIS B 1 320 ? 6.906 -26.281 -19.625 1 69.88 320 HIS B O 1
ATOM 4975 N N . GLN B 1 321 ? 5.609 -27.5 -21.031 1 71.25 321 GLN B N 1
ATOM 4976 C CA . GLN B 1 321 ? 4.656 -26.391 -21.156 1 71.25 321 GLN B CA 1
ATOM 4977 C C . GLN B 1 321 ? 3.988 -26.094 -19.828 1 71.25 321 GLN B C 1
ATOM 4979 O O . GLN B 1 321 ? 3.748 -24.922 -19.5 1 71.25 321 GLN B O 1
ATOM 4984 N N . LEU B 1 322 ? 3.729 -27.109 -19.125 1 72.5 322 LEU B N 1
ATOM 4985 C CA . LEU B 1 322 ? 3.09 -26.969 -17.828 1 72.5 322 LEU B CA 1
ATOM 4986 C C . LEU B 1 322 ? 4.051 -26.344 -16.828 1 72.5 322 LEU B C 1
ATOM 4988 O O . LEU B 1 322 ? 3.656 -25.469 -16.031 1 72.5 322 LEU B O 1
ATOM 4992 N N . LEU B 1 323 ? 5.293 -26.781 -16.984 1 65.75 323 LEU B N 1
ATOM 4993 C CA . LEU B 1 323 ? 6.316 -26.266 -16.078 1 65.75 323 LEU B CA 1
ATOM 4994 C C . LEU B 1 323 ? 6.559 -24.781 -16.344 1 65.75 323 LEU B C 1
ATOM 4996 O O . LEU B 1 323 ? 6.762 -24 -15.406 1 65.75 323 LEU B O 1
ATOM 5000 N N . GLU B 1 324 ? 6.477 -24.516 -17.578 1 63.84 324 GLU B N 1
ATOM 5001 C CA . GLU B 1 324 ? 6.641 -23.125 -17.969 1 63.84 324 GLU B CA 1
ATOM 5002 C C . GLU B 1 324 ? 5.555 -22.25 -17.344 1 63.84 324 GLU B C 1
ATOM 5004 O O . GLU B 1 324 ? 5.777 -21.047 -17.109 1 63.84 324 GLU B O 1
ATOM 5009 N N . LEU B 1 325 ? 4.484 -22.844 -17.125 1 62.97 325 LEU B N 1
ATOM 5010 C CA . LEU B 1 325 ? 3.371 -22.109 -16.531 1 62.97 325 LEU B CA 1
ATOM 5011 C C . LEU B 1 325 ? 3.514 -22.047 -15.008 1 62.97 325 LEU B C 1
ATOM 5013 O O . LEU B 1 325 ? 2.688 -21.438 -14.328 1 62.97 325 LEU B O 1
ATOM 5017 N N . GLY B 1 326 ? 4.57 -22.672 -14.57 1 62.06 326 GLY B N 1
ATOM 5018 C CA . GLY B 1 326 ? 4.809 -22.656 -13.133 1 62.06 326 GLY B CA 1
ATOM 5019 C C . GLY B 1 326 ? 4.168 -23.828 -12.414 1 62.06 326 GLY B C 1
ATOM 5020 O O . GLY B 1 326 ? 4.125 -23.859 -11.18 1 62.06 326 GLY B O 1
ATOM 5021 N N . LEU B 1 327 ? 3.639 -24.719 -13.273 1 61.03 327 LEU B N 1
ATOM 5022 C CA . LEU B 1 327 ? 2.99 -25.875 -12.672 1 61.03 327 LEU B CA 1
ATOM 5023 C C . LEU B 1 327 ? 4.008 -26.969 -12.359 1 61.03 327 LEU B C 1
ATOM 5025 O O . LEU B 1 327 ? 4.883 -27.266 -13.18 1 61.03 327 LEU B O 1
ATOM 5029 N N . LYS B 1 328 ? 4.57 -26.938 -11.266 1 57.06 328 LYS B N 1
ATOM 5030 C CA . LYS B 1 328 ? 5.566 -27.953 -10.914 1 57.06 328 LYS B CA 1
ATOM 5031 C C . LYS B 1 328 ? 4.91 -29.297 -10.633 1 57.06 328 LYS B C 1
ATOM 5033 O O . LYS B 1 328 ? 3.84 -29.359 -10.023 1 57.06 328 LYS B O 1
ATOM 5038 N N . ALA B 1 329 ? 5.531 -30.25 -11.586 1 45.84 329 ALA B N 1
ATOM 5039 C CA . ALA B 1 329 ? 5.168 -31.656 -11.383 1 45.84 329 ALA B CA 1
ATOM 5040 C C . ALA B 1 329 ? 5.582 -32.125 -10 1 45.84 329 ALA B C 1
ATOM 5042 O O . ALA B 1 329 ? 6.582 -31.672 -9.445 1 45.84 329 ALA B O 1
#

Foldseek 3Di:
DDDPDDPVVLVVLQVVQLVVQLVVLVVQVVDDFCQVVVLVLQVVLVVVVAAEEEEDDDPLQVLSVVLCVLCLLQPGHYYYDYLVVCVVPPVVVFAASYEYEYEDAALADPSVLVCLVVNVVGYHFYEYEYQDCPRPNNVSGDHYRHLNGDFRSDPVRPPPRSSSSNVNVVSVVSSVSNCVVVVGDLLNSLCSPCLDLSVLQNPPFQLNQFAQPLAQEDAQQDFQLVSVVSCVRSVQQKHFHAHPVQAGFFMGGVVLVVVCVVVPDDRRGGCNVSTGTPDDEAAPRRHRVNVVLVVCVVVVHQKHFYAHPRRHTRGIDGNVVCVVSVNDD/DDDPDDPVVLVVLQVVQLVVQLVVLVVQVVDDFCQVVVLVLQVVLVVVVAAEEEEDDDPLQVLSVVLCVLCLLQPGHYYYDYLVVCVVPPVVVFAASYEYEYEDAALADPSVLVCLVVNVVGYHFYEYEYQDCPRPNNVSGDHYRHLNGDFRSDPVRPPPRSSSSNVNVVSVVSSVSNCVVVVGDPLNSLCSPCLDLSVQQNPPFQLNQFDQPLAQEDAQQDFQLVSVVSCVRSVQQKHFHADPQQAGFFMGGVVLVVVCVVVPDDRRGGCNVSTGTPDDEAAPRRHGVNVVLCVCVVVVHQKHFYAHPVRHTRGIDGNVVCVVSVNDD

Secondary structure (DSSP, 8-state):
----S-HHHHHHHHHHHHHHHHHHHGGGGSSS-SHHHHHHHHHHHHHTT--EEEE--HHHHHHHHHHHHHHHHTT--EEEE-HHHHTTTGGGG--TT-EEEEE-SSS--HHHHHHHHHHHHHSSEEEEEES-TTSHHHHHSSEEEE---S--SSTTS-SSSHHHHHHHHHHHHHHHHHHHHTT--HHHHHHH-TTSHHHHHHH-BHHHH-B-SS--EE-TTSBHHHHHHHHHHHTSSEEEEE-TT-BEEEEEEHHHHHHHHHTT--TTSBGGGTSEES--EE--TTSBHHHHHHHHHHHT-SEEEEE-TT-BEEEEEEHHHHHHTT---/----S-HHHHHHHHHHHHHHHHHHHGGGGSSS-SHHHHHHHHHHHHHTT--EEEE--HHHHHHHHHHHHHHHHTT--EEEE-HHHHTTTGGGG--TT-EEEEE-SSS--HHHHHHHHHHHHHSSEEEEEES-TTSHHHHHSSEEEE---S--SSTTS-SSSHHHHHHHHHHHHHHHHHHHHTT--HHHHHHT-TTSHHHHHHH-BHHHH-B-SS--EE-TTSBHHHHHHHHHHHTSSEEEEE-TT-BEEEEEEHHHHHHHHHTT--TTSBGGGTSEES--EE--TTSBHHHHHHHHHHHT-SEEEEE-TT-BEEEEEEHHHHHHTT---

Radius of gyration: 34.58 Å; Cα contacts (8 Å, |Δi|>4): 1304; chains: 2; bounding box: 60×115×68 Å

Organism: Helicobacter pylori (strain J99 / ATCC 700824) (NCBI:txid85963)

InterPro domains:
  IPR000644 CBS domain [PF00571] (206-262)
  IPR000644 CBS domain [PF00571] (286-325)
  IPR000644 CBS domain [PS51371] (211-267)
  IPR000644 CBS domain [SM00116] (214-262)
  IPR001347 SIS domain [PF01380] (50-175)
  IPR001347 SIS domain [PS51464] (38-184)
  IPR004800 Phosphosugar isomerase, KdsD/KpsF-type [PIRSF004692] (8-327)
  IPR004800 Phosphosugar isomerase, KdsD/KpsF-type [TIGR00393] (50-318)
  IPR035474 KpsF-like, SIS domain [cd05014] (50-177)
  IPR046342 CBS domain superfamily [G3DSA:3.10.580.10] (202-324)
  IPR046348 SIS domain superfamily [SSF53697] (18-325)
  IPR050986 SIS family GutQ/KpsF subfamily isomerases [PTHR42745] (1-327)

pLDDT: mean 91.89, std 9.15, range [45.84, 98.94]

Solvent-accessible surface area (backbone atoms only — not comparable to full-atom values): 33976 Å² total; per-residue (Å²): 127,86,70,91,63,61,49,44,60,48,35,39,49,26,32,45,47,38,17,47,37,30,50,57,50,37,54,57,51,77,45,94,66,40,62,60,62,49,54,53,49,52,52,54,21,43,74,70,72,20,34,44,36,32,30,27,57,74,64,47,27,33,47,42,45,35,41,30,52,52,29,46,46,63,77,34,62,49,41,73,45,49,46,72,50,33,78,70,59,54,49,73,77,60,40,58,44,17,34,35,38,39,45,35,60,78,18,69,56,59,62,54,58,71,40,46,67,58,46,63,72,40,27,63,50,35,34,22,38,15,44,42,77,80,22,68,41,33,63,72,31,78,37,58,49,77,48,55,63,92,62,32,48,32,92,70,52,67,57,84,35,27,55,52,49,44,50,46,50,51,42,44,28,54,46,34,44,51,30,59,71,64,67,59,45,67,68,57,35,19,71,64,30,57,84,38,60,57,4,34,33,67,66,32,31,39,57,80,63,42,41,67,64,77,67,33,70,40,49,46,72,36,30,35,49,57,46,52,53,40,17,63,73,46,69,69,57,33,28,38,21,26,51,98,80,43,23,66,45,26,36,35,37,58,67,34,50,53,55,37,57,73,71,64,62,60,55,74,37,45,35,56,81,48,29,46,66,72,54,83,64,44,64,64,47,80,34,32,34,45,57,52,50,49,51,30,58,75,69,71,46,59,65,44,40,27,25,49,100,80,38,27,63,62,29,34,41,48,49,65,61,41,41,71,63,58,44,76,129,128,86,70,89,64,60,49,43,62,48,36,40,49,26,31,44,47,38,20,49,38,30,51,58,50,37,54,57,51,75,46,92,67,38,62,59,60,49,54,52,50,52,52,53,21,43,74,70,72,19,33,43,34,34,31,26,58,73,65,47,28,34,47,40,45,35,41,29,53,54,29,46,45,63,76,35,61,49,40,74,45,48,45,71,50,34,79,70,59,54,51,72,77,62,40,58,44,16,35,35,38,40,44,34,61,77,18,69,57,59,62,55,59,73,42,47,67,59,46,63,71,40,28,61,49,34,36,21,39,16,43,43,76,80,23,67,43,32,63,71,30,78,38,56,50,77,48,53,63,91,61,32,48,33,93,71,50,67,57,84,35,27,55,53,50,45,50,47,49,52,42,44,28,53,44,34,43,51,30,59,72,64,66,60,45,65,67,58,36,22,70,63,30,59,86,39,58,57,4,34,32,67,65,32,30,40,57,79,64,44,42,67,63,76,66,34,70,38,49,46,72,36,29,35,50,58,46,52,50,40,18,63,72,46,68,69,59,33,30,39,22,25,49,98,78,43,25,66,44,25,38,34,37,56,66,34,50,52,54,36,56,73,70,64,62,59,54,74,36,45,35,55,81,49,29,45,65,71,53,83,65,44,63,63,47,79,34,32,33,45,57,51,50,49,50,30,58,75,68,71,47,59,65,44,41,28,24,50,97,81,38,28,64,61,29,36,40,49,49,65,62,43,40,72,64,58,43,76,129

Nearest PDB structures (foldseek):
  2xhz-assembly1_B  TM=9.625E-01  e=8.934E-17  Escherichia coli
  5uqi-assembly1_A  TM=8.751E-01  e=2.449E-18  Escherichia coli CFT073
  3fxa-assembly1_D  TM=8.973E-01  e=2.926E-17  Listeria monocytogenes serotype 4b str. F2365
  2a3n-assembly1_A-2  TM=7.007E-01  e=2.722E-08  Salmonella enterica subsp. enterica serovar Typhimurium str. LT2
  3fj1-assembly2_C  TM=6.777E-01  e=1.862E-07  Ruegeria pomeroyi DSS-3